Protein AF-0000000084935895 (afdb_homodimer)

Nearest PDB structures (foldseek):
  4wp3-assembly6_F  TM=6.737E-01  e=2.309E-03  Mycobacterium avium
  6eib-assembly4_D  TM=6.413E-01  e=1.379E-02  Vibrio cholerae O395
  6nuk-assembly1_A  TM=5.819E-01  e=4.396E-01  synthetic construct
  7rje-assembly1_E  TM=5.835E-01  e=2.220E+00  Candida albicans SC5314
  5b0b-assembly2_B  TM=4.442E-01  e=2.100E+00  Cannabis sativa

Radius of gyration: 23.19 Å; Cα contacts (8 Å, |Δi|>4): 772; chains: 2; bounding box: 50×68×53 Å

Solvent-accessible surface area (backbone atoms only — not comparable to full-atom values): 23027 Å² total; per-residue (Å²): 129,54,60,19,12,20,37,25,33,33,40,56,68,47,85,75,44,50,70,67,47,45,52,49,44,52,48,36,44,49,53,46,45,52,50,42,25,74,75,65,63,35,49,68,45,74,46,92,86,40,36,35,38,32,44,22,64,56,38,42,47,37,62,60,53,51,48,50,47,39,34,48,27,36,58,36,59,56,84,90,42,62,36,43,42,33,37,10,36,8,45,26,42,36,50,80,58,88,85,50,76,95,65,50,52,36,57,9,54,53,45,6,50,53,50,43,69,69,47,74,88,58,42,39,46,56,43,45,86,29,64,61,54,44,55,50,44,42,56,46,30,48,51,50,35,53,53,63,70,66,48,50,53,63,18,32,43,40,42,43,50,41,72,77,37,74,83,59,50,64,57,59,48,9,56,74,70,71,48,51,45,70,57,38,53,52,25,28,55,72,50,37,47,68,63,50,51,50,46,50,52,40,46,27,47,56,62,46,19,53,65,48,60,66,75,68,76,70,51,55,68,75,123,129,56,58,18,13,20,37,25,32,32,40,56,68,47,84,76,44,52,70,68,46,44,50,50,44,52,49,37,43,49,52,46,47,52,50,42,26,75,75,65,62,37,51,68,46,75,46,92,89,41,36,36,39,32,43,22,64,56,38,42,47,36,63,60,54,50,50,52,46,39,33,48,26,36,56,36,58,58,85,91,40,61,35,44,41,35,37,10,37,6,45,27,42,35,52,79,59,88,85,52,78,93,66,49,54,37,58,9,54,54,45,6,49,53,47,42,69,68,48,74,88,58,42,40,44,55,44,43,84,29,66,60,55,45,54,49,46,42,57,44,30,50,51,51,33,55,52,62,70,65,47,50,55,63,18,34,43,40,42,44,50,41,72,77,37,76,82,58,48,65,57,61,50,8,56,75,70,70,47,52,45,71,56,36,54,52,24,28,55,71,51,37,48,68,62,49,52,51,43,50,52,40,44,26,48,56,62,47,19,52,66,47,60,64,75,69,78,71,49,54,67,76,124

Organism: Ferrimonas balearica (strain DSM 9799 / CCM 4581 / KCTC 23876 / PAT) (NCBI:txid550540)

Sequence (446 aa):
MTLSGVITGDIIRSQTLDKESQAAALAALEHTLNWCQKHYGVRGELYRGDAFQVLVDQPQYSLLVALLLRLALRTLRSGSDPIDARIAIAIAPAEQEPERVATGRGEAFVLSGRQLESMSEQRLAFSSPSPALQLFLPVLFRYLDTHISGLNHNAATALQLKLLNPELTHDALAERMGVGRTSYTRFINRAGIDTLLDTLAMFEKAAACDSFWDGREMNFKRDMTLSGVITGDIIRSQTLDKESQAAALAALEHTLNWCQKHYGVRGELYRGDAFQVLVDQPQYSLLVALLLRLALRTLRSGSDPIDARIAIAIAPAEQEPERVATGRGEAFVLSGRQLESMSEQRLAFSSPSPALQLFLPVLFRYLDTHISGLNHNAATALQLKLLNPELTHDALAERMGVGRTSYTRFINRAGIDTLLDTLAMFEKAAACDSFWDGREMNFKRD

Secondary structure (DSSP, 8-state):
--EEEEEEEEETTGGGS-HHHHHHHHHHHHHHHHHHHHHH--EEEEPSSSEEEEEESSGGGHHHHHHHHHHHHHTSEETTEE--EEEEEEEEEEE--SS-GGG-EEHHHHHHHHHHHH-SS-SEEEE-S-HHHHHHHHHHHHHHHHHHHT--HHHHHHHHHHHH-TTS-HHHHHHHHTS-HHHHHHHHHHTTHHHHHHHHHHHHHHHHBGGGTS-----B---/--EEEEEEEEETTGGGS-HHHHHHHHHHHHHHHHHHHHHH--EEEEPSSSEEEEEESSGGGHHHHHHHHHHHHHTSEETTEE--EEEEEEEEEEE--SS-GGG-EEHHHHHHHHHHHH-SS-SEEEE-S-HHHHHHHHHHHHHHHHHHHT--HHHHHHHHHHHH-TTS-HHHHHHHHTS-HHHHHHHHHHTTHHHHHHHHHHHHHHHHBGGGTS-----B---

pLDDT: mean 91.04, std 13.97, range [27.22, 98.88]

Structure (mmCIF, N/CA/C/O backbone):
data_AF-0000000084935895-model_v1
#
loop_
_entity.id
_entity.type
_entity.pdbx_description
1 polymer 'Uncharacterized protein'
#
loop_
_atom_site.group_PDB
_atom_site.id
_atom_site.type_symbol
_atom_site.label_atom_id
_atom_site.label_alt_id
_atom_site.label_comp_id
_atom_site.label_asym_id
_atom_site.label_entity_id
_atom_site.label_seq_id
_atom_site.pdbx_PDB_ins_code
_atom_site.Cartn_x
_atom_site.Cartn_y
_atom_site.Cartn_z
_atom_site.occupancy
_atom_site.B_iso_or_equiv
_atom_site.auth_seq_id
_atom_site.auth_comp_id
_atom_site.auth_asym_id
_atom_site.auth_atom_id
_atom_site.pdbx_PDB_model_num
ATOM 1 N N . MET A 1 1 ? 23.562 21.109 -0.024 1 61.22 1 MET A N 1
ATOM 2 C CA . MET A 1 1 ? 22.172 21.516 0.247 1 61.22 1 MET A CA 1
ATOM 3 C C . MET A 1 1 ? 21.469 20.469 1.092 1 61.22 1 MET A C 1
ATOM 5 O O . MET A 1 1 ? 21.672 19.266 0.905 1 61.22 1 MET A O 1
ATOM 9 N N . THR A 1 2 ? 20.734 20.938 2.273 1 84.06 2 THR A N 1
ATOM 10 C CA . THR A 1 2 ? 20.125 20.047 3.258 1 84.06 2 THR A CA 1
ATOM 11 C C . THR A 1 2 ? 18.797 19.516 2.748 1 84.06 2 THR A C 1
ATOM 13 O O . THR A 1 2 ? 18.047 20.234 2.074 1 84.06 2 THR A O 1
ATOM 16 N N . LEU A 1 3 ? 18.562 18.266 2.871 1 90.69 3 LEU A N 1
ATOM 17 C CA . LEU A 1 3 ? 17.297 17.672 2.484 1 90.69 3 LEU A CA 1
ATOM 18 C C . LEU A 1 3 ? 16.172 18.094 3.43 1 90.69 3 LEU A C 1
ATOM 20 O O . LEU A 1 3 ? 16.391 18.188 4.641 1 90.69 3 LEU A O 1
ATOM 24 N N . SER A 1 4 ? 15.055 18.531 2.855 1 94.06 4 SER A N 1
ATOM 25 C CA . SER A 1 4 ? 13.852 18.859 3.615 1 94.06 4 SER A CA 1
ATOM 26 C C . SER A 1 4 ? 12.609 18.266 2.969 1 94.06 4 SER A C 1
ATOM 28 O O . SER A 1 4 ? 12.633 17.875 1.801 1 94.06 4 SER A O 1
ATOM 30 N N . GLY A 1 5 ? 11.648 18.078 3.793 1 96.25 5 GLY A N 1
ATOM 31 C CA . GLY A 1 5 ? 10.32 17.781 3.277 1 96.25 5 GLY A CA 1
ATOM 32 C C . GLY A 1 5 ? 9.461 19.016 3.088 1 96.25 5 GLY A C 1
ATOM 33 O O . GLY A 1 5 ? 9.492 19.938 3.91 1 96.25 5 GLY A O 1
ATOM 34 N N . VAL A 1 6 ? 8.781 19.047 1.989 1 96.88 6 VAL A N 1
ATOM 35 C CA . VAL A 1 6 ? 7.781 20.094 1.777 1 96.88 6 VAL A CA 1
ATOM 36 C C . VAL A 1 6 ? 6.418 19.453 1.514 1 96.88 6 VAL A C 1
ATOM 38 O O . VAL A 1 6 ? 6.309 18.516 0.712 1 96.88 6 VAL A O 1
ATOM 41 N N . ILE A 1 7 ? 5.449 19.906 2.234 1 98.12 7 ILE A N 1
ATOM 42 C CA . ILE A 1 7 ? 4.059 19.484 2.068 1 98.12 7 ILE A CA 1
ATOM 43 C C . ILE A 1 7 ? 3.248 20.641 1.472 1 98.12 7 ILE A C 1
ATOM 45 O O . ILE A 1 7 ? 3.24 21.75 2.012 1 98.12 7 ILE A O 1
ATOM 49 N N . THR A 1 8 ? 2.678 20.391 0.374 1 97.12 8 THR A N 1
ATOM 50 C CA . THR A 1 8 ? 1.744 21.328 -0.239 1 97.12 8 THR A CA 1
ATOM 51 C C . THR A 1 8 ? 0.359 20.703 -0.371 1 97.12 8 THR A C 1
ATOM 53 O O . THR A 1 8 ? 0.226 19.578 -0.829 1 97.12 8 THR A O 1
ATOM 56 N N . GLY A 1 9 ? -0.641 21.422 0.071 1 97.44 9 GLY A N 1
ATOM 57 C CA . GLY A 1 9 ? -1.969 20.828 0.014 1 97.44 9 GLY A CA 1
ATOM 58 C C . GLY A 1 9 ? -3.072 21.859 -0.141 1 97.44 9 GLY A C 1
ATOM 59 O O . GLY A 1 9 ? -2.82 23.062 -0.076 1 97.44 9 GLY A O 1
ATOM 60 N N . ASP A 1 10 ? -4.246 21.391 -0.444 1 96.62 10 ASP A N 1
ATOM 61 C CA . ASP A 1 10 ? -5.445 22.203 -0.513 1 96.62 10 ASP A CA 1
ATOM 62 C C . ASP A 1 10 ? -6.688 21.406 -0.125 1 96.62 10 ASP A C 1
ATOM 64 O O . ASP A 1 10 ? -6.734 20.188 -0.33 1 96.62 10 ASP A O 1
ATOM 68 N N . ILE A 1 11 ? -7.625 22.125 0.465 1 96.88 11 ILE A N 1
ATOM 69 C CA . ILE A 1 11 ? -8.875 21.5 0.887 1 96.88 11 ILE A CA 1
ATOM 70 C C . ILE A 1 11 ? -9.742 21.203 -0.335 1 96.88 11 ILE A C 1
ATOM 72 O O . ILE A 1 11 ? -9.922 22.062 -1.2 1 96.88 11 ILE A O 1
ATOM 76 N N . ILE A 1 12 ? -10.242 20 -0.418 1 95.44 12 ILE A N 1
ATOM 77 C CA . ILE A 1 12 ? -11.039 19.562 -1.554 1 95.44 12 ILE A CA 1
ATOM 78 C C . ILE A 1 12 ? -12.398 20.266 -1.53 1 95.44 12 ILE A C 1
ATOM 80 O O . ILE A 1 12 ? -13.062 20.312 -0.494 1 95.44 12 ILE A O 1
ATOM 84 N N . ARG A 1 13 ? -12.812 20.828 -2.621 1 91.88 13 ARG A N 1
ATOM 85 C CA . ARG A 1 13 ? -14.109 21.484 -2.795 1 91.88 13 ARG A CA 1
ATOM 86 C C . ARG A 1 13 ? -14.336 22.531 -1.715 1 91.88 13 ARG A C 1
ATOM 88 O O . ARG A 1 13 ? -15.414 22.594 -1.112 1 91.88 13 ARG A O 1
ATOM 95 N N . SER A 1 14 ? -13.352 23.25 -1.415 1 90.81 14 SER A N 1
ATOM 96 C CA . SER A 1 14 ? -13.406 24.25 -0.346 1 90.81 14 SER A CA 1
ATOM 97 C C . SER A 1 14 ? -14.477 25.297 -0.623 1 90.81 14 SER A C 1
ATOM 99 O O . SER A 1 14 ? -15.102 25.812 0.306 1 90.81 14 SER A O 1
ATOM 101 N N . GLN A 1 15 ? -14.742 25.547 -1.863 1 88.38 15 GLN A N 1
ATOM 102 C CA . GLN A 1 15 ? -15.703 26.578 -2.248 1 88.38 15 GLN A CA 1
ATOM 103 C C . GLN A 1 15 ? -17.125 26.141 -1.936 1 88.38 15 GLN A C 1
ATOM 105 O O . GLN A 1 15 ? -18.031 26.984 -1.883 1 88.38 15 GLN A O 1
ATOM 110 N N . THR A 1 16 ? -17.328 24.875 -1.802 1 90.25 16 THR A N 1
ATOM 111 C CA . THR A 1 16 ? -18.672 24.359 -1.565 1 90.25 16 THR A CA 1
ATOM 112 C C . THR A 1 16 ? -18.953 24.234 -0.07 1 90.25 16 THR A C 1
ATOM 114 O O . THR A 1 16 ? -20.078 23.969 0.335 1 90.25 16 THR A O 1
ATOM 117 N N . LEU A 1 17 ? -17.953 24.484 0.739 1 91.19 17 LEU A N 1
ATOM 118 C CA . LEU A 1 17 ? -18.125 24.422 2.186 1 91.19 17 LEU A CA 1
ATOM 119 C C . LEU A 1 17 ? -18.859 25.656 2.701 1 91.19 17 LEU A C 1
ATOM 121 O O . LEU A 1 17 ? -18.625 26.766 2.227 1 91.19 17 LEU A O 1
ATOM 125 N N . ASP A 1 18 ? -19.75 25.438 3.561 1 90.56 18 ASP A N 1
ATOM 126 C CA . ASP A 1 18 ? -20.344 26.594 4.227 1 90.56 18 ASP A CA 1
ATOM 127 C C . ASP A 1 18 ? -19.328 27.312 5.105 1 90.56 18 ASP A C 1
ATOM 129 O O . ASP A 1 18 ? -18.266 26.766 5.406 1 90.56 18 ASP A O 1
ATOM 133 N N . LYS A 1 19 ? -19.641 28.484 5.484 1 90.06 19 LYS A N 1
ATOM 134 C CA . LYS A 1 19 ? -18.703 29.344 6.203 1 90.06 19 LYS A CA 1
ATOM 135 C C . LYS A 1 19 ? -18.266 28.703 7.512 1 90.06 19 LYS A C 1
ATOM 137 O O . LYS A 1 19 ? -17.094 28.781 7.887 1 90.06 19 LYS A O 1
ATOM 142 N N . GLU A 1 20 ? -19.172 28.094 8.141 1 92.56 20 GLU A N 1
ATOM 143 C CA . GLU A 1 20 ? -18.859 27.453 9.422 1 92.56 20 GLU A CA 1
ATOM 144 C C . GLU A 1 20 ? -17.891 26.281 9.227 1 92.56 20 GLU A C 1
ATOM 146 O O . GLU A 1 20 ? -16.922 26.141 9.984 1 92.56 20 GLU A O 1
ATOM 151 N N . SER A 1 21 ? -18.203 25.469 8.227 1 93.06 21 SER A N 1
ATOM 152 C CA . SER A 1 21 ? -17.344 24.328 7.922 1 93.06 21 SER A CA 1
ATOM 153 C C . SER A 1 21 ? -15.961 24.766 7.469 1 93.06 21 SER A C 1
ATOM 155 O O . SER A 1 21 ? -14.961 24.141 7.816 1 93.06 21 SER A O 1
ATOM 157 N N . GLN A 1 22 ? -15.914 25.797 6.719 1 91.94 22 GLN A N 1
ATOM 158 C CA . GLN A 1 22 ? -14.641 26.328 6.254 1 91.94 22 GLN A CA 1
ATOM 159 C C . GLN A 1 22 ? -13.797 26.844 7.426 1 91.94 22 GLN A C 1
ATOM 161 O O . GLN A 1 22 ? -12.602 26.562 7.5 1 91.94 22 GLN A O 1
ATOM 166 N N . ALA A 1 23 ? -14.43 27.562 8.266 1 92.75 23 ALA A N 1
ATOM 167 C CA . ALA A 1 23 ? -13.742 28.078 9.445 1 92.75 23 ALA A CA 1
ATOM 168 C C . ALA A 1 23 ? -13.227 26.938 10.32 1 92.75 23 ALA A C 1
ATOM 170 O O . ALA A 1 23 ? -12.117 27.016 10.852 1 92.75 23 ALA A O 1
ATOM 171 N N . ALA A 1 24 ? -14.062 25.969 10.453 1 95.12 24 ALA A N 1
ATOM 172 C CA . ALA A 1 24 ? -13.68 24.812 11.266 1 95.12 24 ALA A CA 1
ATOM 173 C C . ALA A 1 24 ? -12.484 24.094 10.648 1 95.12 24 ALA A C 1
ATOM 175 O O . ALA A 1 24 ? -11.586 23.641 11.367 1 95.12 24 ALA A O 1
ATOM 176 N N . ALA A 1 25 ? -12.508 23.891 9.352 1 95.88 25 ALA A N 1
ATOM 177 C CA . ALA A 1 25 ? -11.414 23.25 8.633 1 95.88 25 ALA A CA 1
ATOM 178 C C . ALA A 1 25 ? -10.102 24 8.82 1 95.88 25 ALA A C 1
ATOM 180 O O . ALA A 1 25 ? -9.07 23.391 9.125 1 95.88 25 ALA A O 1
ATOM 181 N N . LEU A 1 26 ? -10.172 25.297 8.688 1 94.75 26 LEU A N 1
ATOM 182 C CA . LEU A 1 26 ? -8.977 26.125 8.828 1 94.75 26 LEU A CA 1
ATOM 183 C C . LEU A 1 26 ? -8.461 26.078 10.258 1 94.75 26 LEU A C 1
ATOM 185 O O . LEU A 1 26 ? -7.25 26.016 10.484 1 94.75 26 LEU A O 1
ATOM 189 N N . ALA A 1 27 ? -9.344 26.141 11.164 1 96 27 ALA A N 1
ATOM 190 C CA . ALA A 1 27 ? -8.961 26.062 12.57 1 96 27 ALA A CA 1
ATOM 191 C C . ALA A 1 27 ? -8.289 24.734 12.883 1 96 27 ALA A C 1
ATOM 193 O O . ALA A 1 27 ? -7.305 24.688 13.625 1 96 27 ALA A O 1
ATOM 194 N N . ALA A 1 28 ? -8.875 23.672 12.336 1 96.75 28 ALA A N 1
ATOM 195 C CA . ALA A 1 28 ? -8.305 22.344 12.547 1 96.75 28 ALA A CA 1
ATOM 196 C C . ALA A 1 28 ? -6.895 22.25 11.984 1 96.75 28 ALA A C 1
ATOM 198 O O . ALA A 1 28 ? -6 21.688 12.617 1 96.75 28 ALA A O 1
ATOM 199 N N . LEU A 1 29 ? -6.684 22.766 10.781 1 97.31 29 LEU A N 1
ATOM 200 C CA . LEU A 1 29 ? -5.359 22.781 10.164 1 97.31 29 LEU A CA 1
ATOM 201 C C . LEU A 1 29 ? -4.375 23.594 10.992 1 97.31 29 LEU A C 1
ATOM 203 O O . LEU A 1 29 ? -3.246 23.156 11.234 1 97.31 29 LEU A O 1
ATOM 207 N N . GLU A 1 30 ? -4.82 24.734 11.438 1 96.19 30 GLU A N 1
ATOM 208 C CA . GLU A 1 30 ? -3.967 25.594 12.242 1 96.19 30 GLU A CA 1
ATOM 209 C C . GLU A 1 30 ? -3.559 24.922 13.547 1 96.19 30 GLU A C 1
ATOM 211 O O . GLU A 1 30 ? -2.393 24.969 13.938 1 96.19 30 GLU A O 1
ATOM 216 N N . HIS A 1 31 ? -4.512 24.359 14.188 1 97.19 31 HIS A N 1
ATOM 217 C CA . HIS A 1 31 ? -4.234 23.656 15.438 1 97.19 31 HIS A CA 1
ATOM 218 C C . HIS A 1 31 ? -3.232 22.516 15.227 1 97.19 31 HIS A C 1
ATOM 220 O O . HIS A 1 31 ? -2.303 22.359 16.016 1 97.19 31 HIS A O 1
ATOM 226 N N . THR A 1 32 ? -3.461 21.734 14.195 1 97.69 32 THR A N 1
ATOM 227 C CA . THR A 1 32 ? -2.576 20.609 13.891 1 97.69 32 THR A CA 1
ATOM 228 C C . THR A 1 32 ? -1.178 21.109 13.539 1 97.69 32 THR A C 1
ATOM 230 O O . THR A 1 32 ? -0.179 20.531 13.977 1 97.69 32 THR A O 1
ATOM 233 N N . LEU A 1 33 ? -1.084 22.172 12.773 1 96.75 33 LEU A N 1
ATOM 234 C CA . LEU A 1 33 ? 0.203 22.75 12.398 1 96.75 33 LEU A CA 1
ATOM 235 C C . LEU A 1 33 ? 0.956 23.25 13.633 1 96.75 33 LEU A C 1
ATOM 237 O O . LEU A 1 33 ? 2.166 23.047 13.742 1 96.75 33 LEU A O 1
ATOM 241 N N . ASN A 1 34 ? 0.224 23.906 14.5 1 97 34 ASN A N 1
ATOM 242 C CA . ASN A 1 34 ? 0.836 24.359 15.742 1 97 34 ASN A CA 1
ATOM 243 C C . ASN A 1 34 ? 1.386 23.188 16.562 1 97 34 ASN A C 1
ATOM 245 O O . ASN A 1 34 ? 2.482 23.281 17.125 1 97 34 ASN A O 1
ATOM 249 N N . TRP A 1 35 ? 0.62 22.172 16.641 1 97.62 35 TRP A N 1
ATOM 250 C CA . TRP A 1 35 ? 1.072 20.984 17.344 1 97.62 35 TRP A CA 1
ATOM 251 C C . TRP A 1 35 ? 2.332 20.406 16.703 1 97.62 35 TRP A C 1
ATOM 253 O O . TRP A 1 35 ? 3.299 20.094 17.391 1 97.62 35 TRP A O 1
ATOM 263 N N . CYS A 1 36 ? 2.338 20.25 15.375 1 97.81 36 CYS A N 1
ATOM 264 C CA . CYS A 1 36 ? 3.48 19.719 14.641 1 97.81 36 CYS A CA 1
ATOM 265 C C . CYS A 1 36 ? 4.695 20.625 14.797 1 97.81 36 CYS A C 1
ATOM 267 O O . CYS A 1 36 ? 5.832 20.141 14.836 1 97.81 36 CYS A O 1
ATOM 269 N N . GLN A 1 37 ? 4.445 21.969 14.805 1 96.62 37 GLN A N 1
ATOM 270 C CA . GLN A 1 37 ? 5.539 22.906 15.023 1 96.62 37 GLN A CA 1
ATOM 271 C C . GLN A 1 37 ? 6.203 22.672 16.375 1 96.62 37 GLN A C 1
ATOM 273 O O . GLN A 1 37 ? 7.434 22.641 16.469 1 96.62 37 GLN A O 1
ATOM 278 N N . LYS A 1 38 ? 5.426 22.516 17.375 1 96.94 38 LYS A N 1
ATOM 279 C CA . LYS A 1 38 ? 5.922 22.312 18.734 1 96.94 38 LYS A CA 1
ATOM 280 C C . LYS A 1 38 ? 6.684 21 18.844 1 96.94 38 LYS A C 1
ATOM 282 O O . LYS A 1 38 ? 7.703 20.922 19.531 1 96.94 38 LYS A O 1
ATOM 287 N N . HIS A 1 39 ? 6.273 20 18.156 1 96.69 39 HIS A N 1
ATOM 288 C CA . HIS A 1 39 ? 6.797 18.656 18.391 1 96.69 39 HIS A CA 1
ATOM 289 C C . HIS A 1 39 ? 7.875 18.297 17.375 1 96.69 39 HIS A C 1
ATOM 291 O O . HIS A 1 39 ? 8.789 17.531 17.672 1 96.69 39 HIS A O 1
ATOM 297 N N . TYR A 1 40 ? 7.762 18.828 16.172 1 95.44 40 TYR A N 1
ATOM 298 C CA . TYR A 1 40 ? 8.672 18.406 15.125 1 95.44 40 TYR A CA 1
ATOM 299 C C . TYR A 1 40 ? 9.367 19.609 14.484 1 95.44 40 TYR A C 1
ATOM 301 O O . TYR A 1 40 ? 10.141 19.453 13.539 1 95.44 40 TYR A O 1
ATOM 309 N N . GLY A 1 41 ? 9.078 20.844 14.891 1 94.19 41 GLY A N 1
ATOM 310 C CA . GLY A 1 41 ? 9.742 22.047 14.43 1 94.19 41 GLY A CA 1
ATOM 311 C C . GLY A 1 41 ? 9.383 22.406 13 1 94.19 41 GLY A C 1
ATOM 312 O O . GLY A 1 41 ? 10.195 23 12.281 1 94.19 41 GLY A O 1
ATOM 313 N N . VAL A 1 42 ? 8.172 22.016 12.555 1 94.75 42 VAL A N 1
ATOM 314 C CA . VAL A 1 42 ? 7.777 22.328 11.188 1 94.75 42 VAL A CA 1
ATOM 315 C C . VAL A 1 42 ? 7.355 23.781 11.086 1 94.75 42 VAL A C 1
ATOM 317 O O . VAL A 1 42 ? 7.066 24.438 12.094 1 94.75 42 VAL A O 1
ATOM 320 N N . ARG A 1 43 ? 7.414 24.344 9.914 1 92.69 43 ARG A N 1
ATOM 321 C CA . ARG A 1 43 ? 6.922 25.672 9.617 1 92.69 43 ARG A CA 1
ATOM 322 C C . ARG A 1 43 ? 5.828 25.625 8.555 1 92.69 43 ARG A C 1
ATOM 324 O O . ARG A 1 43 ? 6.066 25.188 7.426 1 92.69 43 ARG A O 1
ATOM 331 N N . GLY A 1 44 ? 4.66 25.953 8.914 1 91.94 44 GLY A N 1
ATOM 332 C CA . GLY A 1 44 ? 3.521 25.875 8.016 1 91.94 44 GLY A CA 1
ATOM 333 C C . GLY A 1 44 ? 2.861 27.219 7.758 1 91.94 44 GLY A C 1
ATOM 334 O O . GLY A 1 44 ? 2.934 28.125 8.586 1 91.94 44 GLY A O 1
ATOM 335 N N . GLU A 1 45 ? 2.355 27.359 6.633 1 90.5 45 GLU A N 1
ATOM 336 C CA . GLU A 1 45 ? 1.564 28.531 6.242 1 90.5 45 GLU A CA 1
ATOM 337 C C . GLU A 1 45 ? 0.218 28.109 5.66 1 90.5 45 GLU A C 1
ATOM 339 O O . GLU A 1 45 ? 0.14 27.141 4.895 1 90.5 45 GLU A O 1
ATOM 344 N N . LEU A 1 46 ? -0.787 28.719 6.117 1 90.69 46 LEU A N 1
ATOM 345 C CA . LEU A 1 46 ? -2.119 28.578 5.539 1 90.69 46 LEU A CA 1
ATOM 346 C C . LEU A 1 46 ? -2.463 29.781 4.68 1 90.69 46 LEU A C 1
ATOM 348 O O . LEU A 1 46 ? -2.238 30.938 5.086 1 90.69 46 LEU A O 1
ATOM 352 N N . TYR A 1 47 ? -2.721 29.531 3.492 1 82.88 47 TYR A N 1
ATOM 353 C CA . TYR A 1 47 ? -3.094 30.625 2.596 1 82.88 47 TYR A CA 1
ATOM 354 C C . TYR A 1 47 ? -4.605 30.812 2.576 1 82.88 47 TYR A C 1
ATOM 356 O O . TYR A 1 47 ? -5.359 29.922 2.986 1 82.88 47 TYR A O 1
ATOM 364 N N . ARG A 1 48 ? -4.91 32.062 2.182 1 72.06 48 ARG A N 1
ATOM 365 C CA . ARG A 1 48 ? -6.324 32.406 2.123 1 72.06 48 ARG A CA 1
ATOM 366 C C . ARG A 1 48 ? -7.098 31.453 1.235 1 72.06 48 ARG A C 1
ATOM 368 O O . ARG A 1 48 ? -6.66 31.141 0.126 1 72.06 48 ARG A O 1
ATOM 375 N N . GLY A 1 49 ? -8.188 30.75 1.87 1 78.12 49 GLY A N 1
ATOM 376 C CA . GLY A 1 49 ? -9.125 29.922 1.14 1 78.12 49 GLY A CA 1
ATOM 377 C C . GLY A 1 49 ? -9 28.438 1.483 1 78.12 49 GLY A C 1
ATOM 378 O O . GLY A 1 49 ? -9.797 27.906 2.256 1 78.12 49 GLY A O 1
ATOM 379 N N . ASP A 1 50 ? -8.031 27.781 0.856 1 89.25 50 ASP A N 1
ATOM 380 C CA . ASP A 1 50 ? -8.078 26.328 1.011 1 89.25 50 ASP A CA 1
ATOM 381 C C . ASP A 1 50 ? -6.684 25.719 0.922 1 89.25 50 ASP A C 1
ATOM 383 O O . ASP A 1 50 ? -6.516 24.516 1.09 1 89.25 50 ASP A O 1
ATOM 387 N N . ALA A 1 51 ? -5.57 26.609 0.746 1 94.75 51 ALA A N 1
ATOM 388 C CA . ALA A 1 51 ? -4.238 26.078 0.458 1 94.75 51 ALA A CA 1
ATOM 389 C C . ALA A 1 51 ? -3.336 26.172 1.685 1 94.75 51 ALA A C 1
ATOM 391 O O . ALA A 1 51 ? -3.486 27.078 2.508 1 94.75 51 ALA A O 1
ATOM 392 N N . PHE A 1 52 ? -2.41 25.281 1.826 1 95.81 52 PHE A N 1
ATOM 393 C CA . PHE A 1 52 ? -1.421 25.328 2.896 1 95.81 52 PHE A CA 1
ATOM 394 C C . PHE A 1 52 ? -0.1 24.719 2.438 1 95.81 52 PHE A C 1
ATOM 396 O O . PHE A 1 52 ? -0.066 23.953 1.479 1 95.81 52 PHE A O 1
ATOM 403 N N . GLN A 1 53 ? 0.899 25.094 3.018 1 95.56 53 GLN A N 1
ATOM 404 C CA . GLN A 1 53 ? 2.252 24.625 2.727 1 95.56 53 GLN A CA 1
ATOM 405 C C . GLN A 1 53 ? 3.074 24.484 4.004 1 95.56 53 GLN A C 1
ATOM 407 O O . GLN A 1 53 ? 2.994 25.344 4.895 1 95.56 53 GLN A O 1
ATOM 412 N N . VAL A 1 54 ? 3.801 23.391 4.094 1 96.31 54 VAL A N 1
ATOM 413 C CA . VAL A 1 54 ? 4.562 23.125 5.309 1 96.31 54 VAL A CA 1
ATOM 414 C C . VAL A 1 54 ? 5.996 22.75 4.945 1 96.31 54 VAL A C 1
ATOM 416 O O . VAL A 1 54 ? 6.219 21.891 4.086 1 96.31 54 VAL A O 1
ATOM 419 N N . LEU A 1 55 ? 6.93 23.359 5.508 1 95.38 55 LEU A N 1
ATOM 420 C CA . LEU A 1 55 ? 8.328 22.969 5.445 1 95.38 55 LEU A CA 1
ATOM 421 C C . LEU A 1 55 ? 8.695 22.078 6.629 1 95.38 55 LEU A C 1
ATOM 423 O O . LEU A 1 55 ? 8.469 22.453 7.785 1 95.38 55 LEU A O 1
ATOM 427 N N . VAL A 1 56 ? 9.195 20.938 6.34 1 95.69 56 VAL A N 1
ATOM 428 C CA . VAL A 1 56 ? 9.633 19.969 7.344 1 95.69 56 VAL A CA 1
ATOM 429 C C . VAL A 1 56 ? 11.148 19.797 7.27 1 95.69 56 VAL A C 1
ATOM 431 O O . VAL A 1 56 ? 11.656 19.047 6.434 1 95.69 56 VAL A O 1
ATOM 434 N N . ASP A 1 57 ? 11.891 20.391 8.141 1 92.56 57 ASP A N 1
ATOM 435 C CA . ASP A 1 57 ? 13.352 20.359 8.109 1 92.56 57 ASP A CA 1
ATOM 436 C C . ASP A 1 57 ? 13.875 18.938 8.258 1 92.56 57 ASP A C 1
ATOM 438 O O . ASP A 1 57 ? 14.898 18.578 7.668 1 92.56 57 ASP A O 1
ATOM 442 N N . GLN A 1 58 ? 13.195 18.25 9.125 1 94.38 58 GLN A N 1
ATOM 443 C CA . GLN A 1 58 ? 13.477 16.812 9.266 1 94.38 58 GLN A CA 1
ATOM 444 C C . GLN A 1 58 ? 12.539 15.984 8.398 1 94.38 58 GLN A C 1
ATOM 446 O O . GLN A 1 58 ? 11.453 15.602 8.836 1 94.38 58 GLN A O 1
ATOM 451 N N . PRO A 1 59 ? 13.016 15.656 7.191 1 95.62 59 PRO A N 1
ATOM 452 C CA . PRO A 1 59 ? 12.109 15.109 6.18 1 95.62 59 PRO A CA 1
ATOM 453 C C . PRO A 1 59 ? 11.438 13.82 6.629 1 95.62 59 PRO A C 1
ATOM 455 O O . PRO A 1 59 ? 10.359 13.469 6.129 1 95.62 59 PRO A O 1
ATOM 458 N N . GLN A 1 60 ? 12.086 13.055 7.598 1 95.75 60 GLN A N 1
ATOM 459 C CA . GLN A 1 60 ? 11.547 11.773 8.039 1 95.75 60 GLN A CA 1
ATOM 460 C C . GLN A 1 60 ? 10.18 11.953 8.703 1 95.75 60 GLN A C 1
ATOM 462 O O . GLN A 1 60 ? 9.438 10.984 8.859 1 95.75 60 GLN A O 1
ATOM 467 N N . TYR A 1 61 ? 9.766 13.195 9.047 1 97.31 61 TYR A N 1
ATOM 468 C CA . TYR A 1 61 ? 8.492 13.422 9.719 1 97.31 61 TYR A CA 1
ATOM 469 C C . TYR A 1 61 ? 7.438 13.914 8.734 1 97.31 61 TYR A C 1
ATOM 471 O O . TYR A 1 61 ? 6.277 14.117 9.109 1 97.31 61 TYR A O 1
ATOM 479 N N . SER A 1 62 ? 7.777 14.07 7.473 1 98.31 62 SER A N 1
ATOM 480 C CA . SER A 1 62 ? 6.898 14.68 6.48 1 98.31 62 SER A CA 1
ATOM 481 C C . SER A 1 62 ? 5.602 13.891 6.328 1 98.31 62 SER A C 1
ATOM 483 O O . SER A 1 62 ? 4.52 14.477 6.238 1 98.31 62 SER A O 1
ATOM 485 N N . LEU A 1 63 ? 5.691 12.578 6.309 1 98.81 63 LEU A N 1
ATOM 486 C CA . LEU A 1 63 ? 4.492 11.773 6.117 1 98.81 63 LEU A CA 1
ATOM 487 C C . LEU A 1 63 ? 3.57 11.875 7.328 1 98.81 63 LEU A C 1
ATOM 489 O O . LEU A 1 63 ? 2.354 12 7.176 1 98.81 63 LEU A O 1
ATOM 493 N N . LEU A 1 64 ? 4.152 11.781 8.508 1 98.69 64 LEU A N 1
ATOM 494 C CA . LEU A 1 64 ? 3.342 11.906 9.719 1 98.69 64 LEU A CA 1
ATOM 495 C C . LEU A 1 64 ? 2.58 13.227 9.719 1 98.69 64 LEU A C 1
ATOM 497 O O . LEU A 1 64 ? 1.372 13.25 9.969 1 98.69 64 LEU A O 1
ATOM 501 N N . VAL A 1 65 ? 3.293 14.312 9.43 1 98.62 65 VAL A N 1
ATOM 502 C CA . VAL A 1 65 ? 2.691 15.641 9.422 1 98.62 65 VAL A CA 1
ATOM 503 C C . VAL A 1 65 ? 1.571 15.688 8.383 1 98.62 65 VAL A C 1
ATOM 505 O O . VAL A 1 65 ? 0.48 16.188 8.664 1 98.62 65 VAL A O 1
ATOM 508 N N . ALA A 1 66 ? 1.807 15.148 7.207 1 98.88 66 ALA A N 1
ATOM 509 C CA . ALA A 1 66 ? 0.806 15.125 6.145 1 98.88 66 ALA A CA 1
ATOM 510 C C . ALA A 1 66 ? -0.445 14.367 6.582 1 98.88 66 ALA A C 1
ATOM 512 O O . ALA A 1 66 ? -1.566 14.828 6.363 1 98.88 66 ALA A O 1
ATOM 513 N N . LEU A 1 67 ? -0.263 13.219 7.18 1 98.81 67 LEU A N 1
ATOM 514 C CA . LEU A 1 67 ? -1.391 12.398 7.617 1 98.81 67 LEU A CA 1
ATOM 515 C C . LEU A 1 67 ? -2.188 13.109 8.703 1 98.81 67 LEU A C 1
ATOM 517 O O . LEU A 1 67 ? -3.42 13.07 8.711 1 98.81 67 LEU A O 1
ATOM 521 N N . LEU A 1 68 ? -1.461 13.75 9.625 1 98.75 68 LEU A N 1
ATOM 522 C CA . LEU A 1 68 ? -2.145 14.461 10.695 1 98.75 68 LEU A CA 1
ATOM 523 C C . LEU A 1 68 ? -3 15.594 10.133 1 98.75 68 LEU A C 1
ATOM 525 O O . LEU A 1 68 ? -4.125 15.812 10.594 1 98.75 68 LEU A O 1
ATOM 529 N N . LEU A 1 69 ? -2.486 16.312 9.141 1 98.44 69 LEU A N 1
ATOM 530 C CA . LEU A 1 69 ? -3.244 17.391 8.516 1 98.44 69 LEU A CA 1
ATOM 531 C C . LEU A 1 69 ? -4.484 16.844 7.809 1 98.44 69 LEU A C 1
ATOM 533 O O . LEU A 1 69 ? -5.57 17.406 7.938 1 98.44 69 LEU A O 1
ATOM 537 N N . ARG A 1 70 ? -4.293 15.789 7.098 1 98.56 70 ARG A N 1
ATOM 538 C CA . ARG A 1 70 ? -5.426 15.211 6.387 1 98.56 70 ARG A CA 1
ATOM 539 C C . ARG A 1 70 ? -6.461 14.664 7.363 1 98.56 70 ARG A C 1
ATOM 541 O O . ARG A 1 70 ? -7.664 14.867 7.18 1 98.56 70 ARG A O 1
ATOM 548 N N . LEU A 1 71 ? -6.023 13.953 8.406 1 98.56 71 LEU A N 1
ATOM 549 C CA . LEU A 1 71 ? -6.934 13.375 9.391 1 98.56 71 LEU A CA 1
ATOM 550 C C . LEU A 1 71 ? -7.684 14.469 10.148 1 98.56 71 LEU A C 1
ATOM 552 O O . LEU A 1 71 ? -8.852 14.297 10.5 1 98.56 71 LEU A O 1
ATOM 556 N N . ALA A 1 72 ? -7.023 15.625 10.43 1 97.94 72 ALA A N 1
ATOM 557 C CA . ALA A 1 72 ? -7.68 16.75 11.086 1 97.94 72 ALA A CA 1
ATOM 558 C C . ALA A 1 72 ? -8.914 17.203 10.312 1 97.94 72 ALA A C 1
ATOM 560 O O . ALA A 1 72 ? -9.938 17.562 10.914 1 97.94 72 ALA A O 1
ATOM 561 N N . LEU A 1 73 ? -8.805 17.141 9.016 1 97.81 73 LEU A N 1
ATOM 562 C CA . LEU A 1 73 ? -9.922 17.531 8.164 1 97.81 73 LEU A CA 1
ATOM 563 C C . LEU A 1 73 ? -10.969 16.422 8.102 1 97.81 73 LEU A C 1
ATOM 565 O O . LEU A 1 73 ? -12.172 16.688 8.211 1 97.81 73 LEU A O 1
ATOM 569 N N . ARG A 1 74 ? -10.539 15.188 8.047 1 97.25 74 ARG A N 1
ATOM 570 C CA . ARG A 1 74 ? -11.43 14.055 7.809 1 97.25 74 ARG A CA 1
ATOM 571 C C . ARG A 1 74 ? -12.305 13.781 9.031 1 97.25 74 ARG A C 1
ATOM 573 O O . ARG A 1 74 ? -13.312 13.078 8.93 1 97.25 74 ARG A O 1
ATOM 580 N N . THR A 1 75 ? -11.898 14.297 10.172 1 96.5 75 THR A N 1
ATOM 581 C CA . THR A 1 75 ? -12.727 14.141 11.359 1 96.5 75 THR A CA 1
ATOM 582 C C . THR A 1 75 ? -13.875 15.141 11.359 1 96.5 75 THR A C 1
ATOM 584 O O . THR A 1 75 ? -14.789 15.055 12.188 1 96.5 75 THR A O 1
ATOM 587 N N . LEU A 1 76 ? -13.82 16.109 10.422 1 95.88 76 LEU A N 1
ATOM 588 C CA . LEU A 1 76 ? -14.875 17.094 10.25 1 95.88 76 LEU A CA 1
ATOM 589 C C . LEU A 1 76 ? -15.82 16.703 9.117 1 95.88 76 LEU A C 1
ATOM 591 O O . LEU A 1 76 ? -15.453 15.906 8.25 1 95.88 76 LEU A O 1
ATOM 595 N N . ARG A 1 77 ? -16.984 17.266 9.156 1 91.25 77 ARG A N 1
ATOM 596 C CA . ARG A 1 77 ? -17.984 16.984 8.133 1 91.25 77 ARG A CA 1
ATOM 597 C C . ARG A 1 77 ? -18.625 18.266 7.617 1 91.25 77 ARG A C 1
ATOM 599 O O . ARG A 1 77 ? -18.75 19.234 8.359 1 91.25 77 ARG A O 1
ATOM 606 N N . SER A 1 78 ? -18.812 18.25 6.41 1 87.12 78 SER A N 1
ATOM 607 C CA . SER A 1 78 ? -19.734 19.188 5.758 1 87.12 78 SER A CA 1
ATOM 608 C C . SER A 1 78 ? -20.969 18.469 5.23 1 87.12 78 SER A C 1
ATOM 610 O O . SER A 1 78 ? -20.922 17.828 4.18 1 87.12 78 SER A O 1
ATOM 612 N N . GLY A 1 79 ? -22.078 18.625 5.895 1 82.75 79 GLY A N 1
ATOM 613 C CA . GLY A 1 79 ? -23.188 17.734 5.645 1 82.75 79 GLY A CA 1
ATOM 614 C C . GLY A 1 79 ? -22.906 16.297 6.027 1 82.75 79 GLY A C 1
ATOM 615 O O . GLY A 1 79 ? -22.531 16.016 7.168 1 82.75 79 GLY A O 1
ATOM 616 N N . SER A 1 80 ? -23.016 15.453 5.121 1 83.94 80 SER A N 1
ATOM 617 C CA . SER A 1 80 ? -22.797 14.039 5.395 1 83.94 80 SER A CA 1
ATOM 618 C C . SER A 1 80 ? -21.406 13.586 4.953 1 83.94 80 SER A C 1
ATOM 620 O O . SER A 1 80 ? -20.984 12.469 5.262 1 83.94 80 SER A O 1
ATOM 622 N N . ASP A 1 81 ? -20.656 14.461 4.328 1 89.31 81 ASP A N 1
ATOM 623 C CA . ASP A 1 81 ? -19.391 14.047 3.746 1 89.31 81 ASP A CA 1
ATOM 624 C C . ASP A 1 81 ? -18.219 14.578 4.57 1 89.31 81 ASP A C 1
ATOM 626 O O . ASP A 1 81 ? -18.266 15.68 5.105 1 89.31 81 ASP A O 1
ATOM 630 N N . PRO A 1 82 ? -17.219 13.758 4.672 1 94.19 82 PRO A N 1
ATOM 631 C CA . PRO A 1 82 ? -16.016 14.273 5.332 1 94.19 82 PRO A CA 1
ATOM 632 C C . PRO A 1 82 ? -15.32 15.367 4.523 1 94.19 82 PRO A C 1
ATOM 634 O O . PRO A 1 82 ? -15.32 15.32 3.293 1 94.19 82 PRO A O 1
ATOM 637 N N . ILE A 1 83 ? -14.812 16.344 5.227 1 96.94 83 ILE A N 1
ATOM 638 C CA . ILE A 1 83 ? -13.898 17.297 4.602 1 96.94 83 ILE A CA 1
ATOM 639 C C . ILE A 1 83 ? -12.547 16.641 4.367 1 96.94 83 ILE A C 1
ATOM 641 O O . ILE A 1 83 ? -12.078 15.852 5.199 1 96.94 83 ILE A O 1
ATOM 645 N N . ASP A 1 84 ? -11.922 16.875 3.271 1 97.25 84 ASP A N 1
ATOM 646 C CA . ASP A 1 84 ? -10.641 16.25 2.939 1 97.25 84 ASP A CA 1
ATOM 647 C C . ASP A 1 84 ? -9.727 17.219 2.205 1 97.25 84 ASP A C 1
ATOM 649 O O . ASP A 1 84 ? -10.125 18.344 1.899 1 97.25 84 ASP A O 1
ATOM 653 N N . ALA A 1 85 ? -8.484 16.828 1.989 1 97.56 85 ALA A N 1
ATOM 654 C CA . ALA A 1 85 ? -7.512 17.656 1.277 1 97.56 85 ALA A CA 1
ATOM 655 C C . ALA A 1 85 ? -6.672 16.812 0.318 1 97.56 85 ALA A C 1
ATOM 657 O O . ALA A 1 85 ? -6.543 15.594 0.495 1 97.56 85 ALA A O 1
ATOM 658 N N . ARG A 1 86 ? -6.258 17.484 -0.73 1 98.19 86 ARG A N 1
ATOM 659 C CA . ARG A 1 86 ? -5.148 16.953 -1.518 1 98.19 86 ARG A CA 1
ATOM 660 C C . ARG A 1 86 ? -3.807 17.391 -0.936 1 98.19 86 ARG A C 1
ATOM 662 O O . ARG A 1 86 ? -3.621 18.562 -0.597 1 98.19 86 ARG A O 1
ATOM 669 N N . ILE A 1 87 ? -2.91 16.422 -0.787 1 98.75 87 ILE A N 1
ATOM 670 C CA . ILE A 1 87 ? -1.621 16.734 -0.175 1 98.75 87 ILE A CA 1
ATOM 671 C C . ILE A 1 87 ? -0.499 16.094 -0.989 1 98.75 87 ILE A C 1
ATOM 673 O O . ILE A 1 87 ? -0.53 14.883 -1.262 1 98.75 87 ILE A O 1
ATOM 677 N N . ALA A 1 88 ? 0.425 16.844 -1.373 1 98.69 88 ALA A N 1
ATOM 678 C CA . ALA A 1 88 ? 1.643 16.375 -2.035 1 98.69 88 ALA A CA 1
ATOM 679 C C . ALA A 1 88 ? 2.859 16.562 -1.131 1 98.69 88 ALA A C 1
ATOM 681 O O . ALA A 1 88 ? 3.064 17.625 -0.557 1 98.69 88 ALA A O 1
ATOM 682 N N . ILE A 1 89 ? 3.621 15.523 -0.938 1 98.75 89 ILE A N 1
ATOM 683 C CA . ILE A 1 89 ? 4.867 15.555 -0.178 1 98.75 89 ILE A CA 1
ATOM 684 C C . ILE A 1 89 ? 6.055 15.461 -1.132 1 98.75 89 ILE A C 1
ATOM 686 O O . ILE A 1 89 ? 6.066 14.617 -2.035 1 98.75 89 ILE A O 1
ATOM 690 N N . ALA A 1 90 ? 6.977 16.281 -0.998 1 98.06 90 ALA A N 1
ATOM 691 C CA . ALA A 1 90 ? 8.25 16.156 -1.711 1 98.06 90 ALA A CA 1
ATOM 692 C C . ALA A 1 90 ? 9.422 16.172 -0.741 1 98.06 90 ALA A C 1
ATOM 694 O O . ALA A 1 90 ? 9.43 16.938 0.224 1 98.06 90 ALA A O 1
ATOM 695 N N . ILE A 1 91 ? 10.328 15.359 -0.888 1 96.94 91 ILE A N 1
ATOM 696 C CA . ILE A 1 91 ? 11.617 15.414 -0.197 1 96.94 91 ILE A CA 1
ATOM 697 C C . ILE A 1 91 ? 12.727 15.719 -1.2 1 96.94 91 ILE A C 1
ATOM 699 O O . ILE A 1 91 ? 12.93 14.969 -2.156 1 96.94 91 ILE A O 1
ATOM 703 N N . ALA A 1 92 ? 13.398 16.688 -1.07 1 95.06 92 ALA A N 1
ATOM 704 C CA . ALA A 1 92 ? 14.469 17.188 -1.934 1 95.06 92 ALA A CA 1
ATOM 705 C C . ALA A 1 92 ? 15.227 18.328 -1.262 1 95.06 92 ALA A C 1
ATOM 707 O O . ALA A 1 92 ? 14.859 18.766 -0.166 1 95.06 92 ALA A O 1
ATOM 708 N N . PRO A 1 93 ? 16.375 18.734 -1.838 1 90.62 93 PRO A N 1
ATOM 709 C CA . PRO A 1 93 ? 17.078 19.891 -1.288 1 90.62 93 PRO A CA 1
ATOM 710 C C . PRO A 1 93 ? 16.203 21.141 -1.241 1 90.62 93 PRO A C 1
ATOM 712 O O . PRO A 1 93 ? 15.469 21.422 -2.188 1 90.62 93 PRO A O 1
ATOM 715 N N . ALA A 1 94 ? 16.141 21.75 -0.146 1 86.56 94 ALA A N 1
ATOM 716 C CA . ALA A 1 94 ? 15.438 23.031 0.041 1 86.56 94 ALA A CA 1
ATOM 717 C C . ALA A 1 94 ? 16.234 23.969 0.93 1 86.56 94 ALA A C 1
ATOM 719 O O . ALA A 1 94 ? 17 23.531 1.789 1 86.56 94 ALA A O 1
ATOM 720 N N . GLU A 1 95 ? 16.469 25.281 0.468 1 71.75 95 GLU A N 1
ATOM 721 C CA . GLU A 1 95 ? 17.141 26.297 1.257 1 71.75 95 GLU A CA 1
ATOM 722 C C . GLU A 1 95 ? 16.156 27.062 2.145 1 71.75 95 GLU A C 1
ATOM 724 O O . GLU A 1 95 ? 15.031 27.328 1.739 1 71.75 95 GLU A O 1
ATOM 729 N N . GLN A 1 96 ? 16.234 26.812 3.367 1 57.97 96 GLN A N 1
ATOM 730 C CA . GLN A 1 96 ? 15.406 27.547 4.328 1 57.97 96 GLN A CA 1
ATOM 731 C C . GLN A 1 96 ? 15.68 29.047 4.262 1 57.97 96 GLN A C 1
ATOM 733 O O . GLN A 1 96 ? 16.844 29.469 4.293 1 57.97 96 GLN A O 1
ATOM 738 N N . GLU A 1 97 ? 15.258 29.797 3.318 1 53.12 97 GLU A N 1
ATOM 739 C CA . GLU A 1 97 ? 15.5 31.188 3.691 1 53.12 97 GLU A CA 1
ATOM 740 C C . GLU A 1 97 ? 14.648 31.594 4.891 1 53.12 97 GLU A C 1
ATOM 742 O O . GLU A 1 97 ? 13.523 31.125 5.047 1 53.12 97 GLU A O 1
ATOM 747 N N . PRO A 1 98 ? 15.258 32.094 6.012 1 47.97 98 PRO A N 1
ATOM 748 C CA . PRO A 1 98 ? 14.68 32.469 7.309 1 47.97 98 PRO A CA 1
ATOM 749 C C . PRO A 1 98 ? 13.219 32.906 7.203 1 47.97 98 PRO A C 1
ATOM 751 O O . PRO A 1 98 ? 12.414 32.594 8.078 1 47.97 98 PRO A O 1
ATOM 754 N N . GLU A 1 99 ? 12.828 34.062 6.555 1 47.94 99 GLU A N 1
ATOM 755 C CA . GLU A 1 99 ? 11.625 34.781 6.961 1 47.94 99 GLU A CA 1
ATOM 756 C C . GLU A 1 99 ? 10.367 34.094 6.426 1 47.94 99 GLU A C 1
ATOM 758 O O . GLU A 1 99 ? 9.297 34.219 7.035 1 47.94 99 GLU A O 1
ATOM 763 N N . ARG A 1 100 ? 10.008 34.031 5.066 1 47.06 100 ARG A N 1
ATOM 764 C CA . ARG A 1 100 ? 8.648 33.75 4.617 1 47.06 100 ARG A CA 1
ATOM 765 C C . ARG A 1 100 ? 8.609 32.469 3.814 1 47.06 100 ARG A C 1
ATOM 767 O O . ARG A 1 100 ? 9.352 32.281 2.844 1 47.06 100 ARG A O 1
ATOM 774 N N . VAL A 1 101 ? 8 31.281 4.293 1 49.75 101 VAL A N 1
ATOM 775 C CA . VAL A 1 101 ? 7.707 30.031 3.605 1 49.75 101 VAL A CA 1
ATOM 776 C C . VAL A 1 101 ? 7.32 30.312 2.154 1 49.75 101 VAL A C 1
ATOM 778 O O . VAL A 1 101 ? 7.711 29.578 1.246 1 49.75 101 VAL A O 1
ATOM 781 N N . ALA A 1 102 ? 6.461 31.328 1.905 1 47.88 102 ALA A N 1
ATOM 782 C CA . ALA A 1 102 ? 5.977 31.672 0.573 1 47.88 102 ALA A CA 1
ATOM 783 C C . ALA A 1 102 ? 7.133 31.953 -0.379 1 47.88 102 ALA A C 1
ATOM 785 O O . ALA A 1 102 ? 6.969 31.906 -1.6 1 47.88 102 ALA A O 1
ATOM 786 N N . THR A 1 103 ? 8.281 32.219 0.232 1 49.75 103 THR A N 1
ATOM 787 C CA . THR A 1 103 ? 9.453 32.594 -0.559 1 49.75 103 THR A CA 1
ATOM 788 C C . THR A 1 103 ? 10.445 31.422 -0.617 1 49.75 103 THR A C 1
ATOM 790 O O . THR A 1 103 ? 11.625 31.625 -0.93 1 49.75 103 THR A O 1
ATOM 793 N N . GLY A 1 104 ? 10.023 30.344 0.062 1 56.09 104 GLY A N 1
ATOM 794 C CA . GLY A 1 104 ? 10.953 29.219 0.053 1 56.09 104 GLY A CA 1
ATOM 795 C C . GLY A 1 104 ? 11.383 28.812 -1.344 1 56.09 104 GLY A C 1
ATOM 796 O O . GLY A 1 104 ? 10.578 28.828 -2.275 1 56.09 104 GLY A O 1
ATOM 797 N N . ARG A 1 105 ? 12.688 28.844 -1.642 1 69.06 105 ARG A N 1
ATOM 798 C CA . ARG A 1 105 ? 13.367 28.438 -2.867 1 69.06 105 ARG A CA 1
ATOM 799 C C . ARG A 1 105 ? 14.008 27.062 -2.703 1 69.06 105 ARG A C 1
ATOM 801 O O . ARG A 1 105 ? 14.445 26.703 -1.607 1 69.06 105 ARG A O 1
ATOM 808 N N . GLY A 1 106 ? 13.617 26.172 -3.453 1 84.94 106 GLY A N 1
ATOM 809 C CA . GLY A 1 106 ? 14.289 24.875 -3.512 1 84.94 106 GLY A CA 1
ATOM 810 C C . GLY A 1 106 ? 13.523 23.844 -4.305 1 84.94 106 GLY A C 1
ATOM 811 O O . GLY A 1 106 ? 12.328 24.016 -4.57 1 84.94 106 GLY A O 1
ATOM 812 N N . GLU A 1 107 ? 14.195 22.891 -4.582 1 91.19 107 GLU A N 1
ATOM 813 C CA . GLU A 1 107 ? 13.672 21.812 -5.422 1 91.19 107 GLU A CA 1
ATOM 814 C C . GLU A 1 107 ? 12.469 21.141 -4.77 1 91.19 107 GLU A C 1
ATOM 816 O O . GLU A 1 107 ? 11.523 20.75 -5.453 1 91.19 107 GLU A O 1
ATOM 821 N N . ALA A 1 108 ? 12.398 21.031 -3.439 1 94.12 108 ALA A N 1
ATOM 822 C CA . ALA A 1 108 ? 11.305 20.375 -2.725 1 94.12 108 ALA A CA 1
ATOM 823 C C . ALA A 1 108 ? 10 21.156 -2.895 1 94.12 108 ALA A C 1
ATOM 825 O O . ALA A 1 108 ? 8.93 20.562 -3.023 1 94.12 108 ALA A O 1
ATOM 826 N N . PHE A 1 109 ? 10.07 22.516 -2.912 1 93.5 109 PHE A N 1
ATOM 827 C CA . PHE A 1 109 ? 8.891 23.359 -3.096 1 93.5 109 PHE A CA 1
ATOM 828 C C . PHE A 1 109 ? 8.32 23.188 -4.5 1 93.5 109 PHE A C 1
ATOM 830 O O . PHE A 1 109 ? 7.109 23.031 -4.668 1 93.5 109 PHE A O 1
ATOM 837 N N . VAL A 1 110 ? 9.219 23.172 -5.41 1 94.31 110 VAL A N 1
ATOM 838 C CA . VAL A 1 110 ? 8.812 23.031 -6.809 1 94.31 110 VAL A CA 1
ATOM 839 C C . VAL A 1 110 ? 8.156 21.672 -7.023 1 94.31 110 VAL A C 1
ATOM 841 O O . VAL A 1 110 ? 7.062 21.594 -7.594 1 94.31 110 VAL A O 1
ATOM 844 N N . LEU A 1 111 ? 8.781 20.641 -6.52 1 96.19 111 LEU A N 1
ATOM 845 C CA . LEU A 1 111 ? 8.273 19.281 -6.707 1 96.19 111 LEU A CA 1
ATOM 846 C C . LEU A 1 111 ? 6.918 19.109 -6.035 1 96.19 111 LEU A C 1
ATOM 848 O O . LEU A 1 111 ? 5.996 18.547 -6.625 1 96.19 111 LEU A O 1
ATOM 852 N N . SER A 1 112 ? 6.754 19.562 -4.832 1 96.88 112 SER A N 1
ATOM 853 C CA . SER A 1 112 ? 5.488 19.406 -4.113 1 96.88 112 SER A CA 1
ATOM 854 C C . SER A 1 112 ? 4.367 20.172 -4.812 1 96.88 112 SER A C 1
ATOM 856 O O . SER A 1 112 ? 3.248 19.672 -4.93 1 96.88 112 SER A O 1
ATOM 858 N N . GLY A 1 113 ? 4.695 21.375 -5.25 1 95.88 113 GLY A N 1
ATOM 859 C CA . GLY A 1 113 ? 3.705 22.172 -5.961 1 95.88 113 GLY A CA 1
ATOM 860 C C . GLY A 1 113 ? 3.254 21.531 -7.262 1 95.88 113 GLY A C 1
ATOM 861 O O . GLY A 1 113 ? 2.055 21.438 -7.531 1 95.88 113 GLY A O 1
ATOM 862 N N . ARG A 1 114 ? 4.18 21.109 -8.07 1 96.44 114 ARG A N 1
ATOM 863 C CA . ARG A 1 114 ? 3.885 20.469 -9.344 1 96.44 114 ARG A CA 1
ATOM 864 C C . ARG A 1 114 ? 3.066 19.188 -9.133 1 96.44 114 ARG A C 1
ATOM 866 O O . ARG A 1 114 ? 2.137 18.922 -9.891 1 96.44 114 ARG A O 1
ATOM 873 N N . GLN A 1 115 ? 3.494 18.453 -8.133 1 97.06 115 GLN A N 1
ATOM 874 C CA . GLN A 1 115 ? 2.777 17.203 -7.832 1 97.06 115 GLN A CA 1
ATOM 875 C C . GLN A 1 115 ? 1.329 17.5 -7.445 1 97.06 115 GLN A C 1
ATOM 877 O O . GLN A 1 115 ? 0.415 16.797 -7.895 1 97.06 115 GLN A O 1
ATOM 882 N N . LEU A 1 116 ? 1.086 18.5 -6.625 1 96.94 116 LEU A N 1
ATOM 883 C CA . LEU A 1 116 ? -0.276 18.844 -6.234 1 96.94 116 LEU A CA 1
ATOM 884 C C . LEU A 1 116 ? -1.114 19.203 -7.453 1 96.94 116 LEU A C 1
ATOM 886 O O . LEU A 1 116 ? -2.254 18.75 -7.59 1 96.94 116 LEU A O 1
ATOM 890 N N . GLU A 1 117 ? -0.51 19.938 -8.344 1 96 117 GLU A N 1
ATOM 891 C CA . GLU A 1 117 ? -1.208 20.406 -9.539 1 96 117 GLU A CA 1
ATOM 892 C C . GLU A 1 117 ? -1.574 19.234 -10.453 1 96 117 GLU A C 1
ATOM 894 O O . GLU A 1 117 ? -2.582 19.297 -11.156 1 96 117 GLU A O 1
ATOM 899 N N . SER A 1 118 ? -0.79 18.25 -10.406 1 96.12 118 SER A N 1
ATOM 900 C CA . SER A 1 118 ? -0.986 17.125 -11.312 1 96.12 118 SER A CA 1
ATOM 901 C C . SER A 1 118 ? -2.018 16.141 -10.766 1 96.12 118 SER A C 1
ATOM 903 O O . SER A 1 118 ? -2.471 15.25 -11.477 1 96.12 118 SER A O 1
ATOM 905 N N . MET A 1 119 ? -2.365 16.328 -9.508 1 95.75 119 MET A N 1
ATOM 906 C CA . MET A 1 119 ? -3.275 15.383 -8.859 1 95.75 119 MET A CA 1
ATOM 907 C C . MET A 1 119 ? -4.715 15.617 -9.312 1 95.75 119 MET A C 1
ATOM 909 O O . MET A 1 119 ? -5.152 16.766 -9.438 1 95.75 119 MET A O 1
ATOM 913 N N . SER A 1 120 ? -5.379 14.562 -9.617 1 91 120 SER A N 1
ATOM 914 C CA . SER A 1 120 ? -6.793 14.617 -9.961 1 91 120 SER A CA 1
ATOM 915 C C . SER A 1 120 ? -7.648 13.969 -8.875 1 91 120 SER A C 1
ATOM 917 O O . SER A 1 120 ? -8.047 14.625 -7.91 1 91 120 SER A O 1
ATOM 919 N N . GLU A 1 121 ? -7.656 12.648 -8.859 1 91.75 121 GLU A N 1
ATOM 920 C CA . GLU A 1 121 ? -8.469 11.938 -7.879 1 91.75 121 GLU A CA 1
ATOM 921 C C . GLU A 1 121 ? -7.66 11.586 -6.637 1 91.75 121 GLU A C 1
ATOM 923 O O . GLU A 1 121 ? -8.227 11.305 -5.578 1 91.75 121 GLU A O 1
ATOM 928 N N . GLN A 1 122 ? -6.367 11.625 -6.758 1 95.31 122 GLN A N 1
ATOM 929 C CA . GLN A 1 122 ? -5.488 11.297 -5.637 1 95.31 122 GLN A CA 1
ATOM 930 C C . GLN A 1 122 ? -5.574 12.359 -4.543 1 95.31 122 GLN A C 1
ATOM 932 O O . GLN A 1 122 ? -5.809 13.539 -4.828 1 95.31 122 GLN A O 1
ATOM 937 N N . ARG A 1 123 ? -5.391 11.93 -3.336 1 98.12 123 ARG A N 1
ATOM 938 C CA . ARG A 1 123 ? -5.402 12.875 -2.219 1 98.12 123 ARG A CA 1
ATOM 939 C C . ARG A 1 123 ? -4.066 12.867 -1.484 1 98.12 123 ARG A C 1
ATOM 941 O O . ARG A 1 123 ? -3.838 13.688 -0.597 1 98.12 123 ARG A O 1
ATOM 948 N N . LEU A 1 124 ? -3.219 11.992 -1.826 1 98.69 124 LEU A N 1
ATOM 949 C CA . LEU A 1 124 ? -1.872 11.898 -1.271 1 98.69 124 LEU A CA 1
ATOM 950 C C . LEU A 1 124 ? -0.872 11.477 -2.34 1 98.69 124 LEU A C 1
ATOM 952 O O . LEU A 1 124 ? -1.081 10.477 -3.029 1 98.69 124 LEU A O 1
ATOM 956 N N . ALA A 1 125 ? 0.161 12.18 -2.514 1 98.44 125 ALA A N 1
ATOM 957 C CA . ALA A 1 125 ? 1.166 11.859 -3.521 1 98.44 125 ALA A CA 1
ATOM 958 C C . ALA A 1 125 ? 2.566 12.219 -3.037 1 98.44 125 ALA A C 1
ATOM 960 O O . ALA A 1 125 ? 2.721 12.984 -2.08 1 98.44 125 ALA A O 1
ATOM 961 N N . PHE A 1 126 ? 3.566 11.656 -3.629 1 98.62 126 PHE A N 1
ATOM 962 C CA . PHE A 1 126 ? 4.957 11.82 -3.225 1 98.62 126 PHE A CA 1
ATOM 963 C C . PHE A 1 126 ? 5.852 12.047 -4.441 1 98.62 126 PHE A C 1
ATOM 965 O O . PHE A 1 126 ? 5.637 11.438 -5.492 1 98.62 126 PHE A O 1
ATOM 972 N N . SER A 1 127 ? 6.836 12.859 -4.254 1 97.81 127 SER A N 1
ATOM 973 C CA . SER A 1 127 ? 7.859 13.047 -5.277 1 97.81 127 SER A CA 1
ATOM 974 C C . SER A 1 127 ? 9.227 13.297 -4.652 1 97.81 127 SER A C 1
ATOM 976 O O . SER A 1 127 ? 9.328 13.922 -3.59 1 97.81 127 SER A O 1
ATOM 978 N N . SER A 1 128 ? 10.25 12.898 -5.254 1 96.69 128 SER A N 1
ATOM 979 C CA . SER A 1 128 ? 11.633 13.094 -4.82 1 96.69 128 SER A CA 1
ATOM 980 C C . SER A 1 128 ? 12.609 12.852 -5.961 1 96.69 128 SER A C 1
ATOM 982 O O . SER A 1 128 ? 12.336 12.055 -6.863 1 96.69 128 SER A O 1
ATOM 984 N N . PRO A 1 129 ? 13.727 13.531 -5.984 1 94.19 129 PRO A N 1
ATOM 985 C CA . PRO A 1 129 ? 14.773 13.211 -6.969 1 94.19 129 PRO A CA 1
ATOM 986 C C . PRO A 1 129 ? 15.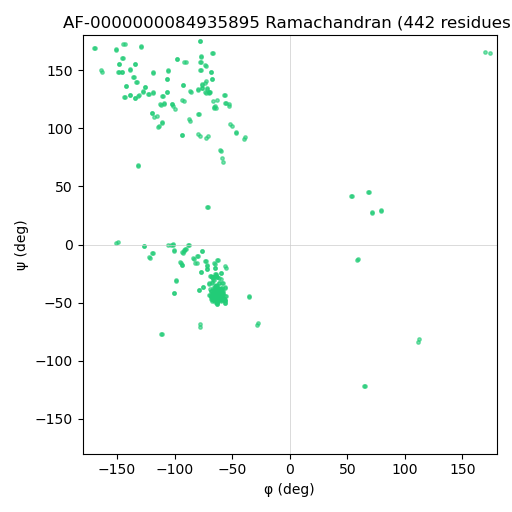5 11.906 -6.652 1 94.19 129 PRO A C 1
ATOM 988 O O . PRO A 1 129 ? 16.281 11.414 -7.48 1 94.19 129 PRO A O 1
ATOM 991 N N . SER A 1 130 ? 15.375 11.336 -5.441 1 93.12 130 SER A N 1
ATOM 992 C CA . SER A 1 130 ? 15.961 10.039 -5.098 1 93.12 130 SER A CA 1
ATOM 993 C C . SER A 1 130 ? 15.312 8.914 -5.898 1 93.12 130 SER A C 1
ATOM 995 O O . SER A 1 130 ? 14.125 8.625 -5.734 1 93.12 130 SER A O 1
ATOM 997 N N . PRO A 1 131 ? 16.109 8.203 -6.738 1 92.12 131 PRO A N 1
ATOM 998 C CA . PRO A 1 131 ? 15.516 7.141 -7.551 1 92.12 131 PRO A CA 1
ATOM 999 C C . PRO A 1 131 ? 14.859 6.047 -6.711 1 92.12 131 PRO A C 1
ATOM 1001 O O . PRO A 1 131 ? 13.812 5.523 -7.086 1 92.12 131 PRO A O 1
ATOM 1004 N N . ALA A 1 132 ? 15.484 5.727 -5.574 1 92 132 ALA A N 1
ATOM 1005 C CA . ALA A 1 132 ? 14.938 4.676 -4.719 1 92 132 ALA A CA 1
ATOM 1006 C C . ALA A 1 132 ? 13.602 5.094 -4.109 1 92 132 ALA A C 1
ATOM 1008 O O . ALA A 1 132 ? 12.625 4.348 -4.168 1 92 132 ALA A O 1
ATOM 1009 N N . LEU A 1 133 ? 13.57 6.324 -3.553 1 96.06 133 LEU A N 1
ATOM 1010 C CA . LEU A 1 133 ? 12.328 6.797 -2.955 1 96.06 133 LEU A CA 1
ATOM 1011 C C . LEU A 1 133 ? 11.234 6.926 -4.008 1 96.06 133 LEU A C 1
ATOM 1013 O O . LEU A 1 133 ? 10.086 6.555 -3.764 1 96.06 133 LEU A O 1
ATOM 1017 N N . GLN A 1 134 ? 11.672 7.426 -5.16 1 96.38 134 GLN A N 1
ATOM 1018 C CA . GLN A 1 134 ? 10.711 7.664 -6.234 1 96.38 134 GLN A CA 1
ATOM 1019 C C . GLN A 1 134 ? 10.18 6.352 -6.797 1 96.38 134 GLN A C 1
ATOM 1021 O O . GLN A 1 134 ? 9.07 6.305 -7.332 1 96.38 134 GLN A O 1
ATOM 1026 N N . LEU A 1 135 ? 10.977 5.324 -6.688 1 95.62 135 LEU A N 1
ATOM 1027 C CA . LEU A 1 135 ? 10.562 4.02 -7.188 1 95.62 135 LEU A CA 1
ATOM 1028 C C . LEU A 1 135 ? 9.445 3.438 -6.328 1 95.62 135 LEU A C 1
ATOM 1030 O O . LEU A 1 135 ? 8.445 2.947 -6.859 1 95.62 135 LEU A O 1
ATOM 1034 N N . PHE A 1 136 ? 9.508 3.516 -4.984 1 97.56 136 PHE A N 1
ATOM 1035 C CA . PHE A 1 136 ? 8.641 2.75 -4.098 1 97.56 136 PHE A CA 1
ATOM 1036 C C . PHE A 1 136 ? 7.492 3.613 -3.584 1 97.56 136 PHE A C 1
ATOM 1038 O O . PHE A 1 136 ? 6.336 3.186 -3.592 1 97.56 136 PHE A O 1
ATOM 1045 N N . LEU A 1 137 ? 7.75 4.863 -3.215 1 98.38 137 LEU A N 1
ATOM 1046 C CA . LEU A 1 137 ? 6.848 5.609 -2.344 1 98.38 137 LEU A CA 1
ATOM 1047 C C . LEU A 1 137 ? 5.609 6.066 -3.107 1 98.38 137 LEU A C 1
ATOM 1049 O O . LEU A 1 137 ? 4.504 6.062 -2.562 1 98.38 137 LEU A O 1
ATOM 1053 N N . PRO A 1 138 ? 5.762 6.445 -4.41 1 98.19 138 PRO A N 1
ATOM 1054 C CA . PRO A 1 138 ? 4.527 6.812 -5.109 1 98.19 138 PRO A CA 1
ATOM 1055 C C . PRO A 1 138 ? 3.512 5.676 -5.152 1 98.19 138 PRO A C 1
ATOM 1057 O O . PRO A 1 138 ? 2.309 5.91 -5.008 1 98.19 138 PRO A O 1
ATOM 1060 N N . VAL A 1 139 ? 3.938 4.477 -5.348 1 98.38 139 VAL A N 1
ATOM 1061 C CA . VAL A 1 139 ? 3.041 3.326 -5.379 1 98.38 139 VAL A CA 1
ATOM 1062 C C . VAL A 1 139 ? 2.455 3.086 -3.99 1 98.38 139 VAL A C 1
ATOM 1064 O O . VAL A 1 139 ? 1.243 2.914 -3.844 1 98.38 139 VAL A O 1
ATOM 1067 N N . LEU A 1 140 ? 3.316 3.104 -3.008 1 98.44 140 LEU A N 1
ATOM 1068 C CA . LEU A 1 140 ? 2.875 2.914 -1.629 1 98.44 140 LEU A CA 1
ATOM 1069 C C . LEU A 1 140 ? 1.85 3.973 -1.236 1 98.44 140 LEU A C 1
ATOM 1071 O O . LEU A 1 140 ? 0.854 3.666 -0.579 1 98.44 140 LEU A O 1
ATOM 1075 N N . PHE A 1 141 ? 2.057 5.191 -1.663 1 98.56 141 PHE A N 1
ATOM 1076 C CA . PHE A 1 141 ? 1.189 6.305 -1.301 1 98.56 141 PHE A CA 1
ATOM 1077 C C . PHE A 1 141 ? -0.189 6.145 -1.932 1 98.56 141 PHE A C 1
ATOM 1079 O O . PHE A 1 141 ? -1.188 6.613 -1.381 1 98.56 141 PHE A O 1
ATOM 1086 N N . ARG A 1 142 ? -0.255 5.469 -3.066 1 97.69 142 ARG A N 1
ATOM 1087 C CA . ARG A 1 142 ? -1.567 5.199 -3.645 1 97.69 142 ARG A CA 1
ATOM 1088 C C . ARG A 1 142 ? -2.395 4.301 -2.734 1 97.69 142 ARG A C 1
ATOM 1090 O O . ARG A 1 142 ? -3.586 4.543 -2.529 1 97.69 142 ARG A O 1
ATOM 1097 N N . TYR A 1 143 ? -1.724 3.293 -2.248 1 98.06 143 TYR A N 1
ATOM 1098 C CA . TYR A 1 143 ? -2.424 2.396 -1.334 1 98.06 143 TYR A CA 1
ATOM 1099 C C . TYR A 1 143 ? -2.797 3.119 -0.044 1 98.06 143 TYR A C 1
ATOM 1101 O O . TYR A 1 143 ? -3.904 2.951 0.47 1 98.06 143 TYR A O 1
ATOM 1109 N N . LEU A 1 144 ? -1.871 3.895 0.471 1 98.44 144 LEU A N 1
ATOM 1110 C CA . LEU A 1 144 ? -2.113 4.656 1.693 1 98.44 144 LEU A CA 1
ATOM 1111 C C . LEU A 1 144 ? -3.26 5.641 1.502 1 98.44 144 LEU A C 1
ATOM 1113 O O . LEU A 1 144 ? -4.117 5.781 2.377 1 98.44 144 LEU A O 1
ATOM 1117 N N . ASP A 1 145 ? -3.227 6.328 0.388 1 98.19 145 ASP A N 1
ATOM 1118 C CA . ASP A 1 145 ? -4.285 7.273 0.053 1 98.19 145 ASP A CA 1
ATOM 1119 C C . ASP A 1 145 ? -5.652 6.594 0.062 1 98.19 145 ASP A C 1
ATOM 1121 O O . ASP A 1 145 ? -6.598 7.098 0.671 1 98.19 145 ASP A O 1
ATOM 1125 N N . THR A 1 146 ? -5.75 5.449 -0.636 1 96.75 146 THR A N 1
ATOM 1126 C CA . THR A 1 146 ? -7 4.695 -0.691 1 96.75 146 THR A CA 1
ATOM 1127 C C . THR A 1 146 ? -7.445 4.285 0.709 1 96.75 146 THR A C 1
ATOM 1129 O O . THR A 1 146 ? -8.625 4.387 1.043 1 96.75 146 THR A O 1
ATOM 1132 N N . HIS A 1 147 ? -6.48 3.865 1.502 1 97.38 147 HIS A N 1
ATOM 1133 C CA . HIS A 1 147 ? -6.777 3.426 2.859 1 97.38 147 HIS A CA 1
ATOM 1134 C C . HIS A 1 147 ? -7.34 4.566 3.699 1 97.38 147 HIS A C 1
ATOM 1136 O O . HIS A 1 147 ? -8.406 4.43 4.301 1 97.38 147 HIS A O 1
ATOM 1142 N N . ILE A 1 148 ? -6.699 5.715 3.705 1 98.19 148 ILE A N 1
ATOM 1143 C CA . ILE A 1 148 ? -7.117 6.859 4.504 1 98.19 148 ILE A CA 1
ATOM 1144 C C . ILE A 1 148 ? -8.461 7.383 4 1 98.19 148 ILE A C 1
ATOM 1146 O O . ILE A 1 148 ? -9.336 7.734 4.793 1 98.19 148 ILE A O 1
ATOM 1150 N N . SER A 1 149 ? -8.617 7.383 2.707 1 97.19 149 SER A N 1
ATOM 1151 C CA . SER A 1 149 ? -9.852 7.863 2.1 1 97.19 149 SER A CA 1
ATOM 1152 C C . SER A 1 149 ? -11.039 6.984 2.482 1 97.19 149 SER A C 1
ATOM 1154 O O . SER A 1 149 ? -12.18 7.441 2.477 1 97.19 149 SER A O 1
ATOM 1156 N N . GLY A 1 150 ? -10.773 5.746 2.805 1 96.06 150 GLY A N 1
ATOM 1157 C CA . GLY A 1 150 ? -11.844 4.801 3.092 1 96.06 150 GLY A CA 1
ATOM 1158 C C . GLY A 1 150 ? -12.227 4.762 4.559 1 96.06 150 GLY A C 1
ATOM 1159 O O . GLY A 1 150 ? -13.195 4.105 4.938 1 96.06 150 GLY A O 1
ATOM 1160 N N . LEU A 1 151 ? -11.547 5.477 5.387 1 97.12 151 LEU A N 1
ATOM 1161 C CA . LEU A 1 151 ? -11.836 5.453 6.816 1 97.12 151 LEU A CA 1
ATOM 1162 C C . LEU A 1 151 ? -13.148 6.164 7.121 1 97.12 151 LEU A C 1
ATOM 1164 O O . LEU A 1 151 ? -13.438 7.215 6.543 1 97.12 151 LEU A O 1
ATOM 1168 N N . ASN A 1 152 ? -13.945 5.562 7.922 1 96.88 152 ASN A N 1
ATOM 1169 C CA . ASN A 1 152 ? -15.102 6.281 8.445 1 96.88 152 ASN A CA 1
ATOM 1170 C C . ASN A 1 152 ? -14.703 7.238 9.57 1 96.88 152 ASN A C 1
ATOM 1172 O O . ASN A 1 152 ? -13.539 7.273 9.977 1 96.88 152 ASN A O 1
ATOM 1176 N N . HIS A 1 153 ? -15.672 7.996 10.016 1 97.12 153 HIS A N 1
ATOM 1177 C CA . HIS A 1 153 ? -15.438 9.062 10.984 1 97.12 153 HIS A CA 1
ATOM 1178 C C . HIS A 1 153 ? -14.781 8.523 12.25 1 97.12 153 HIS A C 1
ATOM 1180 O O . HIS A 1 153 ? -13.797 9.094 12.734 1 97.12 153 HIS A O 1
ATOM 1186 N N . ASN A 1 154 ? -15.32 7.406 12.789 1 98.06 154 ASN A N 1
ATOM 1187 C CA . ASN A 1 154 ? -14.812 6.867 14.047 1 98.06 154 ASN A CA 1
ATOM 1188 C C . ASN A 1 154 ? -13.375 6.363 13.906 1 98.06 154 ASN A C 1
ATOM 1190 O O . ASN A 1 154 ? -12.539 6.613 14.766 1 98.06 154 ASN A O 1
ATOM 1194 N N . ALA A 1 155 ? -13.07 5.656 12.836 1 98.44 155 ALA A N 1
ATOM 1195 C CA . ALA A 1 155 ? -11.719 5.156 12.594 1 98.44 155 ALA A CA 1
ATOM 1196 C C . ALA A 1 155 ? -10.734 6.309 12.391 1 98.44 155 ALA A C 1
ATOM 1198 O O . ALA A 1 155 ? -9.625 6.285 12.922 1 98.44 155 ALA A O 1
ATOM 1199 N N . ALA A 1 156 ? -11.141 7.348 11.648 1 98.38 156 ALA A N 1
ATOM 1200 C CA . ALA A 1 156 ? -10.289 8.516 11.414 1 98.38 156 ALA A CA 1
ATOM 1201 C C . ALA A 1 156 ? -9.992 9.242 12.719 1 98.38 156 ALA A C 1
ATOM 1203 O O . ALA A 1 156 ? -8.852 9.648 12.969 1 98.38 156 ALA A O 1
ATOM 1204 N N . THR A 1 157 ? -11.031 9.406 13.516 1 98.31 157 THR A N 1
ATOM 1205 C CA . THR A 1 157 ? -10.883 10.094 14.797 1 98.31 157 THR A CA 1
ATOM 1206 C C . THR A 1 157 ? -9.969 9.312 15.727 1 98.31 157 THR A C 1
ATOM 1208 O O . THR A 1 157 ? -9.078 9.891 16.359 1 98.31 157 THR A O 1
ATOM 1211 N N . ALA A 1 158 ? -10.172 8.016 15.766 1 98.75 158 ALA A N 1
ATOM 1212 C CA . ALA A 1 158 ? -9.328 7.168 16.609 1 98.75 158 ALA A CA 1
ATOM 1213 C C . ALA A 1 158 ? -7.871 7.242 16.172 1 98.75 158 ALA A C 1
ATOM 1215 O O . ALA A 1 158 ? -6.969 7.34 17 1 98.75 158 ALA A O 1
ATOM 1216 N N . LEU A 1 159 ? -7.664 7.141 14.875 1 98.75 159 LEU A N 1
ATOM 1217 C CA . LEU A 1 159 ? -6.316 7.184 14.32 1 98.75 159 LEU A CA 1
ATOM 1218 C C . LEU A 1 159 ? -5.645 8.523 14.617 1 98.75 159 LEU A C 1
ATOM 1220 O O . LEU A 1 159 ? -4.48 8.555 15.016 1 98.75 159 LEU A O 1
ATOM 1224 N N . GLN A 1 160 ? -6.359 9.641 14.406 1 98.5 160 GLN A N 1
ATOM 1225 C CA . GLN A 1 160 ? -5.816 10.961 14.711 1 98.5 160 GLN A CA 1
ATOM 1226 C C . GLN A 1 160 ? -5.383 11.055 16.172 1 98.5 160 GLN A C 1
ATOM 1228 O O . GLN A 1 160 ? -4.281 11.531 16.469 1 98.5 160 GLN A O 1
ATOM 1233 N N . LEU A 1 161 ? -6.242 10.625 17.031 1 98.44 161 LEU A N 1
ATOM 1234 C CA . LEU A 1 161 ? -5.949 10.688 18.469 1 98.44 161 LEU A CA 1
ATOM 1235 C C . LEU A 1 161 ? -4.691 9.891 18.797 1 98.44 161 LEU A C 1
ATOM 1237 O O . LEU A 1 161 ? -3.838 10.352 19.562 1 98.44 161 LEU A O 1
ATOM 1241 N N . LYS A 1 162 ? -4.613 8.703 18.234 1 98.69 162 LYS A N 1
ATOM 1242 C CA . LYS A 1 162 ? -3.463 7.855 18.5 1 98.69 162 LYS A CA 1
ATOM 1243 C C . LYS A 1 162 ? -2.17 8.5 18.016 1 98.69 162 LYS A C 1
ATOM 1245 O O . LYS A 1 162 ? -1.165 8.508 18.719 1 98.69 162 LYS A O 1
ATOM 1250 N N . LEU A 1 163 ? -2.184 9.039 16.797 1 98.38 163 LEU A N 1
ATOM 1251 C CA . LEU A 1 163 ? -0.984 9.625 16.219 1 98.38 163 LEU A CA 1
ATOM 1252 C C . LEU A 1 163 ? -0.574 10.883 16.984 1 98.38 163 LEU A C 1
ATOM 1254 O O . LEU A 1 163 ? 0.617 11.18 17.109 1 98.38 163 LEU A O 1
ATOM 1258 N N . LEU A 1 164 ? -1.544 11.656 17.531 1 97.81 164 LEU A N 1
ATOM 1259 C CA . LEU A 1 164 ? -1.271 12.867 18.297 1 97.81 164 LEU A CA 1
ATOM 1260 C C . LEU A 1 164 ? -0.792 12.523 19.703 1 97.81 164 LEU A C 1
ATOM 1262 O O . LEU A 1 164 ? -0.173 13.352 20.375 1 97.81 164 LEU A O 1
ATOM 1266 N N . ASN A 1 165 ? -1.174 11.305 20.141 1 97.62 165 ASN A N 1
ATOM 1267 C CA . ASN A 1 165 ? -0.86 10.867 21.5 1 97.62 165 ASN A CA 1
ATOM 1268 C C . ASN A 1 165 ? -0.266 9.461 21.516 1 97.62 165 ASN A C 1
ATOM 1270 O O . ASN A 1 165 ? -0.857 8.539 22.078 1 97.62 165 ASN A O 1
ATOM 1274 N N . PRO A 1 166 ? 0.918 9.297 20.984 1 95.75 166 PRO A N 1
ATOM 1275 C CA . PRO A 1 166 ? 1.482 7.957 20.797 1 95.75 166 PRO A CA 1
ATOM 1276 C C . PRO A 1 166 ? 1.737 7.234 22.125 1 95.75 166 PRO A C 1
ATOM 1278 O O . PRO A 1 166 ? 1.824 6.004 22.156 1 95.75 166 PRO A O 1
ATOM 1281 N N . GLU A 1 167 ? 1.758 7.957 23.234 1 96.56 167 GLU A N 1
ATOM 1282 C CA . GLU A 1 167 ? 2.121 7.359 24.516 1 96.56 167 GLU A CA 1
ATOM 1283 C C . GLU A 1 167 ? 0.881 6.918 25.281 1 96.56 167 GLU A C 1
ATOM 1285 O O . GLU A 1 167 ? 0.986 6.176 26.266 1 96.56 167 GLU A O 1
ATOM 1290 N N . LEU A 1 168 ? -0.22 7.395 24.891 1 97.81 168 LEU A N 1
ATOM 1291 C CA . LEU A 1 168 ? -1.43 7.113 25.656 1 97.81 168 LEU A CA 1
ATOM 1292 C C . LEU A 1 168 ? -1.935 5.703 25.375 1 97.81 168 LEU A C 1
ATOM 1294 O O . LEU A 1 168 ? -1.782 5.188 24.266 1 97.81 168 LEU A O 1
ATOM 1298 N N . THR A 1 169 ? -2.572 5.121 26.375 1 97.69 169 THR A N 1
ATOM 1299 C CA . THR A 1 169 ? -3.178 3.799 26.266 1 97.69 169 THR A CA 1
ATOM 1300 C C . THR A 1 169 ? -4.5 3.873 25.5 1 97.69 169 THR A C 1
ATOM 1302 O O . THR A 1 169 ? -5.07 4.953 25.344 1 97.69 169 THR A O 1
ATOM 1305 N N . HIS A 1 170 ? -4.918 2.727 25.047 1 97.81 170 HIS A N 1
ATOM 1306 C CA . HIS A 1 170 ? -6.215 2.676 24.375 1 97.81 170 HIS A CA 1
ATOM 1307 C C . HIS A 1 170 ? -7.328 3.16 25.297 1 97.81 170 HIS A C 1
ATOM 1309 O O . HIS A 1 170 ? -8.281 3.797 24.844 1 97.81 170 HIS A O 1
ATOM 1315 N N . ASP A 1 171 ? -7.176 2.895 26.578 1 98.19 171 ASP A N 1
ATOM 1316 C CA . ASP A 1 171 ? -8.18 3.336 27.547 1 98.19 171 ASP A CA 1
ATOM 1317 C C . ASP A 1 171 ? -8.227 4.859 27.625 1 98.19 171 ASP A C 1
ATOM 1319 O O . ASP A 1 171 ? -9.312 5.453 27.609 1 98.19 171 ASP A O 1
ATOM 1323 N N . ALA A 1 172 ? -7.145 5.465 27.734 1 98.62 172 ALA A N 1
ATOM 1324 C CA . ALA A 1 172 ? -7.066 6.918 27.812 1 98.62 172 ALA A CA 1
ATOM 1325 C C . ALA A 1 172 ? -7.574 7.566 26.531 1 98.62 172 ALA A C 1
ATOM 1327 O O . ALA A 1 172 ? -8.273 8.586 26.578 1 98.62 172 ALA A O 1
ATOM 1328 N N . LEU A 1 173 ? -7.258 6.98 25.406 1 98.69 173 LEU A N 1
ATOM 1329 C CA . LEU A 1 173 ? -7.688 7.5 24.109 1 98.69 173 LEU A CA 1
ATOM 1330 C C . LEU A 1 173 ? -9.195 7.352 23.938 1 98.69 173 LEU A C 1
ATOM 1332 O O . LEU A 1 173 ? -9.852 8.234 23.375 1 98.69 173 LEU A O 1
ATOM 1336 N N . ALA A 1 174 ? -9.711 6.211 24.406 1 98.62 174 ALA A N 1
ATOM 1337 C CA . ALA A 1 174 ? -11.148 5.98 24.375 1 98.62 174 ALA A CA 1
ATOM 1338 C C . ALA A 1 174 ? -11.891 7.062 25.156 1 98.62 174 ALA A C 1
ATOM 1340 O O . ALA A 1 174 ? -12.906 7.582 24.688 1 98.62 174 ALA A O 1
ATOM 1341 N N . GLU A 1 175 ? -11.367 7.426 26.281 1 98.5 175 GLU A N 1
ATOM 1342 C CA . GLU A 1 175 ? -11.961 8.477 27.109 1 98.5 175 GLU A CA 1
ATOM 1343 C C . GLU A 1 175 ? -11.961 9.82 26.375 1 98.5 175 GLU A C 1
ATOM 1345 O O . GLU A 1 175 ? -12.961 10.539 26.391 1 98.5 175 GLU A O 1
ATOM 1350 N N . ARG A 1 176 ? -10.883 10.117 25.766 1 98 176 ARG A N 1
ATOM 1351 C CA . ARG A 1 176 ? -10.766 11.367 25.031 1 98 176 ARG A CA 1
ATOM 1352 C C . ARG A 1 176 ? -11.75 11.414 23.859 1 98 176 ARG A C 1
ATOM 1354 O O . ARG A 1 176 ? -12.266 12.477 23.516 1 98 176 ARG A O 1
ATOM 1361 N N . MET A 1 177 ? -11.969 10.219 23.266 1 98 177 MET A N 1
ATOM 1362 C CA . MET A 1 177 ? -12.859 10.125 22.125 1 98 177 MET A CA 1
ATOM 1363 C C . MET A 1 177 ? -14.32 10.055 22.578 1 98 177 MET A C 1
ATOM 1365 O O . MET A 1 177 ? -15.234 10.242 21.766 1 98 177 MET A O 1
ATOM 1369 N N . GLY A 1 178 ? -14.547 9.766 23.828 1 98.31 178 GLY A N 1
ATOM 1370 C CA . GLY A 1 178 ? -15.891 9.672 24.391 1 98.31 178 GLY A CA 1
ATOM 1371 C C . GLY A 1 178 ? -16.562 8.352 24.062 1 98.31 178 GLY A C 1
ATOM 1372 O O . GLY A 1 178 ? -17.781 8.305 23.828 1 98.31 178 GLY A O 1
ATOM 1373 N N . VAL A 1 179 ? -15.781 7.305 23.906 1 98.31 179 VAL A N 1
ATOM 1374 C CA . VAL A 1 179 ? -16.328 5.98 23.625 1 98.31 179 VAL A CA 1
ATOM 1375 C C . VAL A 1 179 ? -15.734 4.957 24.594 1 98.31 179 VAL A C 1
ATOM 1377 O O . VAL A 1 179 ? -14.867 5.293 25.406 1 98.31 179 VAL A O 1
ATOM 1380 N N . GLY A 1 180 ? -16.25 3.752 24.609 1 98 180 GLY A N 1
ATOM 1381 C CA . GLY A 1 180 ? -15.68 2.67 25.406 1 98 180 GLY A CA 1
ATOM 1382 C C . GLY A 1 180 ? -14.383 2.137 24.828 1 98 180 GLY A C 1
ATOM 1383 O O . GLY A 1 180 ? -14.148 2.236 23.609 1 98 180 GLY A O 1
ATOM 1384 N N . ARG A 1 181 ? -13.586 1.584 25.75 1 97.69 181 ARG A N 1
ATOM 1385 C CA . ARG A 1 181 ? -12.297 1.047 25.328 1 97.69 181 ARG A CA 1
ATOM 1386 C C . ARG A 1 181 ? -12.461 0.014 24.219 1 97.69 181 ARG A C 1
ATOM 1388 O O . ARG A 1 181 ? -11.688 -0.01 23.266 1 97.69 181 ARG A O 1
ATOM 1395 N N . THR A 1 182 ? -13.406 -0.88 24.344 1 98.19 182 THR A N 1
ATOM 1396 C CA . THR A 1 182 ? -13.648 -1.917 23.344 1 98.19 182 THR A CA 1
ATOM 1397 C C . THR A 1 182 ? -13.977 -1.296 21.984 1 98.19 182 THR A C 1
ATOM 1399 O O . THR A 1 182 ? -13.477 -1.744 20.953 1 98.19 182 THR A O 1
ATOM 1402 N N . SER A 1 183 ? -14.805 -0.209 21.984 1 98.31 183 SER A N 1
ATOM 1403 C CA . SER A 1 183 ? -15.164 0.5 20.766 1 98.31 183 SER A CA 1
ATOM 1404 C C . SER A 1 183 ? -13.945 1.187 20.156 1 98.31 183 SER A C 1
ATOM 1406 O O . SER A 1 183 ? -13.727 1.104 18.938 1 98.31 183 SER A O 1
ATOM 1408 N N . TYR A 1 184 ? -13.18 1.821 21 1 98.69 184 TYR A N 1
ATOM 1409 C CA . TYR A 1 184 ? -11.984 2.49 20.5 1 98.69 184 TYR A CA 1
ATOM 1410 C C . TYR A 1 184 ? -11.039 1.495 19.844 1 98.69 184 TYR A C 1
ATOM 1412 O O . TYR A 1 184 ? -10.523 1.754 18.75 1 98.69 184 TYR A O 1
ATOM 1420 N N . THR A 1 185 ? -10.82 0.353 20.5 1 98.25 185 THR A N 1
ATOM 1421 C CA . THR A 1 185 ? -9.922 -0.667 19.969 1 98.25 185 THR A CA 1
ATOM 1422 C C . THR A 1 185 ? -10.422 -1.168 18.609 1 98.25 185 THR A C 1
ATOM 1424 O O . THR A 1 185 ? -9.625 -1.379 17.703 1 98.25 185 THR A O 1
ATOM 1427 N N . ARG A 1 186 ? -11.703 -1.302 18.5 1 98.25 186 ARG A N 1
ATOM 1428 C CA . ARG A 1 186 ? -12.281 -1.715 17.219 1 98.25 186 ARG A CA 1
ATOM 1429 C C . ARG A 1 186 ? -12.039 -0.664 16.141 1 98.25 186 ARG A C 1
ATOM 1431 O O . ARG A 1 186 ? -11.672 -0.999 15.016 1 98.25 186 ARG A O 1
ATOM 1438 N N . PHE A 1 187 ? -12.188 0.648 16.5 1 98.44 187 PHE A N 1
ATOM 1439 C CA . PHE A 1 187 ? -12.023 1.737 15.539 1 98.44 187 PHE A CA 1
ATOM 1440 C C . PHE A 1 187 ? -10.57 1.836 15.078 1 98.44 187 PHE A C 1
ATOM 1442 O O . PHE A 1 187 ? -10.305 1.936 13.883 1 98.44 187 PHE A O 1
ATOM 1449 N N . ILE A 1 188 ? -9.656 1.769 16.031 1 98.56 188 ILE A N 1
ATOM 1450 C CA . ILE A 1 188 ? -8.25 1.964 15.727 1 98.56 188 ILE A CA 1
ATOM 1451 C C . ILE A 1 188 ? -7.723 0.769 14.93 1 98.56 188 ILE A C 1
ATOM 1453 O O . ILE A 1 188 ? -6.859 0.921 14.062 1 98.56 188 ILE A O 1
ATOM 1457 N N . ASN A 1 189 ? -8.273 -0.42 15.234 1 97.75 189 ASN A N 1
ATOM 1458 C CA . ASN A 1 189 ? -7.91 -1.591 14.438 1 97.75 189 ASN A CA 1
ATOM 1459 C C . ASN A 1 189 ? -8.453 -1.488 13.016 1 97.75 189 ASN A C 1
ATOM 1461 O O . ASN A 1 189 ? -7.762 -1.853 12.062 1 97.75 189 ASN A O 1
ATOM 1465 N N . ARG A 1 190 ? -9.656 -0.993 12.914 1 97.06 190 ARG A N 1
ATOM 1466 C CA . ARG A 1 190 ? -10.25 -0.769 11.602 1 97.06 190 ARG A CA 1
ATOM 1467 C C . ARG A 1 190 ? -9.453 0.269 10.812 1 97.06 190 ARG A C 1
ATOM 1469 O O . ARG A 1 190 ? -9.383 0.207 9.586 1 97.06 190 ARG A O 1
ATOM 1476 N N . ALA A 1 191 ? -8.805 1.156 11.516 1 98.25 191 ALA A N 1
ATOM 1477 C CA . ALA A 1 191 ? -7.996 2.199 10.883 1 98.25 191 ALA A CA 1
ATOM 1478 C C . ALA A 1 191 ? -6.672 1.638 10.375 1 98.25 191 ALA A C 1
ATOM 1480 O O . ALA A 1 191 ? -5.93 2.324 9.672 1 98.25 191 ALA A O 1
ATOM 1481 N N . GLY A 1 192 ? -6.43 0.411 10.68 1 97.62 192 GLY A N 1
ATOM 1482 C CA . GLY A 1 192 ? -5.191 -0.201 10.234 1 97.62 192 GLY A CA 1
ATOM 1483 C C . GLY A 1 192 ? -3.961 0.376 10.906 1 97.62 192 GLY A C 1
ATOM 1484 O O . GLY A 1 192 ? -2.965 0.676 10.242 1 97.62 192 GLY A O 1
ATOM 1485 N N . ILE A 1 193 ? -4.055 0.529 12.227 1 98.06 193 ILE A N 1
ATOM 1486 C CA . ILE A 1 193 ? -3.039 1.26 12.977 1 98.06 193 ILE A CA 1
ATOM 1487 C C . ILE A 1 193 ? -1.695 0.545 12.852 1 98.06 193 ILE A C 1
ATOM 1489 O O . ILE A 1 193 ? -0.654 1.189 12.703 1 98.06 193 ILE A O 1
ATOM 1493 N N . ASP A 1 194 ? -1.633 -0.763 12.898 1 96.56 194 ASP A N 1
ATOM 1494 C CA . ASP A 1 194 ? -0.367 -1.488 12.852 1 96.56 194 ASP A CA 1
ATOM 1495 C C . ASP A 1 194 ? 0.355 -1.242 11.523 1 96.56 194 ASP A C 1
ATOM 1497 O O . ASP A 1 194 ? 1.54 -0.9 11.516 1 96.56 194 ASP A O 1
ATOM 1501 N N . THR A 1 195 ? -0.383 -1.448 10.414 1 97.56 195 THR A N 1
ATOM 1502 C CA . THR A 1 195 ? 0.198 -1.202 9.102 1 97.56 195 THR A CA 1
ATOM 1503 C C . THR A 1 195 ? 0.616 0.259 8.961 1 97.56 195 THR A C 1
ATOM 1505 O O . THR A 1 195 ? 1.663 0.558 8.383 1 97.56 195 THR A O 1
ATOM 1508 N N . LEU A 1 196 ? -0.169 1.172 9.484 1 98.44 196 LEU A N 1
ATOM 1509 C CA . LEU A 1 196 ? 0.127 2.598 9.383 1 98.44 196 LEU A CA 1
ATOM 1510 C C . LEU A 1 196 ? 1.386 2.951 10.164 1 98.44 196 LEU A C 1
ATOM 1512 O O . LEU A 1 196 ? 2.217 3.73 9.688 1 98.44 196 LEU A O 1
ATOM 1516 N N . LEU A 1 197 ? 1.519 2.389 11.359 1 98.25 197 LEU A N 1
ATOM 1517 C CA . LEU A 1 197 ? 2.721 2.645 12.141 1 98.25 197 LEU A CA 1
ATOM 1518 C C . LEU A 1 197 ? 3.953 2.072 11.453 1 98.25 197 LEU A C 1
ATOM 1520 O O . LEU A 1 197 ? 5.016 2.701 11.445 1 98.25 197 LEU A O 1
ATOM 1524 N N . ASP A 1 198 ? 3.836 0.88 10.859 1 97.88 198 ASP A N 1
ATOM 1525 C CA . ASP A 1 198 ? 4.934 0.312 10.086 1 97.88 198 ASP A CA 1
ATOM 1526 C C . ASP A 1 198 ? 5.266 1.191 8.883 1 97.88 198 ASP A C 1
ATOM 1528 O O . ASP A 1 198 ? 6.43 1.302 8.492 1 97.88 198 ASP A O 1
ATOM 1532 N N . THR A 1 199 ? 4.223 1.754 8.273 1 98.69 199 THR A N 1
ATOM 1533 C CA . THR A 1 199 ? 4.41 2.65 7.133 1 98.69 199 THR A CA 1
ATOM 1534 C C . THR A 1 199 ? 5.203 3.887 7.547 1 98.69 199 THR A C 1
ATOM 1536 O O . THR A 1 199 ? 6.152 4.277 6.863 1 98.69 199 T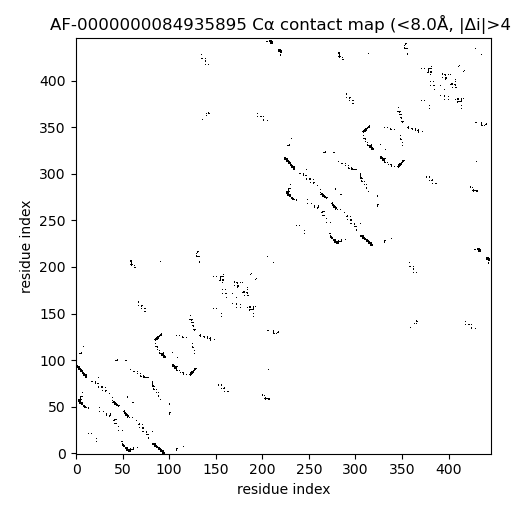HR A O 1
ATOM 1539 N N . LEU A 1 200 ? 4.848 4.461 8.688 1 98.62 200 LEU A N 1
ATOM 1540 C CA . LEU A 1 200 ? 5.543 5.641 9.188 1 98.62 200 LEU A CA 1
ATOM 1541 C C . LEU A 1 200 ? 6.988 5.312 9.539 1 98.62 200 LEU A C 1
ATOM 1543 O O . LEU A 1 200 ? 7.895 6.098 9.25 1 98.62 200 LEU A O 1
ATOM 1547 N N . ALA A 1 201 ? 7.203 4.16 10.156 1 97.94 201 ALA A N 1
ATOM 1548 C CA . ALA A 1 201 ? 8.555 3.74 10.508 1 97.94 201 ALA A CA 1
ATOM 1549 C C . ALA A 1 201 ? 9.406 3.521 9.25 1 97.94 201 ALA A C 1
ATOM 1551 O O . ALA A 1 201 ? 10.562 3.943 9.195 1 97.94 201 ALA A O 1
ATOM 1552 N N . MET A 1 202 ? 8.828 2.842 8.312 1 97.81 202 MET A N 1
ATOM 1553 C CA . MET A 1 202 ? 9.516 2.621 7.043 1 97.81 202 MET A CA 1
ATOM 1554 C C . MET A 1 202 ? 9.875 3.945 6.383 1 97.81 202 MET A C 1
ATOM 1556 O O . MET A 1 202 ? 11 4.117 5.906 1 97.81 202 MET A O 1
ATOM 1560 N N . PHE A 1 203 ? 8.938 4.891 6.344 1 98.38 203 PHE A N 1
ATOM 1561 C CA . PHE A 1 203 ? 9.164 6.191 5.727 1 98.38 203 PHE A CA 1
ATOM 1562 C C . PHE A 1 203 ? 10.297 6.934 6.426 1 98.38 203 PHE A C 1
ATOM 1564 O O . PHE A 1 203 ? 11.148 7.527 5.77 1 98.38 203 PHE A O 1
ATOM 1571 N N . GLU A 1 204 ? 10.258 6.906 7.734 1 96.75 204 GLU A N 1
ATOM 1572 C CA . GLU A 1 204 ? 11.305 7.562 8.516 1 96.75 204 GLU A CA 1
ATOM 1573 C C . GLU A 1 204 ? 12.68 7 8.18 1 96.75 204 GLU A C 1
ATOM 1575 O O . GLU A 1 204 ? 13.633 7.758 7.961 1 96.75 204 GLU A O 1
ATOM 1580 N N . LYS A 1 205 ? 12.789 5.684 8.117 1 94.69 205 LYS A N 1
ATOM 1581 C CA . LYS A 1 205 ? 14.055 5.035 7.781 1 94.69 205 LYS A CA 1
ATOM 1582 C C . LYS A 1 205 ? 14.477 5.375 6.355 1 94.69 205 LYS A C 1
ATOM 1584 O O . LYS A 1 205 ? 15.656 5.645 6.098 1 94.69 205 LYS A O 1
ATOM 1589 N N . ALA A 1 206 ? 13.523 5.344 5.457 1 94.56 206 ALA A N 1
ATOM 1590 C CA . ALA A 1 206 ? 13.805 5.609 4.047 1 94.56 206 ALA A CA 1
ATOM 1591 C C . ALA A 1 206 ? 14.305 7.039 3.85 1 94.56 206 ALA A C 1
ATOM 1593 O O . ALA A 1 206 ? 15.297 7.266 3.158 1 94.56 206 ALA A O 1
ATOM 1594 N N . ALA A 1 207 ? 13.594 7.984 4.484 1 92.75 207 ALA A N 1
ATOM 1595 C CA . ALA A 1 207 ? 13.914 9.398 4.328 1 92.75 207 ALA A CA 1
ATOM 1596 C C . ALA A 1 207 ? 15.273 9.719 4.953 1 92.75 207 ALA A C 1
ATOM 1598 O O . ALA A 1 207 ? 15.977 10.617 4.488 1 92.75 207 ALA A O 1
ATOM 1599 N N . ALA A 1 208 ? 15.641 8.969 5.941 1 85.88 208 ALA A N 1
ATOM 1600 C CA . ALA A 1 208 ? 16.875 9.242 6.68 1 85.88 208 ALA A CA 1
ATOM 1601 C C . ALA A 1 208 ? 18.047 8.461 6.094 1 85.88 208 ALA A C 1
ATOM 1603 O O . ALA A 1 208 ? 19.188 8.625 6.531 1 85.88 208 ALA A O 1
ATOM 1604 N N . CYS A 1 209 ? 17.75 7.582 5.148 1 84.69 209 CYS A N 1
ATOM 1605 C CA . CYS A 1 209 ? 18.797 6.727 4.605 1 84.69 209 CYS A CA 1
ATOM 1606 C C . CYS A 1 209 ? 19.641 7.477 3.588 1 84.69 209 CYS A C 1
ATOM 1608 O O . CYS A 1 209 ? 19.203 7.699 2.455 1 84.69 209 CYS A O 1
ATOM 1610 N N . ASP A 1 210 ? 20.828 7.734 3.869 1 81.5 210 ASP A N 1
ATOM 1611 C CA . ASP A 1 210 ? 21.75 8.484 3.016 1 81.5 210 ASP A CA 1
ATOM 1612 C C . ASP A 1 210 ? 22.016 7.738 1.711 1 81.5 210 ASP A C 1
ATOM 1614 O O . ASP A 1 210 ? 22.25 8.359 0.673 1 81.5 210 ASP A O 1
ATOM 1618 N N . SER A 1 211 ? 21.891 6.457 1.792 1 81.31 211 SER A N 1
ATOM 1619 C CA . SER A 1 211 ? 22.172 5.629 0.624 1 81.31 211 SER A CA 1
ATOM 1620 C C . SER A 1 211 ? 21.188 5.91 -0.509 1 81.31 211 SER A C 1
ATOM 1622 O O . SER A 1 211 ? 21.484 5.617 -1.672 1 81.31 211 SER A O 1
ATOM 1624 N N . PHE A 1 212 ? 20.109 6.453 -0.16 1 86 212 PHE A N 1
ATOM 1625 C CA . PHE A 1 212 ? 19.109 6.719 -1.184 1 86 212 PHE A CA 1
ATOM 1626 C C . PHE A 1 212 ? 19.344 8.078 -1.836 1 86 212 PHE A C 1
ATOM 1628 O O . PHE A 1 212 ? 18.656 8.438 -2.799 1 86 212 PHE A O 1
ATOM 1635 N N . TRP A 1 213 ? 20.375 8.766 -1.367 1 79.5 213 TRP A N 1
ATOM 1636 C CA . TRP A 1 213 ? 20.625 10.125 -1.845 1 79.5 213 TRP A CA 1
ATOM 1637 C C . TRP A 1 213 ? 22.016 10.234 -2.461 1 79.5 213 TRP A C 1
ATOM 1639 O O . TRP A 1 213 ? 22.391 11.297 -2.963 1 79.5 213 TRP A O 1
ATOM 1649 N N . ASP A 1 214 ? 22.797 9.266 -2.277 1 67.19 214 ASP A N 1
ATOM 1650 C CA . ASP A 1 214 ? 24.203 9.336 -2.639 1 67.19 214 ASP A CA 1
ATOM 1651 C C . ASP A 1 214 ? 24.391 9.32 -4.156 1 67.19 214 ASP A C 1
ATOM 1653 O O . ASP A 1 214 ? 25.516 9.211 -4.648 1 67.19 214 ASP A O 1
ATOM 1657 N N . GLY A 1 215 ? 23.359 9.938 -4.902 1 56.66 215 GLY A N 1
ATOM 1658 C CA . GLY A 1 215 ? 23.578 10.211 -6.316 1 56.66 215 GLY A CA 1
ATOM 1659 C C . GLY A 1 215 ? 23.891 8.961 -7.121 1 56.66 215 GLY A C 1
ATOM 1660 O O . GLY A 1 215 ? 24.25 9.047 -8.297 1 56.66 215 GLY A O 1
ATOM 1661 N N . ARG A 1 216 ? 24.219 7.762 -6.465 1 51.09 216 ARG A N 1
ATOM 1662 C CA . ARG A 1 216 ? 24.594 6.637 -7.312 1 51.09 216 ARG A CA 1
ATOM 1663 C C . ARG A 1 216 ? 23.422 6.199 -8.188 1 51.09 216 ARG A C 1
ATOM 1665 O O . ARG A 1 216 ? 22.266 6.227 -7.746 1 51.09 216 ARG A O 1
ATOM 1672 N N . GLU A 1 217 ? 23.625 6.316 -9.562 1 51.72 217 GLU A N 1
ATOM 1673 C CA . GLU A 1 217 ? 22.656 5.875 -10.57 1 51.72 217 GLU A CA 1
ATOM 1674 C C . GLU A 1 217 ? 22.125 4.484 -10.25 1 51.72 217 GLU A C 1
ATOM 1676 O O . GLU A 1 217 ? 22.891 3.576 -9.922 1 51.72 217 GLU A O 1
ATOM 1681 N N . MET A 1 218 ? 21.031 4.434 -9.633 1 55.84 218 MET A N 1
ATOM 1682 C CA . MET A 1 218 ? 20.406 3.113 -9.539 1 55.84 218 MET A CA 1
ATOM 1683 C C . MET A 1 218 ? 20.328 2.445 -10.906 1 55.84 218 MET A C 1
ATOM 1685 O O . MET A 1 218 ? 19.906 3.068 -11.883 1 55.84 218 MET A O 1
ATOM 1689 N N . ASN A 1 219 ? 21.188 1.458 -11.305 1 51.69 219 ASN A N 1
ATOM 1690 C CA . ASN A 1 219 ? 21.172 0.706 -12.555 1 51.69 219 ASN A CA 1
ATOM 1691 C C . ASN A 1 219 ? 20 -0.275 -12.602 1 51.69 219 ASN A C 1
ATOM 1693 O O . ASN A 1 219 ? 19.984 -1.255 -11.859 1 51.69 219 ASN A O 1
ATOM 1697 N N . PHE A 1 220 ? 18.984 0.237 -13.164 1 45.06 220 PHE A N 1
ATOM 1698 C CA . PHE A 1 220 ? 17.875 -0.668 -13.453 1 45.06 220 PHE A CA 1
ATOM 1699 C C . PHE A 1 220 ? 18.156 -1.482 -14.711 1 45.06 220 PHE A C 1
ATOM 1701 O O . PHE A 1 220 ? 18.594 -0.936 -15.727 1 45.06 220 PHE A O 1
ATOM 1708 N N . LYS A 1 221 ? 18.688 -2.701 -14.617 1 41.06 221 LYS A N 1
ATOM 1709 C CA . LYS A 1 221 ? 18.984 -3.477 -15.82 1 41.06 221 LYS A CA 1
ATOM 1710 C C . LYS A 1 221 ? 17.891 -3.312 -16.875 1 41.06 221 LYS A C 1
ATOM 1712 O O . LYS A 1 221 ? 16.719 -3.615 -16.609 1 41.06 221 LYS A O 1
ATOM 1717 N N . ARG A 1 222 ? 18.094 -2.324 -17.734 1 37 222 ARG A N 1
ATOM 1718 C CA . ARG A 1 222 ? 17.281 -2.221 -18.938 1 37 222 ARG A CA 1
ATOM 1719 C C . ARG A 1 222 ? 17.438 -3.465 -19.812 1 37 222 ARG A C 1
ATOM 1721 O O . ARG A 1 222 ? 18.562 -3.832 -20.188 1 37 222 ARG A O 1
ATOM 1728 N N . ASP A 1 223 ? 16.703 -4.5 -19.438 1 27.22 223 ASP A N 1
ATOM 1729 C CA . ASP A 1 223 ? 16.797 -5.359 -20.609 1 27.22 223 ASP A CA 1
ATOM 1730 C C . ASP A 1 223 ? 16.281 -4.641 -21.859 1 27.22 223 ASP A C 1
ATOM 1732 O O . ASP A 1 223 ? 15.297 -3.896 -21.781 1 27.22 223 ASP A O 1
ATOM 1736 N N . MET B 1 1 ? 26.266 -16.406 -7.023 1 61.66 1 MET B N 1
ATOM 1737 C CA . MET B 1 1 ? 24.984 -17.078 -6.91 1 61.66 1 MET B CA 1
ATOM 1738 C C . MET B 1 1 ? 23.859 -16.234 -7.508 1 61.66 1 MET B C 1
ATOM 1740 O O . MET B 1 1 ? 23.875 -15.008 -7.367 1 61.66 1 MET B O 1
ATOM 1744 N N . THR B 1 2 ? 22.953 -16.875 -8.453 1 84.06 2 THR B N 1
ATOM 1745 C CA . THR B 1 2 ? 21.938 -16.156 -9.219 1 84.06 2 THR B CA 1
ATOM 1746 C C . THR B 1 2 ? 20.703 -15.883 -8.359 1 84.06 2 THR B C 1
ATOM 1748 O O . THR B 1 2 ? 20.328 -16.703 -7.527 1 84.06 2 THR B O 1
ATOM 1751 N N . LEU B 1 3 ? 20.219 -14.703 -8.383 1 90.62 3 LEU B N 1
ATOM 1752 C CA . LEU B 1 3 ? 19.016 -14.344 -7.656 1 90.62 3 LEU B CA 1
ATOM 1753 C C . LEU B 1 3 ? 17.781 -15 -8.281 1 90.62 3 LEU B C 1
ATOM 1755 O O . LEU B 1 3 ? 17.688 -15.086 -9.508 1 90.62 3 LEU B O 1
ATOM 1759 N N . SER B 1 4 ? 16.953 -15.625 -7.445 1 94.06 4 SER B N 1
ATOM 1760 C CA . SER B 1 4 ? 15.688 -16.203 -7.871 1 94.06 4 SER B CA 1
ATOM 1761 C C . SER B 1 4 ? 14.562 -15.836 -6.906 1 94.06 4 SER B C 1
ATOM 1763 O O . SER B 1 4 ? 14.82 -15.414 -5.773 1 94.06 4 SER B O 1
ATOM 1765 N N . GLY B 1 5 ? 13.398 -15.859 -7.438 1 96.25 5 GLY B N 1
ATOM 1766 C CA . GLY B 1 5 ? 12.227 -15.797 -6.586 1 96.25 5 GLY B CA 1
ATOM 1767 C C . GLY B 1 5 ? 11.688 -17.156 -6.207 1 96.25 5 GLY B C 1
ATOM 1768 O O . GLY B 1 5 ? 11.68 -18.078 -7.027 1 96.25 5 GLY B O 1
ATOM 1769 N N . VAL B 1 6 ? 11.336 -17.281 -4.977 1 96.88 6 VAL B N 1
ATOM 1770 C CA . VAL B 1 6 ? 10.641 -18.484 -4.539 1 96.88 6 VAL B CA 1
ATOM 1771 C C . VAL B 1 6 ? 9.297 -18.109 -3.908 1 96.88 6 VAL B C 1
ATOM 1773 O O . VAL B 1 6 ? 9.234 -17.188 -3.084 1 96.88 6 VAL B O 1
ATOM 1776 N N . ILE B 1 7 ? 8.273 -18.75 -4.355 1 98.12 7 ILE B N 1
ATOM 1777 C CA . ILE B 1 7 ? 6.926 -18.609 -3.818 1 98.12 7 ILE B CA 1
ATOM 1778 C C . ILE B 1 7 ? 6.527 -19.859 -3.061 1 98.12 7 ILE B C 1
ATOM 1780 O O . ILE B 1 7 ? 6.586 -20.969 -3.607 1 98.12 7 ILE B O 1
ATOM 1784 N N . THR B 1 8 ? 6.23 -19.703 -1.849 1 97.12 8 THR B N 1
ATOM 1785 C CA . THR B 1 8 ? 5.68 -20.797 -1.038 1 97.12 8 THR B CA 1
ATOM 1786 C C . THR B 1 8 ? 4.285 -20.438 -0.532 1 97.12 8 THR B C 1
ATOM 1788 O O . THR B 1 8 ? 4.07 -19.328 -0.03 1 97.12 8 THR B O 1
ATOM 1791 N N . GLY B 1 9 ? 3.359 -21.344 -0.714 1 97.38 9 GLY B N 1
ATOM 1792 C CA . GLY B 1 9 ? 2.008 -21 -0.296 1 97.38 9 GLY B CA 1
ATOM 1793 C C . GLY B 1 9 ? 1.194 -22.219 0.117 1 97.38 9 GLY B C 1
ATOM 1794 O O . GLY B 1 9 ? 1.639 -23.359 -0.048 1 97.38 9 GLY B O 1
ATOM 1795 N N . ASP B 1 10 ? 0.071 -21.969 0.725 1 96.62 10 ASP B N 1
ATOM 1796 C CA . ASP B 1 10 ? -0.894 -23 1.087 1 96.62 10 ASP B CA 1
ATOM 1797 C C . ASP B 1 10 ? -2.318 -22.453 1.062 1 96.62 10 ASP B C 1
ATOM 1799 O O . ASP B 1 10 ? -2.539 -21.266 1.309 1 96.62 10 ASP B O 1
ATOM 1803 N N . ILE B 1 11 ? -3.219 -23.344 0.719 1 96.88 11 ILE B N 1
ATOM 1804 C CA . ILE B 1 11 ? -4.629 -22.984 0.652 1 96.88 11 ILE B CA 1
ATOM 1805 C C . ILE B 1 11 ? -5.188 -22.812 2.064 1 96.88 11 ILE B C 1
ATOM 1807 O O . ILE B 1 11 ? -4.98 -23.672 2.926 1 96.88 11 ILE B O 1
ATOM 1811 N N . ILE B 1 12 ? -5.855 -21.719 2.305 1 95.44 12 ILE B N 1
ATOM 1812 C CA . ILE B 1 12 ? -6.398 -21.406 3.621 1 95.44 12 ILE B CA 1
ATOM 1813 C C . ILE B 1 12 ? -7.559 -22.344 3.936 1 95.44 12 ILE B C 1
ATOM 1815 O O . ILE B 1 12 ? -8.453 -22.531 3.109 1 95.44 12 ILE B O 1
ATOM 1819 N N . ARG B 1 13 ? -7.562 -22.953 5.082 1 91.75 13 ARG B N 1
ATOM 1820 C CA . ARG B 1 13 ? -8.625 -23.828 5.57 1 91.75 13 ARG B CA 1
ATOM 1821 C C . ARG B 1 13 ? -8.93 -24.938 4.562 1 91.75 13 ARG B C 1
ATOM 1823 O O . ARG B 1 13 ? -10.094 -25.203 4.262 1 91.75 13 ARG B O 1
ATOM 1830 N N . SER B 1 14 ? -7.938 -25.484 4.004 1 90.75 14 SER B N 1
ATOM 1831 C CA . SER B 1 14 ? -8.078 -26.484 2.963 1 90.75 14 SER B CA 1
ATOM 1832 C C . SER B 1 14 ? -8.82 -27.719 3.482 1 90.75 14 SER B C 1
ATOM 1834 O O . SER B 1 14 ? -9.555 -28.359 2.736 1 90.75 14 SER B O 1
ATOM 1836 N N . GLN B 1 15 ? -8.703 -27.984 4.75 1 88.25 15 GLN B N 1
ATOM 1837 C CA . GLN B 1 15 ? -9.32 -29.156 5.344 1 88.25 15 GLN B CA 1
ATOM 1838 C C . GLN B 1 15 ? -10.836 -29.016 5.43 1 88.25 15 GLN B C 1
ATOM 1840 O O . GLN B 1 15 ? -11.555 -30 5.594 1 88.25 15 GLN B O 1
ATOM 1845 N N . THR B 1 16 ? -11.297 -27.797 5.391 1 90.25 16 THR B N 1
ATOM 1846 C CA . THR B 1 16 ? -12.727 -27.562 5.527 1 90.25 16 THR B CA 1
ATOM 1847 C C . THR B 1 16 ? -13.406 -27.531 4.16 1 90.25 16 THR B C 1
ATOM 1849 O O . THR B 1 16 ? -14.633 -27.484 4.07 1 90.25 16 THR B O 1
ATOM 1852 N N . LEU B 1 17 ? -12.617 -27.609 3.109 1 91.12 17 LEU B N 1
ATOM 1853 C CA . LEU B 1 17 ? -13.18 -27.609 1.762 1 91.12 17 LEU B CA 1
ATOM 1854 C C . LEU B 1 17 ? -13.781 -28.969 1.426 1 91.12 17 LEU B C 1
ATOM 1856 O O . LEU B 1 17 ? -13.227 -30 1.79 1 91.12 17 LEU B O 1
ATOM 1860 N N . ASP B 1 18 ? -14.875 -28.938 0.834 1 90.69 18 ASP B N 1
ATOM 1861 C CA . ASP B 1 18 ? -15.406 -30.203 0.323 1 90.69 18 ASP B CA 1
ATOM 1862 C C . ASP B 1 18 ? -14.539 -30.734 -0.813 1 90.69 18 ASP B C 1
ATOM 1864 O O . ASP B 1 18 ? -13.711 -30.016 -1.369 1 90.69 18 ASP B O 1
ATOM 1868 N N . LYS B 1 19 ? -14.711 -31.953 -1.135 1 90.25 19 LYS B N 1
ATOM 1869 C CA . LYS B 1 19 ? -13.859 -32.656 -2.098 1 90.25 19 LYS B CA 1
ATOM 1870 C C . LYS B 1 19 ? -13.906 -31.953 -3.461 1 90.25 19 LYS B C 1
ATOM 1872 O O . LYS B 1 19 ? -12.875 -31.828 -4.129 1 90.25 19 LYS B O 1
ATOM 1877 N N . GLU B 1 20 ? -15.039 -31.547 -3.814 1 92.69 20 GLU B N 1
ATOM 1878 C CA . GLU B 1 20 ? -15.195 -30.891 -5.109 1 92.69 20 GLU B CA 1
ATOM 1879 C C . GLU B 1 20 ? -14.453 -29.562 -5.152 1 92.69 20 GLU B C 1
ATOM 1881 O O . GLU B 1 20 ? -13.766 -29.25 -6.129 1 92.69 20 GLU B O 1
ATOM 1886 N N . SER B 1 21 ? -14.641 -28.797 -4.074 1 93.06 21 SER B N 1
ATOM 1887 C CA . SER B 1 21 ? -13.969 -27.5 -3.979 1 93.06 21 SER B CA 1
ATOM 1888 C C . SER B 1 21 ? -12.453 -27.672 -3.916 1 93.06 21 SER B C 1
ATOM 1890 O O . SER B 1 21 ? -11.711 -26.875 -4.496 1 93.06 21 SER B O 1
ATOM 1892 N N . GLN B 1 22 ? -12.023 -28.641 -3.223 1 92 22 GLN B N 1
ATOM 1893 C CA . GLN B 1 22 ? -10.594 -28.922 -3.127 1 92 22 GLN B CA 1
ATOM 1894 C C . GLN B 1 22 ? -10.016 -29.297 -4.488 1 92 22 GLN B C 1
ATOM 1896 O O . GLN B 1 22 ? -8.953 -28.797 -4.867 1 92 22 GLN B O 1
ATOM 1901 N N . ALA B 1 23 ? -10.695 -30.141 -5.16 1 92.81 23 ALA B N 1
ATOM 1902 C CA . ALA B 1 23 ? -10.25 -30.547 -6.492 1 92.81 23 ALA B CA 1
ATOM 1903 C C . ALA B 1 23 ? -10.203 -29.359 -7.445 1 92.81 23 ALA B C 1
ATOM 1905 O O . ALA B 1 23 ? -9.273 -29.234 -8.242 1 92.81 23 ALA B O 1
ATOM 1906 N N . ALA B 1 24 ? -11.219 -28.562 -7.328 1 95.19 24 ALA B N 1
ATOM 1907 C CA . ALA B 1 24 ? -11.281 -27.375 -8.18 1 95.19 24 ALA B CA 1
ATOM 1908 C C . ALA B 1 24 ? -10.125 -26.422 -7.879 1 95.19 24 ALA B C 1
ATOM 1910 O O . ALA B 1 24 ? -9.547 -25.828 -8.797 1 95.19 24 ALA B O 1
ATOM 1911 N N . ALA B 1 25 ? -9.844 -26.219 -6.609 1 95.88 25 ALA B N 1
ATOM 1912 C CA . ALA B 1 25 ? -8.742 -25.344 -6.188 1 95.88 25 ALA B CA 1
ATOM 1913 C C . ALA B 1 25 ? -7.41 -25.844 -6.73 1 95.88 25 ALA B C 1
ATOM 1915 O O . ALA B 1 25 ? -6.629 -25.062 -7.281 1 95.88 25 ALA B O 1
ATOM 1916 N N . LEU B 1 26 ? -7.195 -27.125 -6.617 1 94.81 26 LEU B N 1
ATOM 1917 C CA . LEU B 1 26 ? -5.949 -27.719 -7.09 1 94.81 26 LEU B CA 1
ATOM 1918 C C . LEU B 1 26 ? -5.84 -27.625 -8.609 1 94.81 26 LEU B C 1
ATOM 1920 O O . LEU B 1 26 ? -4.766 -27.328 -9.141 1 94.81 26 LEU B O 1
ATOM 1924 N N . ALA B 1 27 ? -6.891 -27.875 -9.25 1 96 27 ALA B N 1
ATOM 1925 C CA . ALA B 1 27 ? -6.91 -27.766 -10.703 1 96 27 ALA B CA 1
ATOM 1926 C C . ALA B 1 27 ? -6.609 -26.328 -11.148 1 96 27 ALA B C 1
ATOM 1928 O O . ALA B 1 27 ? -5.879 -26.125 -12.117 1 96 27 ALA B O 1
ATOM 1929 N N . ALA B 1 28 ? -7.219 -25.391 -10.438 1 96.75 28 ALA B N 1
ATOM 1930 C CA . ALA B 1 28 ? -6.988 -23.984 -10.758 1 96.75 28 ALA B CA 1
ATOM 1931 C C . ALA B 1 28 ? -5.52 -23.609 -10.586 1 96.75 28 ALA B C 1
ATOM 1933 O O . ALA B 1 28 ? -4.945 -22.906 -11.422 1 96.75 28 ALA B O 1
ATOM 1934 N N . LEU B 1 29 ? -4.91 -24.047 -9.492 1 97.31 29 LEU B N 1
ATOM 1935 C CA . LEU B 1 29 ? -3.494 -23.797 -9.242 1 97.31 29 LEU B CA 1
ATOM 1936 C C . LEU B 1 29 ? -2.627 -24.422 -10.32 1 97.31 29 LEU B C 1
ATOM 1938 O O . LEU B 1 29 ? -1.701 -23.797 -10.836 1 97.31 29 LEU B O 1
ATOM 1942 N N . GLU B 1 30 ? -2.951 -25.641 -10.672 1 96.19 30 GLU B N 1
ATOM 1943 C CA . GLU B 1 30 ? -2.188 -26.344 -11.688 1 96.19 30 GLU B CA 1
ATOM 1944 C C . GLU B 1 30 ? -2.271 -25.641 -13.039 1 96.19 30 GLU B C 1
ATOM 1946 O O . GLU B 1 30 ? -1.261 -25.484 -13.727 1 96.19 30 GLU B O 1
ATOM 1951 N N . HIS B 1 31 ? -3.447 -25.297 -13.383 1 97.25 31 HIS B N 1
ATOM 1952 C CA . HIS B 1 31 ? -3.646 -24.578 -14.648 1 97.25 31 HIS B CA 1
ATOM 1953 C C . HIS B 1 31 ? -2.854 -23.281 -14.672 1 97.25 31 HIS B C 1
ATOM 1955 O O . HIS B 1 31 ? -2.213 -22.953 -15.68 1 97.25 31 HIS B O 1
ATOM 1961 N N . THR B 1 32 ? -2.951 -22.516 -13.602 1 97.69 32 THR B N 1
ATOM 1962 C CA . THR B 1 32 ? -2.242 -21.234 -13.508 1 97.69 32 THR B CA 1
ATOM 1963 C C . THR B 1 32 ? -0.733 -21.453 -13.555 1 97.69 32 THR B C 1
ATOM 1965 O O . THR B 1 32 ? -0.012 -20.719 -14.227 1 97.69 32 THR B O 1
ATOM 1968 N N . LEU B 1 33 ? -0.243 -22.469 -12.867 1 96.81 33 LEU B N 1
ATOM 1969 C CA . LEU B 1 33 ? 1.182 -22.781 -12.859 1 96.81 33 LEU B CA 1
ATOM 1970 C C . LEU B 1 33 ? 1.663 -23.156 -14.258 1 96.81 33 LEU B C 1
ATOM 1972 O O . LEU B 1 33 ? 2.742 -22.734 -14.68 1 96.81 33 LEU B O 1
ATOM 1976 N N . ASN B 1 34 ? 0.867 -23.953 -14.93 1 97.06 34 ASN B N 1
ATOM 1977 C CA . ASN B 1 34 ? 1.206 -24.328 -16.297 1 97.06 34 ASN B CA 1
ATOM 1978 C C . ASN B 1 34 ? 1.293 -23.094 -17.203 1 97.06 34 ASN B C 1
ATOM 1980 O O . ASN B 1 34 ? 2.201 -23 -18.031 1 97.06 34 ASN B O 1
ATOM 1984 N N . TRP B 1 35 ? 0.356 -22.25 -17.047 1 97.62 35 TRP B N 1
ATOM 1985 C CA . TRP B 1 35 ? 0.377 -21 -17.812 1 97.62 35 TRP B CA 1
ATOM 1986 C C . TRP B 1 35 ? 1.633 -20.188 -17.516 1 97.62 35 TRP B C 1
ATOM 1988 O O . TRP B 1 35 ? 2.309 -19.719 -18.422 1 97.62 35 TRP B O 1
ATOM 1998 N N . CYS B 1 36 ? 1.95 -20 -16.219 1 97.81 36 CYS B N 1
ATOM 1999 C CA . CYS B 1 36 ? 3.123 -19.25 -15.797 1 97.81 36 CYS B CA 1
ATOM 2000 C C . CYS B 1 36 ? 4.406 -19.906 -16.281 1 97.81 36 CYS B C 1
ATOM 2002 O O . CYS B 1 36 ? 5.379 -19.234 -16.609 1 97.81 36 CYS B O 1
ATOM 2004 N N . GLN B 1 37 ? 4.418 -21.281 -16.266 1 96.69 37 GLN B N 1
ATOM 2005 C CA . GLN B 1 37 ? 5.57 -22.016 -16.797 1 96.69 37 GLN B CA 1
ATOM 2006 C C . GLN B 1 37 ? 5.805 -21.688 -18.266 1 96.69 37 GLN B C 1
ATOM 2008 O O . GLN B 1 37 ? 6.938 -21.422 -18.672 1 96.69 37 GLN B O 1
ATOM 2013 N N . LYS B 1 38 ? 4.781 -21.703 -19.016 1 97 38 LYS B N 1
ATOM 2014 C CA . LYS B 1 38 ? 4.859 -21.438 -20.453 1 97 38 LYS B CA 1
ATOM 2015 C C . LYS B 1 38 ? 5.301 -20.016 -20.719 1 97 38 LYS B C 1
ATOM 2017 O O . LYS B 1 38 ? 6.074 -19.766 -21.656 1 97 38 LYS B O 1
ATOM 2022 N N . HIS B 1 39 ? 4.902 -19.094 -19.938 1 96.75 39 HIS B N 1
ATOM 2023 C CA . HIS B 1 39 ? 5.086 -17.688 -20.266 1 96.75 39 HIS B CA 1
ATOM 2024 C C . HIS B 1 39 ? 6.305 -17.109 -19.547 1 96.75 39 HIS B C 1
ATOM 2026 O O . HIS B 1 39 ? 6.953 -16.203 -20.062 1 96.75 39 HIS B O 1
ATOM 2032 N N . TYR B 1 40 ? 6.613 -17.625 -18.375 1 95.56 40 TYR B N 1
ATOM 2033 C CA . TYR B 1 40 ? 7.676 -17.016 -17.578 1 95.56 40 TYR B CA 1
ATOM 2034 C C . TYR B 1 40 ? 8.719 -18.047 -17.172 1 95.56 40 TYR B C 1
ATOM 2036 O O . TYR B 1 40 ? 9.672 -17.719 -16.453 1 95.56 40 TYR B O 1
ATOM 2044 N N . GLY B 1 41 ? 8.57 -19.297 -17.531 1 94.5 41 GLY B N 1
ATOM 2045 C CA . GLY B 1 41 ? 9.547 -20.344 -17.281 1 94.5 41 GLY B CA 1
ATOM 2046 C C . GLY B 1 41 ? 9.641 -20.75 -15.82 1 94.5 41 GLY B C 1
ATOM 2047 O O . GLY B 1 41 ? 10.711 -21.141 -15.352 1 94.5 41 GLY B O 1
ATOM 2048 N N . VAL B 1 42 ? 8.539 -20.578 -15.078 1 94.88 42 VAL B N 1
ATOM 2049 C CA . VAL B 1 42 ? 8.578 -20.922 -13.656 1 94.88 42 VAL B CA 1
ATOM 2050 C C . VAL B 1 42 ? 8.484 -22.438 -13.484 1 94.88 42 VAL B C 1
ATOM 2052 O O . VAL B 1 42 ? 8.07 -23.141 -14.406 1 94.88 42 VAL B O 1
ATOM 2055 N N . ARG B 1 43 ? 8.945 -22.922 -12.391 1 92.81 43 ARG B N 1
ATOM 2056 C CA . ARG B 1 43 ? 8.812 -24.328 -12.008 1 92.81 43 ARG B CA 1
ATOM 2057 C C . ARG B 1 43 ? 8.047 -24.469 -10.695 1 92.81 43 ARG B C 1
ATOM 2059 O O . ARG B 1 43 ? 8.492 -23.969 -9.656 1 92.81 43 ARG B O 1
ATOM 2066 N N . GLY B 1 44 ? 6.914 -25.016 -10.75 1 92 44 GLY B N 1
ATOM 2067 C CA . GLY B 1 44 ? 6.055 -25.125 -9.578 1 92 44 GLY B CA 1
ATOM 2068 C C . GLY B 1 44 ? 5.75 -26.547 -9.195 1 92 44 GLY B C 1
ATOM 2069 O O . GLY B 1 44 ? 5.762 -27.453 -10.039 1 92 44 GLY B O 1
ATOM 2070 N N . GLU B 1 45 ? 5.594 -26.766 -7.98 1 90.56 45 GLU B N 1
ATOM 2071 C CA . GLU B 1 45 ? 5.164 -28.047 -7.426 1 90.56 45 GLU B CA 1
ATOM 2072 C C . GLU B 1 45 ? 3.963 -27.875 -6.5 1 90.56 45 GLU B C 1
ATOM 2074 O O . GLU B 1 45 ? 3.914 -26.938 -5.711 1 90.56 45 GLU B O 1
ATOM 2079 N N . LEU B 1 46 ? 2.994 -28.672 -6.699 1 90.56 46 LEU B N 1
ATOM 2080 C CA . LEU B 1 46 ? 1.861 -28.766 -5.789 1 90.56 46 LEU B CA 1
ATOM 2081 C C . LEU B 1 46 ? 1.99 -30 -4.898 1 90.56 46 LEU B C 1
ATOM 2083 O O . LEU B 1 46 ? 2.299 -31.094 -5.387 1 90.56 46 LEU B O 1
ATOM 2087 N N . TYR B 1 47 ? 2.021 -29.766 -3.678 1 82.69 47 TYR B N 1
ATOM 2088 C CA . TYR B 1 47 ? 2.111 -30.875 -2.746 1 82.69 47 TYR B CA 1
ATOM 2089 C C . TYR B 1 47 ? 0.724 -31.375 -2.346 1 82.69 47 TYR B C 1
ATOM 2091 O O . TYR B 1 47 ? -0.269 -30.656 -2.535 1 82.69 47 TYR B O 1
ATOM 2099 N N . ARG B 1 48 ? 0.792 -32.625 -1.92 1 71.62 48 ARG B N 1
ATOM 2100 C CA . ARG B 1 48 ? -0.464 -33.25 -1.502 1 71.62 48 ARG B CA 1
ATOM 2101 C C . ARG B 1 48 ? -1.15 -32.406 -0.425 1 71.62 48 ARG B C 1
ATOM 2103 O O . ARG B 1 48 ? -0.511 -32 0.539 1 71.62 48 ARG B O 1
ATOM 2110 N N . GLY B 1 49 ? -2.494 -31.953 -0.732 1 78.19 49 GLY B N 1
ATOM 2111 C CA . GLY B 1 49 ? -3.35 -31.281 0.235 1 78.19 49 GLY B CA 1
ATOM 2112 C C . GLY B 1 49 ? -3.592 -29.828 -0.09 1 78.19 49 GLY B C 1
ATOM 2113 O O . GLY B 1 49 ? -4.633 -29.469 -0.645 1 78.19 49 GLY B O 1
ATOM 2114 N N . ASP B 1 50 ? -2.646 -28.969 0.321 1 89 50 ASP B N 1
ATOM 2115 C CA . ASP B 1 50 ? -3 -27.562 0.23 1 89 50 ASP B CA 1
ATOM 2116 C C . ASP B 1 50 ? -1.765 -26.703 -0.033 1 89 50 ASP B C 1
ATOM 2118 O O . ASP B 1 50 ? -1.872 -25.484 -0.203 1 89 50 ASP B O 1
ATOM 2122 N N . ALA B 1 51 ? -0.512 -27.359 -0.189 1 94.69 51 ALA B N 1
ATOM 2123 C CA . ALA B 1 51 ? 0.73 -26.594 -0.247 1 94.69 51 ALA B CA 1
ATOM 2124 C C . ALA B 1 51 ? 1.281 -26.547 -1.67 1 94.69 51 ALA B C 1
ATOM 2126 O O . ALA B 1 51 ? 1.095 -27.5 -2.443 1 94.69 51 ALA B O 1
ATOM 2127 N N . PHE B 1 52 ? 1.954 -25.5 -2.031 1 95.75 52 PHE B N 1
ATOM 2128 C CA . PHE B 1 52 ? 2.615 -25.391 -3.326 1 95.75 52 PHE B CA 1
ATOM 2129 C C . PHE B 1 52 ? 3.873 -24.531 -3.217 1 95.75 52 PHE B C 1
ATOM 2131 O O . PHE B 1 52 ? 4.012 -23.734 -2.281 1 95.75 52 PHE B O 1
ATOM 2138 N N . GLN B 1 53 ? 4.734 -24.719 -4.047 1 95.56 53 GLN B N 1
ATOM 2139 C CA . GLN B 1 53 ? 6.004 -24 -4.109 1 95.56 53 GLN B CA 1
ATOM 2140 C C . GLN B 1 53 ? 6.418 -23.734 -5.559 1 95.56 53 GLN B C 1
ATOM 2142 O O . GLN B 1 53 ? 6.27 -24.609 -6.414 1 95.56 53 GLN B O 1
ATOM 2147 N N . VAL B 1 54 ? 6.879 -22.531 -5.809 1 96.38 54 VAL B N 1
ATOM 2148 C CA . VAL B 1 54 ? 7.23 -22.156 -7.172 1 96.38 54 VAL B CA 1
ATOM 2149 C C . VAL B 1 54 ? 8.609 -21.5 -7.188 1 96.38 54 VAL B C 1
ATOM 2151 O O . VAL B 1 54 ? 8.891 -20.594 -6.398 1 96.38 54 VAL B O 1
ATOM 2154 N N . LEU B 1 55 ? 9.469 -21.953 -7.984 1 95.38 55 LEU B N 1
ATOM 2155 C CA . LEU B 1 55 ? 10.742 -21.312 -8.289 1 95.38 55 LEU B CA 1
ATOM 2156 C C . LEU B 1 55 ? 10.609 -20.391 -9.5 1 95.38 55 LEU B C 1
ATOM 2158 O O . LEU B 1 55 ? 10.156 -20.828 -10.562 1 95.38 55 LEU B O 1
ATOM 2162 N N . VAL B 1 56 ? 10.945 -19.172 -9.328 1 95.75 56 VAL B N 1
ATOM 2163 C CA . VAL B 1 56 ? 10.906 -18.172 -10.383 1 95.75 56 VAL B CA 1
ATOM 2164 C C . VAL B 1 56 ? 12.328 -17.703 -10.703 1 95.75 56 VAL B C 1
ATOM 2166 O O . VAL B 1 56 ? 12.891 -16.859 -10.008 1 95.75 56 VAL B O 1
ATOM 2169 N N . ASP B 1 57 ? 12.914 -18.172 -11.75 1 92.56 57 ASP B N 1
ATOM 2170 C CA . ASP B 1 57 ? 14.305 -17.875 -12.102 1 92.56 57 ASP B CA 1
ATOM 2171 C C . ASP B 1 57 ? 14.492 -16.391 -12.344 1 92.56 57 ASP B C 1
ATOM 2173 O O . ASP B 1 57 ? 15.547 -15.828 -12.031 1 92.56 57 ASP B O 1
ATOM 2177 N N . GLN B 1 58 ? 13.492 -15.844 -12.992 1 94.38 58 GLN B N 1
ATOM 2178 C CA . GLN B 1 58 ? 13.453 -14.398 -13.164 1 94.38 58 GLN B CA 1
ATOM 2179 C C . GLN B 1 58 ? 12.641 -13.734 -12.055 1 94.38 58 GLN B C 1
ATOM 2181 O O . GLN B 1 58 ? 11.422 -13.57 -12.188 1 94.38 58 GLN B O 1
ATOM 2186 N N . PRO B 1 59 ? 13.344 -13.289 -11.008 1 95.69 59 PRO B N 1
ATOM 2187 C CA . PRO B 1 59 ? 12.648 -12.898 -9.781 1 95.69 59 PRO B CA 1
ATOM 2188 C C . PRO B 1 59 ? 11.648 -11.766 -10.008 1 95.69 59 PRO B C 1
ATOM 2190 O O . PRO B 1 59 ? 10.703 -11.609 -9.234 1 95.69 59 PRO B O 1
ATOM 2193 N N . GLN B 1 60 ? 11.867 -10.922 -11.094 1 95.75 60 GLN B N 1
ATOM 2194 C CA . GLN B 1 60 ? 11 -9.773 -11.352 1 95.75 60 GLN B CA 1
ATOM 2195 C C . GLN B 1 60 ? 9.57 -10.219 -11.633 1 95.75 60 GLN B C 1
ATOM 2197 O O . GLN B 1 60 ? 8.641 -9.414 -11.578 1 95.75 60 GLN B O 1
ATOM 2202 N N . TYR B 1 61 ? 9.32 -11.531 -11.883 1 97.31 61 TYR B N 1
ATOM 2203 C CA . TYR B 1 61 ? 7.98 -12.008 -12.203 1 97.31 61 TYR B CA 1
ATOM 2204 C C . TYR B 1 61 ? 7.332 -12.664 -10.992 1 97.31 61 TYR B C 1
ATOM 2206 O O . TYR B 1 61 ? 6.176 -13.086 -11.055 1 97.31 61 TYR B O 1
ATOM 2214 N N . SER B 1 62 ? 8.016 -12.719 -9.867 1 98.31 62 SER B N 1
ATOM 2215 C CA . SER B 1 62 ? 7.559 -13.461 -8.695 1 98.31 62 SER B CA 1
ATOM 2216 C C . SER B 1 62 ? 6.223 -12.922 -8.195 1 98.31 62 SER B C 1
ATOM 2218 O O . SER B 1 62 ? 5.332 -13.695 -7.844 1 98.31 62 SER B O 1
ATOM 2220 N N . LEU B 1 63 ? 6.07 -11.625 -8.172 1 98.81 63 LEU B N 1
ATOM 2221 C CA . LEU B 1 63 ? 4.836 -11.047 -7.648 1 98.81 63 LEU B CA 1
ATOM 2222 C C . LEU B 1 63 ? 3.662 -11.352 -8.578 1 98.81 63 LEU B C 1
ATOM 2224 O O . LEU B 1 63 ? 2.574 -11.695 -8.109 1 98.81 63 LEU B O 1
ATOM 2228 N N . LEU B 1 64 ? 3.883 -11.172 -9.867 1 98.69 64 LEU B N 1
ATOM 2229 C CA . LEU B 1 64 ? 2.824 -11.484 -10.82 1 98.69 64 LEU B CA 1
ATOM 2230 C C . LEU B 1 64 ? 2.35 -12.922 -10.664 1 98.69 64 LEU B C 1
ATOM 2232 O O . LEU B 1 64 ? 1.146 -13.18 -10.586 1 98.69 64 LEU B O 1
ATOM 2236 N N . VAL B 1 65 ? 3.301 -13.852 -10.594 1 98.62 65 VAL B N 1
ATOM 2237 C CA . VAL B 1 65 ? 2.982 -15.266 -10.461 1 98.62 65 VAL B CA 1
ATOM 2238 C C . VAL B 1 65 ? 2.203 -15.5 -9.172 1 98.62 65 VAL B C 1
ATOM 2240 O O . VAL B 1 65 ? 1.188 -16.203 -9.172 1 98.62 65 VAL B O 1
ATOM 2243 N N . ALA B 1 66 ? 2.635 -14.891 -8.078 1 98.88 66 ALA B N 1
ATOM 2244 C CA . ALA B 1 66 ? 1.962 -15.031 -6.789 1 98.88 66 ALA B CA 1
ATOM 2245 C C . ALA B 1 66 ? 0.521 -14.531 -6.867 1 98.88 66 ALA B C 1
ATOM 2247 O O . ALA B 1 66 ? -0.397 -15.188 -6.375 1 98.88 66 ALA B O 1
ATOM 2248 N N . LEU B 1 67 ? 0.318 -13.383 -7.469 1 98.81 67 LEU B N 1
ATOM 2249 C CA . LEU B 1 67 ? -1.017 -12.805 -7.574 1 98.81 67 LEU B CA 1
ATOM 2250 C C . LEU B 1 67 ? -1.923 -13.68 -8.438 1 98.81 67 LEU B C 1
ATOM 2252 O O . LEU B 1 67 ? -3.1 -13.867 -8.109 1 98.81 67 LEU B O 1
ATOM 2256 N N . LEU B 1 68 ? -1.352 -14.195 -9.523 1 98.75 68 LEU B N 1
ATOM 2257 C CA . LEU B 1 68 ? -2.146 -15.047 -10.398 1 98.75 68 LEU B CA 1
ATOM 2258 C C . LEU B 1 68 ? -2.598 -16.312 -9.656 1 98.75 68 LEU B C 1
ATOM 2260 O O . LEU B 1 68 ? -3.74 -16.75 -9.812 1 98.75 68 LEU B O 1
ATOM 2264 N N . LEU B 1 69 ? -1.722 -16.875 -8.852 1 98.44 69 LEU B N 1
ATOM 2265 C CA . LEU B 1 69 ? -2.074 -18.062 -8.078 1 98.44 69 LEU B CA 1
ATOM 2266 C C . LEU B 1 69 ? -3.164 -17.75 -7.059 1 98.44 69 LEU B C 1
ATOM 2268 O O . LEU B 1 69 ? -4.121 -18.516 -6.91 1 98.44 69 LEU B O 1
ATOM 2272 N N . ARG B 1 70 ? -2.99 -16.656 -6.391 1 98.56 70 ARG B N 1
ATOM 2273 C CA . ARG B 1 70 ? -3.988 -16.281 -5.395 1 98.56 70 ARG B CA 1
ATOM 2274 C C . ARG B 1 70 ? -5.328 -15.961 -6.055 1 98.56 70 ARG B C 1
ATOM 2276 O O . ARG B 1 70 ? -6.379 -16.375 -5.57 1 98.56 70 ARG B O 1
ATOM 2283 N N . LEU B 1 71 ? -5.316 -15.211 -7.164 1 98.56 71 LEU B N 1
ATOM 2284 C CA . LEU B 1 71 ? -6.543 -14.844 -7.859 1 98.56 71 LEU B CA 1
ATOM 2285 C C . LEU B 1 71 ? -7.246 -16.078 -8.422 1 98.56 71 LEU B C 1
ATOM 2287 O O . LEU B 1 71 ? -8.477 -16.125 -8.453 1 98.56 71 LEU B O 1
ATOM 2291 N N . ALA B 1 72 ? -6.48 -17.094 -8.891 1 97.94 72 ALA B N 1
ATOM 2292 C CA . ALA B 1 72 ? -7.066 -18.344 -9.383 1 97.94 72 ALA B CA 1
ATOM 2293 C C . ALA B 1 72 ? -7.953 -18.984 -8.32 1 97.94 72 ALA B C 1
ATOM 2295 O O . ALA B 1 72 ? -9.008 -19.547 -8.641 1 97.94 72 ALA B O 1
ATOM 2296 N N . LEU B 1 73 ? -7.512 -18.875 -7.102 1 97.81 73 LEU B N 1
ATOM 2297 C CA . LEU B 1 73 ? -8.273 -19.453 -5.996 1 97.81 73 LEU B CA 1
ATOM 2298 C C . LEU B 1 73 ? -9.453 -18.547 -5.633 1 97.81 73 LEU B C 1
ATOM 2300 O O . LEU B 1 73 ? -10.57 -19.031 -5.43 1 97.81 73 LEU B O 1
ATOM 2304 N N . ARG B 1 74 ? -9.266 -17.266 -5.656 1 97.19 74 ARG B N 1
ATOM 2305 C CA . ARG B 1 74 ? -10.258 -16.312 -5.164 1 97.19 74 ARG B CA 1
ATOM 2306 C C . ARG B 1 74 ? -11.453 -16.234 -6.105 1 97.19 74 ARG B C 1
ATOM 2308 O O . ARG B 1 74 ? -12.516 -15.727 -5.727 1 97.19 74 ARG B O 1
ATOM 2315 N N . THR B 1 75 ? -11.273 -16.703 -7.328 1 96.44 75 THR B N 1
ATOM 2316 C CA . THR B 1 75 ? -12.406 -16.719 -8.25 1 96.44 75 THR B CA 1
ATOM 2317 C C . THR B 1 75 ? -13.305 -17.922 -7.969 1 96.44 75 THR B C 1
ATOM 2319 O O . THR B 1 75 ? -14.406 -18.016 -8.523 1 96.44 75 THR B O 1
ATOM 2322 N N . LEU B 1 76 ? -12.82 -18.828 -7.105 1 95.81 76 LEU B N 1
ATOM 2323 C CA . LEU B 1 76 ? -13.594 -20 -6.688 1 95.81 76 LEU B CA 1
ATOM 2324 C C . LEU B 1 76 ? -14.266 -19.75 -5.34 1 95.81 76 LEU B C 1
ATOM 2326 O O . LEU B 1 76 ? -13.836 -18.875 -4.578 1 95.81 76 LEU B O 1
ATOM 2330 N N . ARG B 1 77 ? -15.266 -20.516 -5.098 1 91.19 77 ARG B N 1
ATOM 2331 C CA . ARG B 1 77 ? -16 -20.391 -3.844 1 91.19 77 ARG B CA 1
ATOM 2332 C C . ARG B 1 77 ? -16.234 -21.75 -3.199 1 91.19 77 ARG B C 1
ATOM 2334 O O . ARG B 1 77 ? -16.375 -22.766 -3.895 1 91.19 77 ARG B O 1
ATOM 2341 N N . SER B 1 78 ? -16.094 -21.734 -1.979 1 87 78 SER B N 1
ATOM 2342 C CA . SER B 1 78 ? -16.609 -22.812 -1.127 1 87 78 SER B CA 1
ATOM 2343 C C . SER B 1 78 ? -17.781 -22.328 -0.275 1 87 78 SER B C 1
ATOM 2345 O O . SER B 1 78 ? -17.578 -21.656 0.74 1 87 78 SER B O 1
ATOM 2347 N N . GLY B 1 79 ? -18.969 -22.703 -0.628 1 82.56 79 GLY B N 1
ATOM 2348 C CA . GLY B 1 79 ? -20.125 -22.031 -0.071 1 82.56 79 GLY B CA 1
ATOM 2349 C C . GLY B 1 79 ? -20.234 -20.562 -0.485 1 82.56 79 GLY B C 1
ATOM 2350 O O . GLY B 1 79 ? -20.234 -20.25 -1.677 1 82.56 79 GLY B O 1
ATOM 2351 N N . SER B 1 80 ? -20.25 -19.719 0.433 1 83.94 80 SER B N 1
ATOM 2352 C CA . SER B 1 80 ? -20.391 -18.297 0.144 1 83.94 80 SER B CA 1
ATOM 2353 C C . SER B 1 80 ? -19.031 -17.594 0.212 1 83.94 80 SER B C 1
ATOM 2355 O O . SER B 1 80 ? -18.922 -16.422 -0.177 1 83.94 80 SER B O 1
ATOM 2357 N N . ASP B 1 81 ? -18 -18.297 0.608 1 89.38 81 ASP B N 1
ATOM 2358 C CA . ASP B 1 81 ? -16.719 -17.641 0.839 1 89.38 81 ASP B CA 1
ATOM 2359 C C . ASP B 1 81 ? -15.727 -17.969 -0.277 1 89.38 81 ASP B C 1
ATOM 2361 O O . ASP B 1 81 ? -15.719 -19.094 -0.803 1 89.38 81 ASP B O 1
ATOM 2365 N N . PRO B 1 82 ? -14.961 -17 -0.623 1 94.31 82 PRO B N 1
ATOM 2366 C CA . PRO B 1 82 ? -13.906 -17.297 -1.59 1 94.31 82 PRO B CA 1
ATOM 2367 C C . PRO B 1 82 ? -12.836 -18.234 -1.018 1 94.31 82 PRO B C 1
ATOM 2369 O O . PRO B 1 82 ? -12.523 -18.156 0.172 1 94.31 82 PRO B O 1
ATOM 2372 N N . ILE B 1 83 ? -12.352 -19.125 -1.849 1 96.94 83 ILE B N 1
ATOM 2373 C CA . ILE B 1 83 ? -11.148 -19.859 -1.511 1 96.94 83 ILE B CA 1
ATOM 2374 C C . ILE B 1 83 ? -9.93 -18.953 -1.621 1 96.94 83 ILE B C 1
ATOM 2376 O O . ILE B 1 83 ? -9.859 -18.109 -2.52 1 96.94 83 ILE B O 1
ATOM 2380 N N . ASP B 1 84 ? -9 -19.062 -0.744 1 97.25 84 ASP B N 1
ATOM 2381 C CA . ASP B 1 84 ? -7.824 -18.188 -0.743 1 97.25 84 ASP B CA 1
ATOM 2382 C C . ASP B 1 84 ? -6.578 -18.953 -0.296 1 97.25 84 ASP B C 1
ATOM 2384 O O . ASP B 1 84 ? -6.668 -20.125 0.071 1 97.25 84 ASP B O 1
ATOM 2388 N N . ALA B 1 85 ? -5.414 -18.328 -0.402 1 97.56 85 ALA B N 1
ATOM 2389 C CA . ALA B 1 85 ? -4.156 -18.938 0.012 1 97.56 85 ALA B CA 1
ATOM 2390 C C . ALA B 1 85 ? -3.268 -17.938 0.739 1 97.56 85 ALA B C 1
ATOM 2392 O O . ALA B 1 85 ? -3.412 -16.734 0.559 1 97.56 85 ALA B O 1
ATOM 2393 N N . ARG B 1 86 ? -2.477 -18.5 1.637 1 98.19 86 ARG B N 1
ATOM 2394 C CA . ARG B 1 86 ? -1.319 -17.75 2.121 1 98.19 86 ARG B CA 1
ATOM 2395 C C . ARG B 1 86 ? -0.121 -17.938 1.197 1 98.19 86 ARG B C 1
ATOM 2397 O O . ARG B 1 86 ? 0.191 -19.062 0.799 1 98.19 86 ARG B O 1
ATOM 2404 N N . ILE B 1 87 ? 0.502 -16.828 0.83 1 98.75 87 ILE B N 1
ATOM 2405 C CA . ILE B 1 87 ? 1.619 -16.906 -0.105 1 98.75 87 ILE B CA 1
ATOM 2406 C C . ILE B 1 87 ? 2.775 -16.047 0.403 1 98.75 87 ILE B C 1
ATOM 2408 O O . ILE B 1 87 ? 2.592 -14.867 0.709 1 98.75 87 ILE B O 1
ATOM 2412 N N . ALA B 1 88 ? 3.893 -16.594 0.519 1 98.69 88 ALA B N 1
ATOM 2413 C CA . ALA B 1 88 ? 5.137 -15.898 0.848 1 98.69 88 ALA B CA 1
ATOM 2414 C C . ALA B 1 88 ? 6.078 -15.867 -0.35 1 98.69 88 ALA B C 1
ATOM 2416 O O . ALA B 1 88 ? 6.324 -16.891 -0.985 1 98.69 88 ALA B O 1
ATOM 2417 N N . ILE B 1 89 ? 6.555 -14.719 -0.712 1 98.75 89 ILE B N 1
ATOM 2418 C CA . ILE B 1 89 ? 7.539 -14.539 -1.772 1 98.75 89 ILE B CA 1
ATOM 2419 C C . ILE B 1 89 ? 8.898 -14.195 -1.163 1 98.75 89 ILE B C 1
ATOM 2421 O O . ILE B 1 89 ? 8.984 -13.344 -0.273 1 98.75 89 ILE B O 1
ATOM 2425 N N . ALA B 1 90 ? 9.883 -14.828 -1.553 1 98 90 ALA B N 1
ATOM 2426 C CA . ALA B 1 90 ? 11.25 -14.453 -1.194 1 98 90 ALA B CA 1
ATOM 2427 C C . ALA B 1 90 ? 12.117 -14.281 -2.438 1 98 90 ALA B C 1
ATOM 2429 O O . ALA B 1 90 ? 12.008 -15.055 -3.393 1 98 90 ALA B O 1
ATOM 2430 N N . ILE B 1 91 ? 12.867 -13.305 -2.512 1 96.94 91 ILE B N 1
ATOM 2431 C CA . ILE B 1 91 ? 13.914 -13.141 -3.516 1 96.94 91 ILE B CA 1
ATOM 2432 C C . ILE B 1 91 ? 15.281 -13.203 -2.846 1 96.94 91 ILE B C 1
ATOM 2434 O O . ILE B 1 91 ? 15.578 -12.406 -1.954 1 96.94 91 ILE B O 1
ATOM 2438 N N . ALA B 1 92 ? 16.062 -14.031 -3.172 1 95.06 92 ALA B N 1
ATOM 2439 C CA . ALA B 1 92 ? 17.406 -14.297 -2.633 1 95.06 92 ALA B CA 1
ATOM 2440 C C . ALA B 1 92 ? 18.156 -15.281 -3.512 1 95.06 92 ALA B C 1
ATOM 2442 O O . ALA B 1 92 ? 17.609 -15.805 -4.484 1 95.06 92 ALA B O 1
ATOM 2443 N N . PRO B 1 93 ? 19.469 -15.445 -3.271 1 90.44 93 PRO B N 1
ATOM 2444 C CA . PRO B 1 93 ? 20.219 -16.469 -4.02 1 90.44 93 PRO B CA 1
ATOM 2445 C C . PRO B 1 93 ? 19.609 -17.859 -3.869 1 90.44 93 PRO B C 1
ATOM 2447 O O . PRO B 1 93 ? 19.219 -18.25 -2.771 1 90.44 93 PRO B O 1
ATOM 2450 N N . ALA B 1 94 ? 19.375 -18.5 -4.922 1 86.44 94 ALA B N 1
ATOM 2451 C CA . ALA B 1 94 ? 18.906 -19.891 -4.949 1 86.44 94 ALA B CA 1
ATOM 2452 C C . ALA B 1 94 ? 19.609 -20.688 -6.031 1 86.44 94 ALA B C 1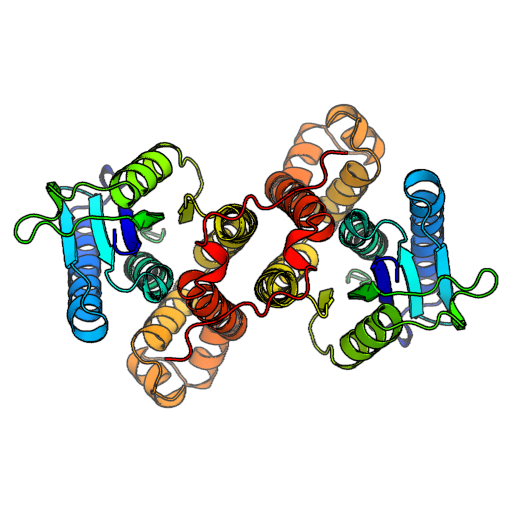
ATOM 2454 O O . ALA B 1 94 ? 20.016 -20.141 -7.055 1 86.44 94 ALA B O 1
ATOM 2455 N N . GLU B 1 95 ? 20.203 -21.922 -5.66 1 71.31 95 GLU B N 1
ATOM 2456 C CA . GLU B 1 95 ? 20.844 -22.812 -6.613 1 71.31 95 GLU B CA 1
ATOM 2457 C C . GLU B 1 95 ? 19.844 -23.766 -7.258 1 71.31 95 GLU B C 1
ATOM 2459 O O . GLU B 1 95 ? 18.906 -24.234 -6.598 1 71.31 95 GLU B O 1
ATOM 2464 N N . GLN B 1 96 ? 19.547 -23.516 -8.438 1 57.75 96 GLN B N 1
ATOM 2465 C CA . GLN B 1 96 ? 18.656 -24.406 -9.188 1 57.75 96 GLN B CA 1
ATOM 2466 C C . GLN B 1 96 ? 19.219 -25.828 -9.242 1 57.75 96 GLN B C 1
ATOM 2468 O O . GLN B 1 96 ? 20.375 -26.031 -9.609 1 57.75 96 GLN B O 1
ATOM 2473 N N . GLU B 1 97 ? 19.25 -26.594 -8.227 1 52.94 97 GLU B N 1
ATOM 2474 C CA . GLU B 1 97 ? 19.656 -27.922 -8.68 1 52.94 97 GLU B CA 1
ATOM 2475 C C . GLU B 1 97 ? 18.641 -28.516 -9.641 1 52.94 97 GLU B C 1
ATOM 2477 O O . GLU B 1 97 ? 17.438 -28.266 -9.508 1 52.94 97 GLU B O 1
ATOM 2482 N N . PRO B 1 98 ? 19.016 -28.938 -10.875 1 47.69 98 PRO B N 1
ATOM 2483 C CA . PRO B 1 98 ? 18.219 -29.469 -11.984 1 47.69 98 PRO B CA 1
ATOM 2484 C C . PRO B 1 98 ? 16.953 -30.172 -11.508 1 47.69 98 PRO B C 1
ATOM 2486 O O . PRO B 1 98 ? 15.891 -30.031 -12.141 1 47.69 98 PRO B O 1
ATOM 2489 N N . GLU B 1 99 ? 16.953 -31.359 -10.828 1 47.59 99 GLU B N 1
ATOM 2490 C CA . GLU B 1 99 ? 15.844 -32.312 -10.93 1 47.59 99 GLU B CA 1
ATOM 2491 C C . GLU B 1 99 ? 14.656 -31.859 -10.07 1 47.59 99 GLU B C 1
ATOM 2493 O O . GLU B 1 99 ? 13.508 -32.156 -10.406 1 47.59 99 GLU B O 1
ATOM 2498 N N . ARG B 1 100 ? 14.609 -31.875 -8.664 1 46.19 100 ARG B N 1
ATOM 2499 C CA . ARG B 1 100 ? 13.375 -31.844 -7.891 1 46.19 100 ARG B CA 1
ATOM 2500 C C . ARG B 1 100 ? 13.281 -30.562 -7.066 1 46.19 100 ARG B C 1
ATOM 2502 O O . ARG B 1 100 ? 14.203 -30.234 -6.32 1 46.19 100 ARG B O 1
ATOM 2509 N N . VAL B 1 101 ? 12.359 -29.547 -7.328 1 49.16 101 VAL B N 1
ATOM 2510 C CA . VAL B 1 101 ? 12.016 -28.359 -6.559 1 49.16 101 VAL B CA 1
ATOM 2511 C C . VAL B 1 101 ? 12.086 -28.672 -5.066 1 49.16 101 VAL B C 1
ATOM 2513 O O . VAL B 1 101 ? 12.539 -27.844 -4.273 1 49.16 101 VAL B O 1
ATOM 2516 N N . ALA B 1 102 ? 11.531 -29.812 -4.621 1 47.03 102 ALA B N 1
ATOM 2517 C CA . ALA B 1 102 ? 11.492 -30.188 -3.213 1 47.03 102 ALA B CA 1
ATOM 2518 C C . ALA B 1 102 ? 12.891 -30.203 -2.605 1 47.03 102 ALA B C 1
ATOM 2520 O O . ALA B 1 102 ? 13.047 -30.141 -1.383 1 47.03 102 ALA B O 1
ATOM 2521 N N . THR B 1 103 ? 13.867 -30.297 -3.492 1 49.25 103 THR B N 1
ATOM 2522 C CA . THR B 1 103 ? 15.25 -30.391 -3.041 1 49.25 103 THR B CA 1
ATOM 2523 C C . THR B 1 103 ? 15.977 -29.062 -3.211 1 49.25 103 THR B C 1
ATOM 2525 O O . THR B 1 103 ? 17.203 -29.016 -3.215 1 49.25 103 THR B O 1
ATOM 2528 N N . GLY B 1 104 ? 15.195 -28.094 -3.744 1 55.09 104 GLY B N 1
ATOM 2529 C CA . GLY B 1 104 ? 15.859 -26.812 -3.953 1 55.09 104 GLY B CA 1
ATOM 2530 C C . GLY B 1 104 ? 16.547 -26.297 -2.707 1 55.09 104 GLY B C 1
ATOM 2531 O O . GLY B 1 104 ? 16.016 -26.406 -1.603 1 55.09 104 GLY B O 1
ATOM 2532 N N . ARG B 1 105 ? 17.875 -26.094 -2.721 1 68.31 105 ARG B N 1
ATOM 2533 C CA . ARG B 1 105 ? 18.75 -25.531 -1.705 1 68.31 105 ARG B CA 1
ATOM 2534 C C . ARG B 1 105 ? 19.062 -24.062 -2.004 1 68.31 105 ARG B C 1
ATOM 2536 O O . ARG B 1 105 ? 19.125 -23.672 -3.168 1 68.31 105 ARG B O 1
ATOM 2543 N N . GLY B 1 106 ? 18.672 -23.219 -1.189 1 84.88 106 GLY B N 1
ATOM 2544 C CA . GLY B 1 106 ? 19.078 -21.828 -1.287 1 84.88 106 GLY B CA 1
ATOM 2545 C C . GLY B 1 106 ? 18.375 -20.938 -0.288 1 84.88 106 GLY B C 1
ATOM 2546 O O . GLY B 1 106 ? 17.344 -21.312 0.281 1 84.88 106 GLY B O 1
ATOM 2547 N N . GLU B 1 107 ? 18.906 -19.875 -0.167 1 91 107 GLU B N 1
ATOM 2548 C CA . GLU B 1 107 ? 18.438 -18.906 0.81 1 91 107 GLU B CA 1
ATOM 2549 C C . GLU B 1 107 ? 17 -18.484 0.514 1 91 107 GLU B C 1
ATOM 2551 O O . GLU B 1 107 ? 16.203 -18.25 1.435 1 91 107 GLU B O 1
ATOM 2556 N N . ALA B 1 108 ? 16.562 -18.422 -0.75 1 94.06 108 ALA B N 1
ATOM 2557 C CA . ALA B 1 108 ? 15.219 -18.016 -1.137 1 94.06 108 ALA B CA 1
ATOM 2558 C C . ALA B 1 108 ? 14.172 -19 -0.647 1 94.06 108 ALA B C 1
ATOM 2560 O O . ALA B 1 108 ? 13.078 -18.609 -0.222 1 94.06 108 ALA B O 1
ATOM 2561 N N . PHE B 1 109 ? 14.492 -20.328 -0.687 1 93.44 109 PHE B N 1
ATOM 2562 C CA . PHE B 1 109 ? 13.586 -21.359 -0.217 1 93.44 109 PHE B CA 1
ATOM 2563 C C . PHE B 1 109 ? 13.383 -21.266 1.291 1 93.44 109 PHE B C 1
ATOM 2565 O O . PHE B 1 109 ? 12.25 -21.344 1.779 1 93.44 109 PHE B O 1
ATOM 2572 N N . VAL B 1 110 ? 14.469 -21.078 1.937 1 94.25 110 VAL B N 1
ATOM 2573 C CA . VAL B 1 110 ? 14.43 -20.984 3.393 1 94.25 110 VAL B CA 1
ATOM 2574 C C . VAL B 1 110 ? 13.609 -19.766 3.809 1 94.25 110 VAL B C 1
ATOM 2576 O O . VAL B 1 110 ? 12.711 -19.875 4.648 1 94.25 110 VAL B O 1
ATOM 2579 N N . LEU B 1 111 ? 13.867 -18.641 3.188 1 96.12 111 LEU B N 1
ATOM 2580 C CA . LEU B 1 111 ? 13.18 -17.391 3.535 1 96.12 111 LEU B CA 1
ATOM 2581 C C . LEU B 1 111 ? 11.688 -17.5 3.244 1 96.12 111 LEU B C 1
ATOM 2583 O O . LEU B 1 111 ? 10.867 -17.094 4.07 1 96.12 111 LEU B O 1
ATOM 2587 N N . SER B 1 112 ? 11.305 -18 2.115 1 96.81 112 SER B N 1
ATOM 2588 C CA . SER B 1 112 ? 9.898 -18.109 1.761 1 96.81 112 SER B CA 1
ATOM 2589 C C . SER B 1 112 ? 9.164 -19.062 2.711 1 96.81 112 SER B C 1
ATOM 2591 O O . SER B 1 112 ? 8.039 -18.766 3.129 1 96.81 112 SER B O 1
ATOM 2593 N N . GLY B 1 113 ? 9.812 -20.156 3.014 1 95.88 113 GLY B N 1
ATOM 2594 C CA . GLY B 1 113 ? 9.211 -21.094 3.939 1 95.88 113 GLY B CA 1
ATOM 2595 C C . GLY B 1 113 ? 9.008 -20.531 5.328 1 95.88 113 GLY B C 1
ATOM 2596 O O . GLY B 1 113 ? 7.922 -20.656 5.906 1 95.88 113 GLY B O 1
ATOM 2597 N N . ARG B 1 114 ? 10.016 -19.922 5.879 1 96.44 114 ARG B N 1
ATOM 2598 C CA . ARG B 1 114 ? 9.953 -19.297 7.199 1 96.44 114 ARG B CA 1
ATOM 2599 C C . ARG B 1 114 ? 8.883 -18.219 7.242 1 96.44 114 ARG B C 1
ATOM 2601 O O . ARG B 1 114 ? 8.148 -18.094 8.227 1 96.44 114 ARG B O 1
ATOM 2608 N N . GLN B 1 115 ? 8.883 -17.438 6.18 1 97.06 115 GLN B N 1
ATOM 2609 C CA . GLN B 1 115 ? 7.898 -16.359 6.113 1 97.06 115 GLN B CA 1
ATOM 2610 C C . GLN B 1 115 ? 6.477 -16.922 6.117 1 97.06 115 GLN B C 1
ATOM 2612 O O . GLN B 1 115 ? 5.602 -16.406 6.812 1 97.06 115 GLN B O 1
ATOM 2617 N N . LEU B 1 116 ? 6.215 -17.969 5.367 1 97 116 LEU B N 1
ATOM 2618 C CA . LEU B 1 116 ? 4.891 -18.578 5.34 1 97 116 LEU B CA 1
ATOM 2619 C C . LEU B 1 116 ? 4.484 -19.062 6.73 1 97 116 LEU B C 1
ATOM 2621 O O . LEU B 1 116 ? 3.359 -18.828 7.172 1 97 116 LEU B O 1
ATOM 2625 N N . GLU B 1 117 ? 5.43 -19.656 7.398 1 96 117 GLU B N 1
ATOM 2626 C CA . GLU B 1 117 ? 5.172 -20.203 8.719 1 96 117 GLU B CA 1
ATOM 2627 C C . GLU B 1 117 ? 4.844 -19.109 9.727 1 96 117 GLU B C 1
ATOM 2629 O O . GLU B 1 117 ? 4.09 -19.328 10.68 1 96 117 GLU B O 1
ATOM 2634 N N . SER B 1 118 ? 5.391 -18 9.508 1 96.19 118 SER B N 1
ATOM 2635 C CA . SER B 1 118 ? 5.23 -16.906 10.461 1 96.19 118 SER B CA 1
ATOM 2636 C C . SER B 1 118 ? 3.924 -16.156 10.227 1 96.19 118 SER B C 1
ATOM 2638 O O . SER B 1 118 ? 3.516 -15.328 11.047 1 96.19 118 SER B O 1
ATOM 2640 N N . MET B 1 119 ? 3.293 -16.422 9.102 1 95.81 119 MET B N 1
ATOM 2641 C CA . MET B 1 119 ? 2.084 -15.695 8.734 1 95.81 119 MET B CA 1
ATOM 2642 C C . MET B 1 119 ? 0.883 -16.188 9.531 1 95.81 119 MET B C 1
ATOM 2644 O O . MET B 1 119 ? 0.724 -17.391 9.742 1 95.81 119 MET B O 1
ATOM 2648 N N . SER B 1 120 ? 0.128 -15.266 10.023 1 91.06 120 SER B N 1
ATOM 2649 C CA . SER B 1 120 ? -1.116 -15.578 10.719 1 91.06 120 SER B CA 1
ATOM 2650 C C . SER B 1 120 ? -2.328 -15.117 9.914 1 91.06 120 SER B C 1
ATOM 2652 O O . SER B 1 120 ? -2.828 -15.852 9.055 1 91.06 120 SER B O 1
ATOM 2654 N N . GLU B 1 121 ? -2.576 -13.828 9.961 1 91.81 121 GLU B N 1
ATOM 2655 C CA . GLU B 1 121 ? -3.736 -13.297 9.25 1 91.81 121 GLU B CA 1
ATOM 2656 C C . GLU B 1 121 ? -3.357 -12.82 7.852 1 91.81 121 GLU B C 1
ATOM 2658 O O . GLU B 1 121 ? -4.223 -12.672 6.984 1 91.81 121 GLU B O 1
ATOM 2663 N N . GLN B 1 122 ? -2.098 -12.609 7.629 1 95.31 122 GLN B N 1
ATOM 2664 C CA . GLN B 1 122 ? -1.618 -12.156 6.328 1 95.31 122 GLN B CA 1
ATOM 2665 C C . GLN B 1 122 ? -1.791 -13.242 5.266 1 95.31 122 GLN B C 1
ATOM 2667 O O . GLN B 1 122 ? -1.709 -14.43 5.57 1 95.31 122 GLN B O 1
ATOM 2672 N N . ARG B 1 123 ? -2.02 -12.812 4.066 1 98.12 123 ARG B N 1
ATOM 2673 C CA . ARG B 1 123 ? -2.148 -13.766 2.971 1 98.12 123 ARG B CA 1
ATOM 2674 C C . ARG B 1 123 ? -1.079 -13.531 1.909 1 98.12 123 ARG B C 1
ATOM 2676 O O . ARG B 1 123 ? -0.943 -14.312 0.969 1 98.12 123 ARG B O 1
ATOM 2683 N N . LEU B 1 124 ? -0.347 -12.508 2.035 1 98.69 124 LEU B N 1
ATOM 2684 C CA . LEU B 1 124 ? 0.764 -12.18 1.147 1 98.69 124 LEU B CA 1
ATOM 2685 C C . LEU B 1 124 ? 1.911 -11.539 1.925 1 98.69 124 LEU B C 1
ATOM 2687 O O . LEU B 1 124 ? 1.705 -10.578 2.666 1 98.69 124 LEU B O 1
ATOM 2691 N N . ALA B 1 125 ? 3.07 -12.039 1.806 1 98.5 125 ALA B N 1
ATOM 2692 C CA . ALA B 1 125 ? 4.223 -11.5 2.523 1 98.5 125 ALA B CA 1
ATOM 2693 C C . ALA B 1 125 ? 5.492 -11.617 1.684 1 98.5 125 ALA B C 1
ATOM 2695 O O . ALA B 1 125 ? 5.531 -12.359 0.705 1 98.5 125 ALA B O 1
ATOM 2696 N N . PHE B 1 126 ? 6.484 -10.859 1.994 1 98.62 126 PHE B N 1
ATOM 2697 C CA . PHE B 1 126 ? 7.727 -10.781 1.235 1 98.62 126 PHE B CA 1
ATOM 2698 C C . PHE B 1 126 ? 8.93 -10.797 2.166 1 98.62 126 PHE B C 1
ATOM 2700 O O . PHE B 1 126 ? 8.898 -10.219 3.252 1 98.62 126 PHE B O 1
ATOM 2707 N N . SER B 1 127 ? 9.969 -11.422 1.713 1 97.81 127 SER B N 1
ATOM 2708 C CA . SER B 1 127 ? 11.242 -11.383 2.424 1 97.81 127 SER B CA 1
ATOM 2709 C C . SER B 1 127 ? 12.414 -11.391 1.451 1 97.81 127 SER B C 1
ATOM 2711 O O . SER B 1 127 ? 12.344 -12 0.384 1 97.81 127 SER B O 1
ATOM 2713 N N . SER B 1 128 ? 13.469 -10.797 1.774 1 96.62 128 SER B N 1
ATOM 2714 C CA . SER B 1 128 ? 14.703 -10.75 0.988 1 96.62 128 SER B CA 1
ATOM 2715 C C . SER B 1 128 ? 15.883 -10.297 1.838 1 96.62 128 SER B C 1
ATOM 2717 O O . SER B 1 128 ? 15.711 -9.539 2.799 1 96.62 128 SER B O 1
ATOM 2719 N N . PRO B 1 129 ? 17.078 -10.734 1.551 1 94.06 129 PRO B N 1
ATOM 2720 C CA . PRO B 1 129 ? 18.266 -10.203 2.23 1 94.06 129 PRO B CA 1
ATOM 2721 C C . PRO B 1 129 ? 18.625 -8.797 1.769 1 9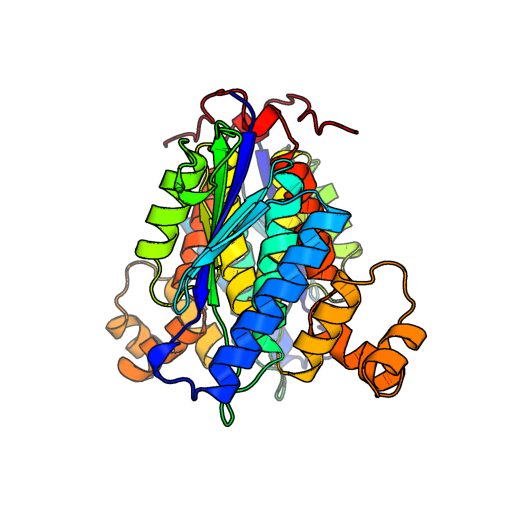4.06 129 PRO B C 1
ATOM 2723 O O . PRO B 1 129 ? 19.484 -8.148 2.373 1 94.06 129 PRO B O 1
ATOM 2726 N N . SER B 1 130 ? 18.078 -8.289 0.648 1 93.06 130 SER B N 1
ATOM 2727 C CA . SER B 1 130 ? 18.297 -6.918 0.199 1 93.06 130 SER B CA 1
ATOM 2728 C C . SER B 1 130 ? 17.688 -5.91 1.171 1 93.06 130 SER B C 1
ATOM 2730 O O . SER B 1 130 ? 16.469 -5.859 1.334 1 93.06 130 SER B O 1
ATOM 2732 N N . PRO B 1 131 ? 18.516 -5.051 1.797 1 92 131 PRO B N 1
ATOM 2733 C CA . PRO B 1 131 ? 17.984 -4.09 2.766 1 92 131 PRO B CA 1
ATOM 2734 C C . PRO B 1 131 ? 16.938 -3.16 2.154 1 92 131 PRO B C 1
ATOM 2736 O O . PRO B 1 131 ? 15.938 -2.834 2.805 1 92 131 PRO B O 1
ATOM 2739 N N . ALA B 1 132 ? 17.172 -2.762 0.895 1 92 132 ALA B N 1
ATOM 2740 C CA . ALA B 1 132 ? 16.234 -1.852 0.239 1 92 132 ALA B CA 1
ATOM 2741 C C . ALA B 1 132 ? 14.891 -2.529 -0.006 1 92 132 ALA B C 1
ATOM 2743 O O . ALA B 1 132 ? 13.836 -1.979 0.331 1 92 132 ALA B O 1
ATOM 2744 N N . LEU B 1 133 ? 14.938 -3.752 -0.571 1 96.12 133 LEU B N 1
ATOM 2745 C CA . LEU B 1 133 ? 13.695 -4.465 -0.832 1 96.12 133 LEU B CA 1
ATOM 2746 C C . LEU B 1 133 ? 12.961 -4.773 0.47 1 96.12 133 LEU B C 1
ATOM 2748 O O . LEU B 1 133 ? 11.734 -4.629 0.548 1 96.12 133 LEU B O 1
ATOM 2752 N N . GLN B 1 134 ? 13.773 -5.164 1.446 1 96.38 134 GLN B N 1
ATOM 2753 C CA . GLN B 1 134 ? 13.188 -5.551 2.727 1 96.38 134 GLN B CA 1
ATOM 2754 C C . GLN B 1 134 ? 12.586 -4.352 3.445 1 96.38 134 GLN B C 1
ATOM 2756 O O . GLN B 1 134 ? 11.664 -4.5 4.254 1 96.38 134 GLN B O 1
ATOM 2761 N N . LEU B 1 135 ? 13.125 -3.189 3.164 1 95.62 135 LEU B N 1
ATOM 2762 C CA . LEU B 1 135 ? 12.617 -1.973 3.789 1 95.62 135 LEU B CA 1
ATOM 2763 C C . LEU B 1 135 ? 11.227 -1.634 3.27 1 95.62 135 LEU B C 1
ATOM 2765 O O . LEU B 1 135 ? 10.32 -1.329 4.055 1 95.62 135 LEU B O 1
ATOM 2769 N N . PHE B 1 136 ? 10.945 -1.731 1.952 1 97.56 136 PHE B N 1
ATOM 2770 C CA . PHE B 1 136 ? 9.75 -1.164 1.341 1 97.56 136 PHE B CA 1
ATOM 2771 C C . PHE B 1 136 ? 8.688 -2.238 1.123 1 97.56 136 PHE B C 1
ATOM 2773 O O . PHE B 1 136 ? 7.516 -2.035 1.442 1 97.56 136 PHE B O 1
ATOM 2780 N N . LEU B 1 137 ? 9.07 -3.42 0.673 1 98.38 137 LEU B N 1
ATOM 2781 C CA . LEU B 1 137 ? 8.133 -4.348 0.052 1 98.38 137 LEU B CA 1
ATOM 2782 C C . LEU B 1 137 ? 7.242 -5.008 1.103 1 98.38 137 LEU B C 1
ATOM 2784 O O . LEU B 1 137 ? 6.055 -5.227 0.867 1 98.38 137 LEU B O 1
ATOM 2788 N N . PRO B 1 138 ? 7.797 -5.32 2.307 1 98.25 138 PRO B N 1
ATOM 2789 C CA . PRO B 1 138 ? 6.883 -5.891 3.297 1 98.25 138 PRO B CA 1
ATOM 2790 C C . PRO B 1 138 ? 5.719 -4.961 3.633 1 98.25 138 PRO B C 1
ATOM 2792 O O . PRO B 1 138 ? 4.586 -5.422 3.803 1 98.25 138 PRO B O 1
ATOM 2795 N N . VAL B 1 139 ? 5.949 -3.703 3.736 1 98.38 139 VAL B N 1
ATOM 2796 C CA . VAL B 1 139 ? 4.895 -2.74 4.035 1 98.38 139 VAL B CA 1
ATOM 2797 C C . VAL B 1 139 ? 3.928 -2.648 2.855 1 98.38 139 VAL B C 1
ATOM 2799 O O . VAL B 1 139 ? 2.711 -2.707 3.037 1 98.38 139 VAL B O 1
ATOM 2802 N N . LEU B 1 140 ? 4.492 -2.529 1.681 1 98.44 140 LEU B N 1
ATOM 2803 C CA . LEU B 1 140 ? 3.674 -2.463 0.474 1 98.44 140 LEU B CA 1
ATOM 2804 C C . LEU B 1 140 ? 2.797 -3.703 0.341 1 98.44 140 LEU B C 1
ATOM 2806 O O . LEU B 1 140 ? 1.623 -3.602 -0.021 1 98.44 140 LEU B O 1
ATOM 2810 N N . PHE B 1 141 ? 3.332 -4.848 0.665 1 98.56 141 PHE B N 1
ATOM 2811 C CA . PHE B 1 141 ? 2.621 -6.113 0.517 1 98.56 141 PHE B CA 1
ATOM 2812 C C . PHE B 1 141 ? 1.453 -6.195 1.492 1 98.56 141 PHE B C 1
ATOM 2814 O O . PHE B 1 141 ? 0.45 -6.855 1.213 1 98.56 141 PHE B O 1
ATOM 2821 N N . ARG B 1 142 ? 1.564 -5.512 2.617 1 97.75 142 ARG B N 1
ATOM 2822 C CA . ARG B 1 142 ? 0.425 -5.477 3.527 1 97.75 142 ARG B CA 1
ATOM 2823 C C . ARG B 1 142 ? -0.766 -4.77 2.889 1 97.75 142 ARG B C 1
ATOM 2825 O O . ARG B 1 142 ? -1.901 -5.238 2.996 1 97.75 142 ARG B O 1
ATOM 2832 N N . TYR B 1 143 ? -0.44 -3.67 2.271 1 98.06 143 TYR B N 1
ATOM 2833 C CA . TYR B 1 143 ? -1.508 -2.945 1.593 1 98.06 143 TYR B CA 1
ATOM 2834 C C . TYR B 1 143 ? -2.066 -3.756 0.43 1 98.06 143 TYR B C 1
ATOM 2836 O O . TYR B 1 143 ? -3.281 -3.812 0.23 1 98.06 143 TYR B O 1
ATOM 2844 N N . LEU B 1 144 ? -1.188 -4.355 -0.332 1 98.5 144 LEU B N 1
ATOM 2845 C CA . LEU B 1 144 ? -1.595 -5.176 -1.467 1 98.5 144 LEU B CA 1
ATOM 2846 C C . LEU B 1 144 ? -2.447 -6.355 -1.008 1 98.5 144 LEU B C 1
ATOM 2848 O O . LEU B 1 144 ? -3.461 -6.676 -1.634 1 98.5 144 LEU B O 1
ATOM 2852 N N . ASP B 1 145 ? -1.996 -6.996 0.037 1 98.25 145 ASP B N 1
ATOM 2853 C CA . ASP B 1 145 ? -2.736 -8.117 0.612 1 98.25 145 ASP B CA 1
ATOM 2854 C C . ASP B 1 145 ? -4.16 -7.703 0.978 1 98.25 145 ASP B C 1
ATOM 2856 O O . ASP B 1 145 ? -5.121 -8.391 0.627 1 98.25 145 ASP B O 1
ATOM 2860 N N . THR B 1 146 ? -4.273 -6.582 1.717 1 96.81 146 THR B N 1
ATOM 2861 C CA . THR B 1 146 ? -5.586 -6.074 2.113 1 96.81 146 THR B CA 1
ATOM 2862 C C . THR B 1 146 ? -6.449 -5.793 0.887 1 96.81 146 THR B C 1
ATOM 2864 O O . THR B 1 146 ? -7.637 -6.121 0.871 1 96.81 146 THR B O 1
ATOM 2867 N N . HIS B 1 147 ? -5.828 -5.219 -0.119 1 97.44 147 HIS B N 1
ATOM 2868 C CA . HIS B 1 147 ? -6.547 -4.875 -1.342 1 97.44 147 HIS B CA 1
ATOM 2869 C C . HIS B 1 147 ? -7.086 -6.125 -2.033 1 97.44 147 HIS B C 1
ATOM 2871 O O . HIS B 1 147 ? -8.281 -6.207 -2.332 1 97.44 147 HIS B O 1
ATOM 2877 N N . ILE B 1 148 ? -6.262 -7.125 -2.238 1 98.19 148 ILE B N 1
ATOM 2878 C CA . ILE B 1 148 ? -6.648 -8.352 -2.93 1 98.19 148 ILE B CA 1
ATOM 2879 C C . ILE B 1 148 ? -7.691 -9.102 -2.105 1 98.19 148 ILE B C 1
ATOM 2881 O O . ILE B 1 148 ? -8.664 -9.633 -2.652 1 98.19 148 ILE B O 1
ATOM 2885 N N . SER B 1 149 ? -7.5 -9.102 -0.817 1 97.19 149 SER B N 1
ATOM 2886 C CA . SER B 1 149 ? -8.422 -9.797 0.08 1 97.19 149 SER B CA 1
ATOM 2887 C C . SER B 1 149 ? -9.805 -9.164 0.044 1 97.19 149 SER B C 1
ATOM 2889 O O . SER B 1 149 ? -10.805 -9.82 0.338 1 97.19 149 SER B O 1
ATOM 2891 N N . GLY B 1 150 ? -9.875 -7.898 -0.304 1 96.06 150 GLY B N 1
ATOM 2892 C CA . GLY B 1 150 ? -11.133 -7.18 -0.277 1 96.06 150 GLY B CA 1
ATOM 2893 C C . GLY B 1 150 ? -11.891 -7.25 -1.591 1 96.06 150 GLY B C 1
ATOM 2894 O O . GLY B 1 150 ? -13.031 -6.793 -1.682 1 96.06 150 GLY B O 1
ATOM 2895 N N . LEU B 1 151 ? -11.336 -7.852 -2.584 1 97.19 151 LEU B N 1
ATOM 2896 C CA . LEU B 1 151 ? -11.984 -7.918 -3.887 1 97.19 151 LEU B CA 1
ATOM 2897 C C . LEU B 1 151 ? -13.172 -8.867 -3.854 1 97.19 151 LEU B C 1
ATOM 2899 O O . LEU B 1 151 ? -13.102 -9.945 -3.25 1 97.19 151 LEU B O 1
ATOM 2903 N N . ASN B 1 152 ? -14.25 -8.438 -4.402 1 96.88 152 ASN B N 1
ATOM 2904 C CA . ASN B 1 152 ? -15.352 -9.375 -4.617 1 96.88 152 ASN B CA 1
ATOM 2905 C C . ASN B 1 152 ? -15.094 -10.266 -5.832 1 96.88 152 ASN B C 1
ATOM 2907 O O . ASN B 1 152 ? -14.094 -10.094 -6.531 1 96.88 152 ASN B O 1
ATOM 2911 N N . HIS B 1 153 ? -15.984 -11.203 -6.039 1 97.12 153 HIS B N 1
ATOM 2912 C CA . HIS B 1 153 ? -15.82 -12.234 -7.059 1 97.12 153 HIS B CA 1
ATOM 2913 C C . HIS B 1 153 ? -15.633 -11.617 -8.438 1 97.12 153 HIS B C 1
ATOM 2915 O O . HIS B 1 153 ? -14.727 -12.008 -9.18 1 97.12 153 HIS B O 1
ATOM 2921 N N . ASN B 1 154 ? -16.484 -10.625 -8.789 1 98.06 154 ASN B N 1
ATOM 2922 C CA . ASN B 1 154 ? -16.438 -10.023 -10.117 1 98.06 154 ASN B CA 1
ATOM 2923 C C . ASN B 1 154 ? -15.133 -9.266 -10.344 1 98.06 154 ASN B C 1
ATOM 2925 O O . ASN B 1 154 ? -14.516 -9.375 -11.398 1 98.06 154 ASN B O 1
ATOM 2929 N N . ALA B 1 155 ? -14.703 -8.492 -9.375 1 98.44 155 ALA B N 1
ATOM 2930 C CA . ALA B 1 155 ? -13.453 -7.742 -9.484 1 98.44 155 ALA B CA 1
ATOM 2931 C C . ALA B 1 155 ? -12.258 -8.688 -9.578 1 98.44 155 ALA B C 1
ATOM 2933 O O . ALA B 1 155 ? -11.352 -8.469 -10.383 1 98.44 155 ALA B O 1
ATOM 2934 N N . ALA B 1 156 ? -12.242 -9.758 -8.781 1 98.38 156 ALA B N 1
ATOM 2935 C CA . ALA B 1 156 ? -11.164 -10.742 -8.812 1 98.38 156 ALA B CA 1
ATOM 2936 C C . ALA B 1 156 ? -11.086 -11.438 -10.172 1 98.38 156 ALA B C 1
ATOM 2938 O O . ALA B 1 156 ? -9.992 -11.625 -10.711 1 98.38 156 ALA B O 1
ATOM 2939 N N . THR B 1 157 ? -12.25 -11.805 -10.664 1 98.25 157 THR B N 1
ATOM 2940 C CA . THR B 1 157 ? -12.32 -12.492 -11.953 1 98.25 157 THR B CA 1
ATOM 2941 C C . THR B 1 157 ? -11.836 -11.578 -13.078 1 98.25 157 THR B C 1
ATOM 2943 O O . THR B 1 157 ? -11.055 -11.992 -13.93 1 98.25 157 THR B O 1
ATOM 2946 N N . ALA B 1 158 ? -12.289 -10.344 -13.031 1 98.75 158 ALA B N 1
ATOM 2947 C CA . ALA B 1 158 ? -11.867 -9.367 -14.039 1 98.75 158 ALA B CA 1
ATOM 2948 C C . ALA B 1 1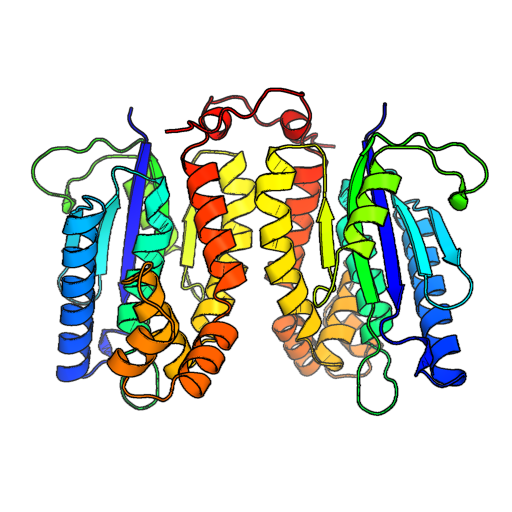58 ? -10.352 -9.156 -14 1 98.75 158 ALA B C 1
ATOM 2950 O O . ALA B 1 158 ? -9.703 -9.109 -15.047 1 98.75 158 ALA B O 1
ATOM 2951 N N . LEU B 1 159 ? -9.844 -9 -12.805 1 98.75 159 LEU B N 1
ATOM 2952 C CA . LEU B 1 159 ? -8.414 -8.773 -12.617 1 98.75 159 LEU B CA 1
ATOM 2953 C C . LEU B 1 159 ? -7.605 -9.969 -13.117 1 98.75 159 LEU B C 1
ATOM 2955 O O . LEU B 1 159 ? -6.602 -9.797 -13.805 1 98.75 159 LEU B O 1
ATOM 2959 N N . GLN B 1 160 ? -8.023 -11.195 -12.758 1 98.5 160 GLN B N 1
ATOM 2960 C CA . GLN B 1 160 ? -7.344 -12.398 -13.227 1 98.5 160 GLN B CA 1
ATOM 2961 C C . GLN B 1 160 ? -7.297 -12.445 -14.75 1 98.5 160 GLN B C 1
ATOM 2963 O O . GLN B 1 160 ? -6.246 -12.711 -15.336 1 98.5 160 GLN B O 1
ATOM 2968 N N . LEU B 1 161 ? -8.422 -12.203 -15.344 1 98.44 161 LEU B N 1
ATOM 2969 C CA . LEU B 1 161 ? -8.508 -12.242 -16.797 1 98.44 161 LEU B CA 1
ATOM 2970 C C . LEU B 1 161 ? -7.551 -11.234 -17.438 1 98.44 161 LEU B C 1
ATOM 2972 O O . LEU B 1 161 ? -6.852 -11.547 -18.391 1 98.44 161 LEU B O 1
ATOM 2976 N N . LYS B 1 162 ? -7.551 -10.039 -16.875 1 98.69 162 LYS B N 1
ATOM 2977 C CA . LYS B 1 162 ? -6.691 -8.992 -17.422 1 98.69 162 LYS B CA 1
ATOM 2978 C C . LYS B 1 162 ? -5.219 -9.375 -17.297 1 98.69 162 LYS B C 1
ATOM 2980 O O . LYS B 1 162 ? -4.453 -9.219 -18.25 1 98.69 162 LYS B O 1
ATOM 2985 N N . LEU B 1 163 ? -4.809 -9.883 -16.141 1 98.38 163 LEU B N 1
ATOM 2986 C CA . LEU B 1 163 ? -3.408 -10.219 -15.906 1 98.38 163 LEU B CA 1
ATOM 2987 C C . LEU B 1 163 ? -2.984 -11.398 -16.781 1 98.38 163 LEU B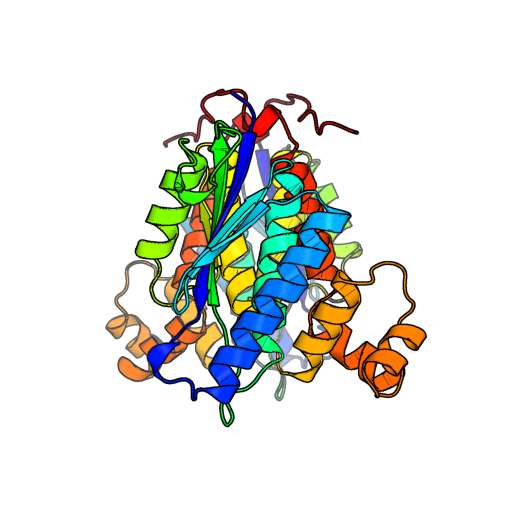 C 1
ATOM 2989 O O . LEU B 1 163 ? -1.832 -11.469 -17.219 1 98.38 163 LEU B O 1
ATOM 2993 N N . LEU B 1 164 ? -3.904 -12.344 -17.078 1 97.81 164 LEU B N 1
ATOM 2994 C CA . LEU B 1 164 ? -3.617 -13.5 -17.922 1 97.81 164 LEU B CA 1
ATOM 2995 C C . LEU B 1 164 ? -3.598 -13.109 -19.391 1 97.81 164 LEU B C 1
ATOM 2997 O O . LEU B 1 164 ? -3.033 -13.82 -20.219 1 97.81 164 LEU B O 1
ATOM 3001 N N . ASN B 1 165 ? -4.305 -12 -19.688 1 97.62 165 ASN B N 1
ATOM 3002 C CA . ASN B 1 165 ? -4.445 -11.547 -21.062 1 97.62 165 ASN B CA 1
ATOM 3003 C C . ASN B 1 165 ? -4.148 -10.055 -21.188 1 97.62 165 ASN B C 1
ATOM 3005 O O . ASN B 1 165 ? -5.027 -9.266 -21.547 1 97.62 165 ASN B O 1
ATOM 3009 N N . PRO B 1 166 ? -2.912 -9.656 -21 1 95.75 166 PRO B N 1
ATOM 3010 C CA . PRO B 1 166 ? -2.578 -8.234 -20.922 1 95.75 166 PRO B CA 1
ATOM 3011 C C . PRO B 1 166 ? -2.816 -7.504 -22.25 1 95.75 166 PRO B C 1
ATOM 3013 O O . PRO B 1 166 ? -2.977 -6.281 -22.266 1 95.75 166 PRO B O 1
ATOM 3016 N N . GLU B 1 167 ? -2.957 -8.234 -23.344 1 96.5 167 GLU B N 1
ATOM 3017 C CA . GLU B 1 167 ? -3.062 -7.613 -24.656 1 96.5 167 GLU B CA 1
ATOM 3018 C C . GLU B 1 167 ? -4.52 -7.43 -25.078 1 96.5 167 GLU B C 1
ATOM 3020 O O . GLU B 1 167 ? -4.816 -6.703 -26.016 1 96.5 167 GLU B O 1
ATOM 3025 N N . LEU B 1 168 ? -5.375 -8.094 -24.406 1 97.81 168 LEU B N 1
ATOM 3026 C CA . LEU B 1 168 ? -6.773 -8.062 -24.828 1 97.81 168 LEU B CA 1
ATOM 3027 C C . LEU B 1 168 ? -7.445 -6.762 -24.391 1 97.81 168 LEU B C 1
ATOM 3029 O O . LEU B 1 168 ? -7.109 -6.207 -23.344 1 97.81 168 LEU B O 1
ATOM 3033 N N . THR B 1 169 ? -8.414 -6.336 -25.172 1 97.69 169 THR B N 1
ATOM 3034 C CA . THR B 1 169 ? -9.211 -5.148 -24.875 1 97.69 169 THR B CA 1
ATOM 3035 C C . THR B 1 169 ? -10.25 -5.449 -23.797 1 97.69 169 THR B C 1
ATOM 3037 O O . THR B 1 169 ? -10.547 -6.613 -23.516 1 97.69 169 THR B O 1
ATOM 3040 N N . HIS B 1 170 ? -10.742 -4.395 -23.203 1 97.81 170 HIS B N 1
ATOM 3041 C CA . HIS B 1 170 ? -11.805 -4.57 -22.219 1 97.81 170 HIS B CA 1
ATOM 3042 C C . HIS B 1 170 ? -13.008 -5.277 -22.828 1 97.81 170 HIS B C 1
ATOM 3044 O O . HIS B 1 170 ? -13.672 -6.07 -22.156 1 97.81 170 HIS B O 1
ATOM 3050 N N . ASP B 1 171 ? -13.25 -5.023 -24.109 1 98.12 171 ASP B N 1
ATOM 3051 C CA . ASP B 1 171 ? -14.367 -5.668 -24.797 1 98.12 171 ASP B CA 1
ATOM 3052 C C . ASP B 1 171 ? -14.148 -7.176 -24.891 1 98.12 171 ASP B C 1
ATOM 3054 O O . ASP B 1 171 ? -15.055 -7.957 -24.609 1 98.12 171 ASP B O 1
ATOM 3058 N N . ALA B 1 172 ? -13.039 -7.566 -25.312 1 98.62 172 ALA B N 1
ATOM 3059 C CA . ALA B 1 172 ? -12.719 -8.984 -25.438 1 98.62 172 ALA B CA 1
ATOM 3060 C C . ALA B 1 172 ? -12.742 -9.68 -24.078 1 98.62 172 ALA B C 1
ATOM 3062 O O . ALA B 1 172 ? -13.219 -10.812 -23.969 1 98.62 172 ALA B O 1
ATOM 3063 N N . LEU B 1 173 ? -12.258 -9.016 -23.062 1 98.69 173 LEU B N 1
ATOM 3064 C CA . LEU B 1 173 ? -12.227 -9.578 -21.719 1 98.69 173 LEU B CA 1
ATOM 3065 C C . LEU B 1 173 ? -13.641 -9.703 -21.141 1 98.69 173 LEU B C 1
ATOM 3067 O O . LEU B 1 173 ? -13.945 -10.68 -20.453 1 98.69 173 LEU B O 1
ATOM 3071 N N . ALA B 1 174 ? -14.461 -8.688 -21.438 1 98.62 174 ALA B N 1
ATOM 3072 C CA . ALA B 1 174 ? -15.859 -8.727 -21.031 1 98.62 174 ALA B CA 1
ATOM 3073 C C . ALA B 1 174 ? -16.562 -9.953 -21.609 1 98.62 174 ALA B C 1
ATOM 3075 O O . ALA B 1 174 ? -17.312 -10.641 -20.906 1 98.62 174 ALA B O 1
ATOM 3076 N N . GLU B 1 175 ? -16.297 -10.242 -22.859 1 98.5 175 GLU B N 1
ATOM 3077 C CA . GLU B 1 175 ? -16.875 -11.406 -23.516 1 98.5 175 GLU B CA 1
ATOM 3078 C C . GLU B 1 175 ? -16.438 -12.703 -22.844 1 98.5 175 GLU B C 1
ATOM 3080 O O . GLU B 1 175 ? -17.25 -13.594 -22.609 1 98.5 175 GLU B O 1
ATOM 3085 N N . ARG B 1 176 ? -15.203 -12.781 -22.547 1 98 176 ARG B N 1
ATOM 3086 C CA . ARG B 1 176 ? -14.656 -13.969 -21.891 1 98 176 ARG B CA 1
ATOM 3087 C C . ARG B 1 176 ? -15.281 -14.164 -20.516 1 98 176 ARG B C 1
ATOM 3089 O O . ARG B 1 176 ? -15.477 -15.297 -20.078 1 98 176 ARG B O 1
ATOM 3096 N N . MET B 1 177 ? -15.539 -13.031 -19.859 1 98.06 177 MET B N 1
ATOM 3097 C CA . MET B 1 177 ? -16.109 -13.07 -18.516 1 98.06 177 MET B CA 1
ATOM 3098 C C . MET B 1 177 ? -17.625 -13.289 -18.562 1 98.06 177 MET B C 1
ATOM 3100 O O . MET B 1 177 ? -18.234 -13.617 -17.547 1 98.06 177 MET B O 1
ATOM 3104 N N . GLY B 1 178 ? -18.219 -13.078 -19.719 1 98.31 178 GLY B N 1
ATOM 3105 C CA . GLY B 1 178 ? -19.656 -13.242 -19.891 1 98.31 178 GLY B CA 1
ATOM 3106 C C . GLY B 1 178 ? -20.453 -12.07 -19.375 1 98.31 178 GLY B C 1
ATOM 3107 O O . GLY B 1 178 ? -21.547 -12.25 -18.812 1 98.31 178 GLY B O 1
ATOM 3108 N N . VAL B 1 179 ? -19.859 -10.883 -19.391 1 98.31 179 VAL B N 1
ATOM 3109 C CA . VAL B 1 179 ? -20.547 -9.68 -18.938 1 98.31 179 VAL B CA 1
ATOM 3110 C C . VAL B 1 179 ? -20.438 -8.586 -20 1 98.31 179 VAL B C 1
ATOM 3112 O O . VAL B 1 179 ? -19.766 -8.773 -21.031 1 98.31 179 VAL B O 1
ATOM 3115 N N . GLY B 1 180 ? -21.156 -7.5 -19.859 1 98.06 180 GLY B N 1
ATOM 3116 C CA . GLY B 1 180 ? -21.031 -6.348 -20.734 1 98.06 180 GLY B CA 1
ATOM 3117 C C . GLY B 1 180 ? -19.75 -5.566 -20.5 1 98.06 180 GLY B C 1
ATOM 3118 O O . GLY B 1 180 ? -19.188 -5.594 -19.406 1 98.06 180 GLY B O 1
ATOM 3119 N N . ARG B 1 181 ? -19.344 -4.895 -21.609 1 97.69 181 ARG B N 1
ATOM 3120 C CA . ARG B 1 181 ? -18.109 -4.117 -21.516 1 97.69 181 ARG B CA 1
ATOM 3121 C C . ARG B 1 181 ? -18.188 -3.107 -20.375 1 97.69 181 ARG B C 1
ATOM 3123 O O . ARG B 1 181 ? -17.203 -2.916 -19.656 1 97.69 181 ARG B O 1
ATOM 3130 N N . THR B 1 182 ? -19.266 -2.412 -20.219 1 98.19 182 THR B N 1
ATOM 3131 C CA . THR B 1 182 ? -19.422 -1.415 -19.172 1 98.19 182 THR B CA 1
ATOM 3132 C C . THR B 1 182 ? -19.266 -2.055 -17.797 1 98.19 182 THR B C 1
ATOM 3134 O O . THR B 1 182 ? -18.609 -1.495 -16.922 1 98.19 182 THR B O 1
ATOM 3137 N N . SER B 1 183 ? -19.844 -3.281 -17.594 1 98.31 183 SER B N 1
ATOM 3138 C CA . SER B 1 183 ? -19.734 -4.016 -16.344 1 98.31 183 SER B CA 1
ATOM 3139 C C . SER B 1 183 ? -18.281 -4.449 -16.094 1 98.31 183 SER B C 1
ATOM 3141 O O . SER B 1 183 ? -17.781 -4.297 -14.977 1 98.31 183 SER B O 1
ATOM 3143 N N . TYR B 1 184 ? -17.672 -4.945 -17.141 1 98.69 184 TYR B N 1
ATOM 3144 C CA . TYR B 1 184 ? -16.281 -5.367 -17 1 98.69 184 TYR B CA 1
ATOM 3145 C C . TYR B 1 184 ? -15.391 -4.199 -16.578 1 98.69 184 TYR B C 1
ATOM 3147 O O . TYR B 1 184 ? -14.562 -4.328 -15.672 1 98.69 184 TYR B O 1
ATOM 3155 N N . THR B 1 185 ? -15.562 -3.043 -17.234 1 98.25 185 THR B N 1
ATOM 3156 C CA . THR B 1 185 ? -14.766 -1.86 -16.922 1 98.25 185 THR B CA 1
ATOM 3157 C C . THR B 1 185 ? -14.969 -1.431 -15.477 1 98.25 185 THR B C 1
ATOM 3159 O O . THR B 1 185 ? -14.016 -1.053 -14.789 1 98.25 185 THR B O 1
ATOM 3162 N N . ARG B 1 186 ? -16.188 -1.543 -15.016 1 98.25 186 ARG B N 1
ATOM 3163 C CA . ARG B 1 186 ? -16.484 -1.218 -13.625 1 98.25 186 ARG B CA 1
ATOM 3164 C C . ARG B 1 186 ? -15.773 -2.178 -12.672 1 98.25 186 ARG B C 1
ATOM 3166 O O . ARG B 1 186 ? -15.188 -1.753 -11.672 1 98.25 186 ARG B O 1
ATOM 3173 N N . PHE B 1 187 ? -15.766 -3.504 -13.016 1 98.5 187 PHE B N 1
ATOM 3174 C CA . PHE B 1 187 ? -15.148 -4.52 -12.164 1 98.5 187 PHE B CA 1
ATOM 3175 C C . PHE B 1 187 ? -13.641 -4.332 -12.109 1 98.5 187 PHE B C 1
ATOM 3177 O O . PHE B 1 187 ? -13.047 -4.352 -11.023 1 98.5 187 PHE B O 1
ATOM 3184 N N . ILE B 1 188 ? -13.039 -4.117 -13.266 1 98.62 188 ILE B N 1
ATOM 3185 C CA . ILE B 1 188 ? -11.586 -4.035 -13.336 1 98.62 188 ILE B CA 1
ATOM 3186 C C . ILE B 1 188 ? -11.102 -2.748 -12.672 1 98.62 188 ILE B C 1
ATOM 3188 O O . ILE B 1 188 ? -10.031 -2.715 -12.07 1 98.62 188 ILE B O 1
ATOM 3192 N N . ASN B 1 189 ? -11.922 -1.687 -12.797 1 97.75 189 ASN B N 1
ATOM 3193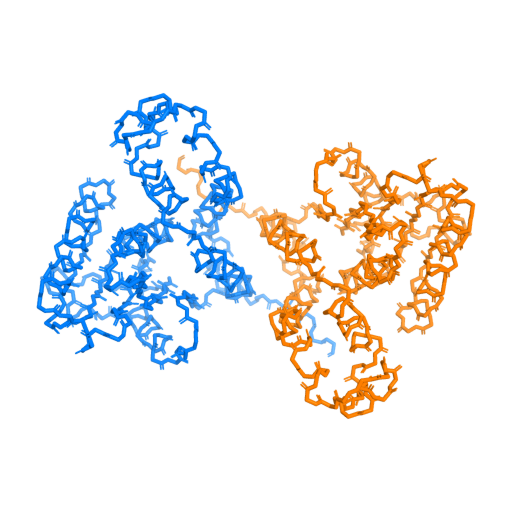 C CA . ASN B 1 189 ? -11.586 -0.45 -12.094 1 97.75 189 ASN B CA 1
ATOM 3194 C C . ASN B 1 189 ? -11.703 -0.616 -10.586 1 97.75 189 ASN B C 1
ATOM 3196 O O . ASN B 1 189 ? -10.875 -0.107 -9.836 1 97.75 189 ASN B O 1
ATOM 3200 N N . ARG B 1 190 ? -12.734 -1.332 -10.188 1 97.06 190 ARG B N 1
ATOM 3201 C CA . ARG B 1 190 ? -12.906 -1.627 -8.766 1 97.06 190 ARG B CA 1
ATOM 3202 C C . ARG B 1 190 ? -11.75 -2.479 -8.242 1 97.06 190 ARG B C 1
ATOM 3204 O O . ARG B 1 190 ? -11.383 -2.375 -7.074 1 97.06 190 ARG B O 1
ATOM 3211 N N . ALA B 1 191 ? -11.156 -3.248 -9.109 1 98.31 191 ALA B N 1
ATOM 3212 C CA . ALA B 1 191 ? -10.031 -4.102 -8.734 1 98.31 191 ALA B CA 1
ATOM 3213 C C . ALA B 1 191 ? -8.75 -3.289 -8.578 1 98.31 191 ALA B C 1
ATOM 3215 O O . ALA B 1 191 ? -7.738 -3.805 -8.102 1 98.31 191 ALA B O 1
ATOM 3216 N N . GLY B 1 192 ? -8.836 -2.049 -8.906 1 97.62 192 GLY B N 1
ATOM 3217 C CA . GLY B 1 192 ? -7.656 -1.203 -8.781 1 97.62 192 GLY B CA 1
ATOM 3218 C C . GLY B 1 192 ? -6.562 -1.554 -9.773 1 97.62 192 GLY B C 1
ATOM 3219 O O . GLY B 1 192 ? -5.387 -1.639 -9.398 1 97.62 192 GLY B O 1
ATOM 3220 N N . ILE B 1 193 ? -6.969 -1.75 -11.016 1 98.06 193 ILE B N 1
ATOM 3221 C CA . ILE B 1 193 ? -6.066 -2.293 -12.023 1 98.06 193 ILE B CA 1
ATOM 3222 C C . ILE B 1 193 ? -4.898 -1.335 -12.242 1 98.06 193 ILE B C 1
ATOM 3224 O O . ILE B 1 193 ? -3.752 -1.768 -12.391 1 98.06 193 ILE B O 1
ATOM 3228 N N . ASP B 1 194 ? -5.094 -0.049 -12.266 1 96.56 194 ASP B N 1
ATOM 3229 C CA . ASP B 1 194 ? -4.016 0.903 -12.531 1 96.56 194 ASP B CA 1
ATOM 3230 C C . ASP B 1 194 ? -2.941 0.831 -11.453 1 96.56 194 ASP B C 1
ATOM 3232 O O . ASP B 1 194 ? -1.753 0.716 -11.758 1 96.56 194 ASP B O 1
ATOM 3236 N N . THR B 1 195 ? -3.387 0.926 -10.18 1 97.56 195 THR B N 1
ATOM 3237 C CA . THR B 1 195 ? -2.445 0.826 -9.07 1 97.56 195 THR B CA 1
ATOM 3238 C C . THR B 1 195 ? -1.741 -0.527 -9.078 1 97.56 195 THR B C 1
ATOM 3240 O O . THR B 1 195 ? -0.542 -0.61 -8.805 1 97.56 195 THR B O 1
ATOM 3243 N N . LEU B 1 196 ? -2.455 -1.582 -9.414 1 98.5 196 LEU B N 1
ATOM 3244 C CA . LEU B 1 196 ? -1.881 -2.924 -9.422 1 98.5 196 LEU B CA 1
ATOM 3245 C C . LEU B 1 196 ? -0.827 -3.057 -10.516 1 98.5 196 LEU B C 1
ATOM 3247 O O . LEU B 1 196 ? 0.229 -3.654 -10.297 1 98.5 196 LEU B O 1
ATOM 3251 N N . LEU B 1 197 ? -1.113 -2.512 -11.688 1 98.31 197 LEU B N 1
ATOM 3252 C CA . LEU B 1 197 ? -0.133 -2.557 -12.766 1 98.31 197 LEU B CA 1
ATOM 3253 C C . LEU B 1 197 ? 1.109 -1.748 -12.406 1 98.31 197 LEU B C 1
ATOM 3255 O O . LEU B 1 197 ? 2.232 -2.166 -12.695 1 98.31 197 LEU B O 1
ATOM 3259 N N . ASP B 1 198 ? 0.925 -0.588 -11.781 1 97.88 198 ASP B N 1
ATOM 3260 C CA . ASP B 1 198 ? 2.061 0.195 -11.305 1 97.88 198 ASP B CA 1
ATOM 3261 C C . ASP B 1 198 ? 2.859 -0.578 -10.25 1 97.88 198 ASP B C 1
ATOM 3263 O O . ASP B 1 198 ? 4.086 -0.46 -10.188 1 97.88 198 ASP B O 1
ATOM 3267 N N . THR B 1 199 ? 2.137 -1.312 -9.398 1 98.69 199 THR B N 1
ATOM 3268 C CA . THR B 1 199 ? 2.783 -2.127 -8.375 1 98.69 199 THR B CA 1
ATOM 3269 C C . THR B 1 199 ? 3.654 -3.205 -9.016 1 98.69 199 THR B C 1
ATOM 3271 O O . THR B 1 199 ? 4.805 -3.395 -8.617 1 98.69 199 THR B O 1
ATOM 3274 N N . LEU B 1 200 ? 3.123 -3.865 -10.039 1 98.62 200 LEU B N 1
ATOM 3275 C CA . LEU B 1 200 ? 3.871 -4.91 -10.734 1 98.62 200 LEU B CA 1
ATOM 3276 C C . LEU B 1 200 ? 5.086 -4.324 -11.445 1 98.62 200 LEU B C 1
ATOM 3278 O O . LEU B 1 200 ? 6.168 -4.918 -11.422 1 98.62 200 LEU B O 1
ATOM 3282 N N . ALA B 1 201 ? 4.91 -3.166 -12.062 1 97.94 201 ALA B N 1
ATOM 3283 C CA . ALA B 1 201 ? 6.023 -2.51 -12.75 1 97.94 201 ALA B CA 1
ATOM 3284 C C . ALA B 1 201 ? 7.113 -2.105 -11.758 1 97.94 201 ALA B C 1
ATOM 3286 O O . ALA B 1 201 ? 8.297 -2.307 -12.023 1 97.94 201 ALA B O 1
ATOM 3287 N N . MET B 1 202 ? 6.688 -1.526 -10.68 1 97.81 202 MET B N 1
ATOM 3288 C CA . MET B 1 202 ? 7.625 -1.147 -9.633 1 97.81 202 MET B CA 1
ATOM 3289 C C . MET B 1 202 ? 8.391 -2.363 -9.125 1 97.81 202 MET B C 1
ATOM 3291 O O . MET B 1 202 ? 9.609 -2.311 -8.961 1 97.81 202 MET B O 1
ATOM 3295 N N . PHE B 1 203 ? 7.695 -3.465 -8.867 1 98.38 203 PHE B N 1
ATOM 3296 C CA . PHE B 1 203 ? 8.312 -4.688 -8.359 1 98.38 203 PHE B CA 1
ATOM 3297 C C . PHE B 1 203 ? 9.344 -5.223 -9.352 1 98.38 203 PHE B C 1
ATOM 3299 O O . PHE B 1 203 ? 10.438 -5.629 -8.953 1 98.38 203 PHE B O 1
ATOM 3306 N N . GLU B 1 204 ? 8.953 -5.238 -10.594 1 96.75 204 GLU B N 1
ATOM 3307 C CA . GLU B 1 204 ? 9.852 -5.711 -11.641 1 96.75 204 GLU B CA 1
ATOM 3308 C C . GLU B 1 204 ? 11.141 -4.898 -11.664 1 96.75 204 GLU B C 1
ATOM 3310 O O . GLU B 1 204 ? 12.234 -5.461 -11.719 1 96.75 204 GLU B O 1
ATOM 3315 N N . LYS B 1 205 ? 11.016 -3.578 -11.609 1 94.69 205 LYS B N 1
ATOM 3316 C CA . LYS B 1 205 ? 12.18 -2.699 -11.602 1 94.69 205 LYS B CA 1
ATOM 3317 C C . LYS B 1 205 ? 13.023 -2.916 -10.344 1 94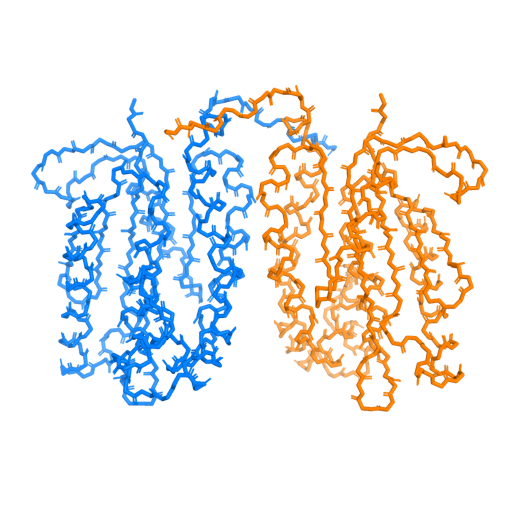.69 205 LYS B C 1
ATOM 3319 O O . LYS B 1 205 ? 14.25 -2.957 -10.414 1 94.69 205 LYS B O 1
ATOM 3324 N N . ALA B 1 206 ? 12.352 -3.039 -9.227 1 94.56 206 ALA B N 1
ATOM 3325 C CA . ALA B 1 206 ? 13.039 -3.205 -7.953 1 94.56 206 ALA B CA 1
ATOM 3326 C C . ALA B 1 206 ? 13.828 -4.512 -7.918 1 94.56 206 ALA B C 1
ATOM 3328 O O . ALA B 1 206 ? 14.992 -4.531 -7.52 1 94.56 206 ALA B O 1
ATOM 3329 N N . ALA B 1 207 ? 13.156 -5.586 -8.352 1 92.75 207 ALA B N 1
ATOM 3330 C CA . ALA B 1 207 ? 13.766 -6.914 -8.32 1 92.75 207 ALA B CA 1
ATOM 3331 C C . ALA B 1 207 ? 14.945 -7.008 -9.289 1 92.75 207 ALA B C 1
ATOM 3333 O O . ALA B 1 207 ? 15.898 -7.746 -9.047 1 92.75 207 ALA B O 1
ATOM 3334 N N . ALA B 1 208 ? 14.898 -6.234 -10.32 1 85.94 208 ALA B N 1
ATOM 3335 C CA . ALA B 1 208 ? 15.914 -6.297 -11.359 1 85.94 208 ALA B CA 1
ATOM 3336 C C . ALA B 1 208 ? 17.031 -5.293 -11.102 1 85.94 208 ALA B C 1
ATOM 3338 O O . ALA B 1 208 ? 18.016 -5.246 -11.836 1 85.94 208 ALA B O 1
ATOM 3339 N N . CYS B 1 209 ? 16.844 -4.461 -10.086 1 84.62 209 CYS B N 1
ATOM 3340 C CA . CYS B 1 209 ? 17.812 -3.41 -9.828 1 84.62 209 CYS B CA 1
ATOM 3341 C C . CYS B 1 209 ? 19.031 -3.959 -9.078 1 84.62 209 CYS B C 1
ATOM 3343 O O . CYS B 1 209 ? 18.953 -4.219 -7.875 1 84.62 209 CYS B O 1
ATOM 3345 N N . ASP B 1 210 ? 20.125 -3.994 -9.672 1 81.25 210 ASP B N 1
ATOM 3346 C CA . ASP B 1 210 ? 21.359 -4.535 -9.102 1 81.25 210 ASP B CA 1
ATOM 3347 C C . ASP B 1 210 ? 21.812 -3.711 -7.902 1 81.25 210 ASP B C 1
ATOM 3349 O O . ASP B 1 210 ? 22.422 -4.246 -6.977 1 81.25 210 ASP B O 1
ATOM 3353 N N . SER B 1 211 ? 21.422 -2.482 -7.91 1 81.12 211 SER B N 1
ATOM 3354 C CA . SER B 1 211 ? 21.844 -1.582 -6.844 1 81.12 211 SER B CA 1
ATOM 3355 C C . SER B 1 211 ? 21.266 -2.008 -5.5 1 81.12 211 SER B C 1
ATOM 3357 O O . SER B 1 211 ? 21.781 -1.624 -4.445 1 81.12 211 SER B O 1
ATOM 3359 N N . PHE B 1 212 ? 20.25 -2.762 -5.562 1 85.88 212 PHE B N 1
ATOM 3360 C CA . PHE B 1 212 ? 19.625 -3.18 -4.316 1 85.88 212 PHE B CA 1
ATOM 3361 C C . PHE B 1 212 ? 20.266 -4.449 -3.783 1 85.88 212 PHE B C 1
ATOM 3363 O O . PHE B 1 212 ? 19.938 -4.906 -2.686 1 85.88 212 PHE B O 1
ATOM 3370 N N . TRP B 1 213 ? 21.25 -4.949 -4.512 1 79.31 213 TRP B N 1
ATOM 3371 C CA . TRP B 1 213 ? 21.859 -6.223 -4.148 1 79.31 213 TRP B CA 1
ATOM 3372 C C . TRP B 1 213 ? 23.359 -6.059 -3.922 1 79.31 213 TRP B C 1
ATOM 3374 O O . TRP B 1 213 ? 24.047 -7.02 -3.566 1 79.31 213 TRP B O 1
ATOM 3384 N N . ASP B 1 214 ? 23.859 -4.961 -4.27 1 67 214 ASP B N 1
ATOM 3385 C CA . ASP B 1 214 ? 25.312 -4.758 -4.305 1 67 214 ASP B CA 1
ATOM 3386 C C . ASP B 1 214 ? 25.891 -4.684 -2.891 1 67 214 ASP B C 1
ATOM 3388 O O . ASP B 1 214 ? 27.062 -4.355 -2.711 1 67 214 ASP B O 1
ATOM 3392 N N . GLY B 1 215 ? 25.234 -5.457 -1.912 1 56.81 215 GLY B N 1
ATOM 3393 C CA . GLY B 1 215 ? 25.875 -5.656 -0.621 1 56.81 215 GLY B CA 1
ATOM 3394 C C . GLY B 1 215 ? 26.156 -4.359 0.113 1 56.81 215 GLY B C 1
ATOM 3395 O O . GLY B 1 215 ? 26.812 -4.359 1.155 1 56.81 215 GLY B O 1
ATOM 3396 N N . ARG B 1 216 ? 26.047 -3.133 -0.582 1 51.31 216 ARG B N 1
ATOM 3397 C CA . ARG B 1 216 ? 26.422 -1.938 0.169 1 51.31 216 ARG B CA 1
ATOM 3398 C C . ARG B 1 216 ? 25.469 -1.703 1.334 1 51.31 216 ARG B C 1
ATOM 3400 O O . ARG B 1 216 ? 24.266 -1.955 1.221 1 51.31 216 ARG B O 1
ATOM 3407 N N . GLU B 1 217 ? 26.047 -1.724 2.6 1 52.31 217 GLU B N 1
ATOM 3408 C CA . GLU B 1 217 ? 25.312 -1.438 3.832 1 52.31 217 GLU B CA 1
ATOM 3409 C C . GLU B 1 217 ? 24.469 -0.184 3.689 1 52.31 217 GLU B C 1
ATOM 3411 O O . GLU B 1 217 ? 24.922 0.838 3.184 1 52.31 217 GLU B O 1
ATOM 3416 N N . MET B 1 218 ? 23.266 -0.359 3.393 1 55.97 218 MET B N 1
ATOM 3417 C CA . MET B 1 218 ? 22.406 0.818 3.482 1 55.97 218 MET B CA 1
ATOM 3418 C C . MET B 1 218 ? 22.547 1.493 4.84 1 55.97 218 MET B C 1
ATOM 3420 O O . MET B 1 218 ? 22.5 0.827 5.879 1 55.97 218 MET B O 1
ATOM 3424 N N . ASN B 1 219 ? 23.266 2.648 5.039 1 51.84 219 ASN B N 1
ATOM 3425 C CA . ASN B 1 219 ? 23.422 3.414 6.27 1 51.84 219 ASN B CA 1
ATOM 3426 C C . ASN B 1 219 ? 22.156 4.16 6.637 1 51.84 219 ASN B C 1
ATOM 3428 O O . ASN B 1 219 ? 21.781 5.125 5.969 1 51.84 219 ASN B O 1
ATOM 3432 N N . PHE B 1 220 ? 21.406 3.459 7.406 1 45.09 220 PHE B N 1
ATOM 3433 C CA . PHE B 1 220 ? 20.266 4.145 7.992 1 45.09 220 PHE B CA 1
ATOM 3434 C C . PHE B 1 220 ? 20.688 5.02 9.164 1 45.09 220 PHE B C 1
ATOM 3436 O O . PHE B 1 220 ? 21.469 4.582 10.016 1 45.09 220 PHE B O 1
ATOM 3443 N N . LYS B 1 221 ? 20.969 6.312 9 1 41.16 221 LYS B N 1
ATOM 3444 C CA . LYS B 1 221 ? 21.438 7.148 10.102 1 41.16 221 LYS B CA 1
ATOM 3445 C C . LYS B 1 221 ? 20.703 6.801 11.398 1 41.16 221 LYS B C 1
ATOM 3447 O O . LYS B 1 221 ? 19.469 6.863 11.453 1 41.16 221 LYS B O 1
ATOM 3452 N N . ARG B 1 222 ? 21.312 5.891 12.141 1 37.16 222 ARG B N 1
ATOM 3453 C CA . ARG B 1 222 ? 20.891 5.668 13.516 1 37.16 222 ARG B CA 1
ATOM 3454 C C . ARG B 1 222 ? 21.031 6.934 14.352 1 37.16 222 ARG B C 1
ATOM 3456 O O . ARG B 1 222 ? 22.125 7.508 14.43 1 37.16 222 ARG B O 1
ATOM 3463 N N . ASP B 1 223 ? 20.047 7.809 14.203 1 27.27 223 ASP B N 1
ATOM 3464 C CA . ASP B 1 223 ? 20.297 8.695 15.336 1 27.27 223 ASP B CA 1
ATOM 3465 C C . ASP B 1 223 ? 20.281 7.922 16.656 1 27.27 223 ASP B C 1
ATOM 3467 O O . ASP B 1 223 ? 19.484 7 16.828 1 27.27 223 ASP B O 1
#

Foldseek 3Di:
DQKKKKKKKWKPPQVPADPVLNVQLVVLLVVLVVLCCVPQVKDKDDDPGTIMMIIRSQRLCNVLSVLLSQLSQQLDDRPPHTIGMAMEMEIEDWDPPPDDPVPTDDDNVVRRVVVSVPDDPFRYAYDYPQPVCRVPVRVVSRVVRVLQNPAHNLLSQLLSLCSSPVPDDLCVSCVVVVHHSVSSVVSPVSSVVVVVVVVSVVSSCVSPDCVSVVPPPPDDPPD/DQKKKKKKKWKPPQVPADPVLNVQLVVLLVVLVVLCCVPQVKDKDDDPGTIMMIIRSQRLCNVLSVLLSQLSQQLDDRPPHTIGMAMEMEIEDWDPPPDDPVPTDDPNVVRRVVVSVVDDPFRYAYDYPQPVCRVPVRVVSRVVRVLQNPAHNLLSQLLSLCSSPVPDDLCVSCVVVVHHSVSSVVSPVSSVVVVVVVVSVVSSCVSPDCVSVVPPPPDPPPD